Protein AF-0000000075297754 (afdb_homodimer)

Radius of gyration: 26.33 Å; Cα contacts (8 Å, |Δi|>4): 1713; chains: 2; bounding box: 58×78×56 Å

pLDDT: mean 94.67, std 8.54, range [34.81, 98.94]

InterPro domains:
  IPR001544 Aminotransferase class IV [PF01063] (59-297)
  IPR005786 Branched-chain amino acid aminotransferase II [PIRSF006468] (5-339)
  IPR005786 Branched-chain amino acid aminotransferase II [PTHR42825] (2-339)
  IPR005786 Branched-chain amino acid aminotransferase II [TIGR01123] (35-339)
  IPR018300 Aminotransferase, class IV, conserved site [PS00770] (223-252)
  IPR033939 Branched-chain aminotransferase [cd01557] (46-327)
  IPR036038 Aminotransferase-like, PLP-dependent enzymes [SSF56752] (3-336)
  IPR043131 Branched-chain-amino-acid aminotransferase-like, N-terminal [G3DSA:3.30.470.10] (1-169)
  IPR043132 Branched-chain-amino-acid aminotransferase-like, C-terminal [G3DSA:3.20.10.10] (170-340)

Nearest PDB structures (foldseek):
  7nwa-assembly1_B  TM=9.269E-01  e=1.707E-35  Homo sapiens
  2cog-assembly1_B  TM=9.250E-01  e=2.032E-34  Homo sapiens
  7nwc-assembly2_C  TM=9.251E-01  e=2.919E-34  Homo sapiens
  7nwb-assembly2_C  TM=9.325E-01  e=4.733E-34  Homo sapiens
  2abj-assembly2_J  TM=9.264E-01  e=1.683E-33  Homo sapiens

Foldseek 3Di:
DPDQADPDPLQPFAPDDDAFQKKWKWKDALVLDIDLIDIDGDDDDDFDCQFCCNPPNFKFKDKWWWAQAPVRFIKTFQLLVRQVLVCVLQVVSVHRGDHSVSSVVNVLVQCVSRVNQAHDPPSFTKMKMWMKGRRAGDPDPDGHSMIMIMMHTHTGHANADDVHDAFEEEEDQPDAQFAPPGQLAGRGPVSQPSCVVVQVVCVVVPGPWYWYAYPVPSWFTAATRAWFKWFAAPLEIEGEARDRNHYPAPLVVLLCVVSVVVPGHYYHHTHTPVCVQRGQWMWIDHNRNHTGTHQWYDDPNDIHGHDDDCPDPSNVSSVVVVCCSRVVDDDPPPRMDTSD/DPDQADPDPLQPFAPDDDAFQKKWKWKDALVLDIDLIDIDGDDDDDFDCQFCCNPPNFKFKDKWWWAQAPVRFIKTFQLLVRQVLVCVLQVVSVHRGDHSVSSVVNVLVQCVSRSNQAHDPPSFTKMKMWMKGRRAGDPDPDGHSMIMIMMHTHTGHANADVVGDAFEEEEDQPDAQFAVVGQLAGRGPVSQPVCVVVQVVCVVVPGPWYWYAYPVPSWFTAATRAWFKWFAAPLEIEGEARDRNHYPAPLVVLLCVVSVVVPGHYYHHTHTPVCVQRGQWMWIDHNRNHTGTHQWYADPNDIHGHDDDCPDPSNVSSVVVVCCSRVVDDDPPPRMDTSD

Solvent-accessible surface area (backbone atoms only — not comparable to full-atom values): 34492 Å² total; per-residue (Å²): 130,87,59,76,55,54,100,60,66,54,91,73,48,46,62,48,75,40,86,43,61,32,22,23,42,26,43,28,42,78,80,63,46,64,51,94,50,48,78,40,68,51,61,62,41,78,38,46,75,40,6,22,32,72,60,26,22,32,32,35,48,49,68,44,48,34,22,26,19,90,86,63,40,30,22,32,55,44,58,66,59,55,30,50,49,45,39,55,35,22,53,58,50,52,44,76,55,67,51,54,66,56,41,48,50,42,49,49,51,30,47,63,67,30,46,32,47,38,27,57,60,90,41,38,23,21,35,33,42,41,36,40,34,20,48,18,66,46,76,57,98,59,67,46,57,21,36,37,40,36,29,38,43,20,47,22,24,54,55,63,47,89,92,53,74,49,38,32,32,32,56,39,85,63,48,40,69,34,36,73,61,45,57,24,39,35,58,38,13,40,58,44,27,72,42,41,44,62,39,50,56,36,42,76,72,70,29,71,39,39,33,23,28,35,57,88,75,61,48,30,43,48,35,35,86,81,29,42,46,38,32,31,48,86,64,33,36,39,30,46,47,67,78,38,46,30,59,76,46,66,49,45,53,49,50,52,52,52,40,46,74,73,67,38,45,76,46,69,35,91,36,50,54,74,52,62,77,66,30,49,29,34,33,33,26,18,71,68,52,40,60,35,52,26,32,31,41,33,48,94,90,40,76,46,73,32,59,74,59,79,91,33,70,59,41,53,54,32,50,53,52,50,24,36,50,33,59,79,32,85,64,88,78,71,45,59,44,80,75,86,130,87,59,75,55,54,100,63,68,55,89,72,48,46,62,49,77,38,86,44,62,32,23,23,43,28,43,31,42,80,81,62,45,64,52,93,51,48,80,42,68,52,60,64,42,76,37,45,76,41,7,22,31,69,60,26,22,32,32,35,50,50,68,44,48,33,23,27,20,89,87,63,40,30,23,34,54,43,59,66,59,54,28,49,50,46,38,54,35,22,53,58,50,54,43,76,56,67,51,55,66,56,43,47,49,42,50,48,52,30,48,63,67,30,46,33,46,38,28,57,59,89,42,36,23,20,36,33,41,43,35,39,33,20,48,19,67,45,76,57,99,59,68,46,56,21,36,37,40,35,29,39,42,21,46,22,25,53,57,62,48,90,91,51,75,48,36,33,32,33,56,41,84,67,45,43,73,33,38,73,59,44,57,25,40,35,58,39,13,41,63,45,27,68,45,41,45,62,40,50,56,34,43,77,73,70,28,71,40,39,32,23,26,35,58,88,74,61,50,29,43,49,36,36,86,79,31,42,46,36,35,30,46,86,65,32,37,39,28,46,48,68,78,37,46,31,60,75,46,66,48,45,53,49,50,52,53,50,39,46,75,73,66,38,46,76,47,70,36,89,36,51,54,73,53,62,79,66,31,50,31,34,33,33,26,20,70,67,53,40,60,35,51,27,33,31,42,34,49,94,92,40,75,45,71,31,58,74,58,80,89,33,71,59,41,53,55,33,50,53,52,50,25,36,51,32,59,78,30,84,64,88,77,70,46,59,43,80,75,86

Secondary structure (DSSP, 8-state):
---SS-S--GGG--SS----SEEEEEEB-TTS-B---EEEES--EEE-TTBHHHHH--EEE--EEEEE-TTS-EEEE-HHHHHHHHHHHHHHTT-----HHHHHHHHHHHHHHTGGGSPPTTS-EEEEEEEEEE-SB-SSSS--S-EEEEEEEEEE--SS-TT---EEEEEESSS-S--TTSSTTTTBGGGTGGGHHHHHHHHHTT-SEEEEE-TTTS-EEEEETTBEEEEEETTEEEE---SSSS---HHHHHHHHHHHHTT-EEEES-EEGGGGGG-SEEEEEETTTEEEEEEEEEETTEEEE---STTSHHHHHHHHHHHHHHTSS--TT--EEE--/---SS-S--GGG--SS----SEEEEEEB-TTS-B---EEEES--EEE-TTBHHHHH--EEE--EEEEE-TTS-EEEE-HHHHHHHHHHHHHHTT-----HHHHHHHHHHHHHHTGGGSPPTTS-EEEEEEEEEE-SB-SSSS--S-EEEEEEEEEE--SS-TT---EEEEEESSS-S--TTSSTTTTBGGGTGGGHHHHHHHHHTT-SEEEEE-TTTS-EEEEETTBEEEEEETTEEEEE--SSSS---HHHHHHHHHHHHTT-EEEEE-EEGGGGGG-SEEEEEETTTEEEEEEEEEETTEEEE---STTSHHHHHHHHHHHHHHTSS--TT--EEE--

Sequence (680 aa):
EDEEYADVDWDNLGFSHVRSDYMFTAKSSSEANFEQGYLSRYGNIELNPAAVILNYGQGIIEGMKAYRGEDGRVLLFRPELNAMRMKIGAERMCMHSPSVQHFIEGVKQTVIANRRLVPPPGKGSLYLRPLLFGSGASLSVAPALEYTFLVFGSPVQNYFKEGTAALNLYVEEVVPRAYIGGTGGIKAITNYSPVLEAMRSAKSRGFSDVLYLDAETGKNIEEVSGSNIFLVKGNTIVTPATNGTILGGITRKSVIEIALDLGYKVEERSVAVEELKEAREVFCTGTATGVASVGSITFQNTRTEYKVGDASVTQELRSVLVGIQTGSIQDTKDWVLEIAEDEEYADVDWDNLGFSHVRSDYMFTAKSSSEANFEQGYLSRYGNIELNPAAVILNYGQGIIEGMKAYRGEDGRVLLFRPELNAMRMKIGAERMCMHSPSVQHFIEGVKQTVIANRRLVPPPGKGSLYLRPLLFGSGASLSVAPALEYTFLVFGSPVQNYFKEGTAALNLYVEEVVPRAYIGGTGGIKAITNYSPVLEAMRSAKSRGFSDVLYLDAETGKNIEEVSGSNIFLVKGNTIVTPATNGTILGGITRKSVIEIALDLGYKVEERSVAVEELKEAREVFCTGTATGVASVGSITFQNTRTEYKVGDASVTQELRSVLVGIQTGSIQDTKDWVLEIA

Organism: NCBI:txid81985

Structure (mmCIF, N/CA/C/O backbone):
data_AF-0000000075297754-model_v1
#
loop_
_entity.id
_entity.type
_entity.pdbx_description
1 polymer 'Branched-chain-amino-acid aminotransferase'
#
loop_
_atom_site.group_PDB
_atom_site.id
_atom_site.type_symbol
_atom_site.label_atom_id
_atom_site.label_alt_id
_atom_site.label_comp_id
_atom_site.label_asym_id
_atom_site.label_entity_id
_atom_site.label_seq_id
_atom_site.pdbx_PDB_ins_code
_atom_site.Cartn_x
_atom_site.Cartn_y
_atom_site.Cartn_z
_atom_site.occupancy
_atom_site.B_iso_or_equiv
_atom_site.auth_seq_id
_atom_site.auth_comp_id
_atom_site.auth_asym_id
_atom_site.auth_atom_id
_atom_site.pdbx_PDB_model_num
ATOM 1 N N . GLU A 1 1 ? -33.875 20.75 20.766 1 35.47 1 GLU A N 1
ATOM 2 C CA . GLU A 1 1 ? -33.031 21.922 20.906 1 35.47 1 GLU A CA 1
ATOM 3 C C . GLU A 1 1 ? -31.641 21.672 20.312 1 35.47 1 GLU A C 1
ATOM 5 O O . GLU A 1 1 ? -30.906 20.797 20.781 1 35.47 1 GLU A O 1
ATOM 10 N N . ASP A 1 2 ? -31.375 21.781 18.938 1 47.59 2 ASP A N 1
ATOM 11 C CA . ASP A 1 2 ? -30.234 21.391 18.109 1 47.59 2 ASP A CA 1
ATOM 12 C C . ASP A 1 2 ? -28.922 21.891 18.703 1 47.59 2 ASP A C 1
ATOM 14 O O . ASP A 1 2 ? -28.672 23.094 18.75 1 47.59 2 ASP A O 1
ATOM 18 N N . GLU A 1 3 ? -28.391 21.234 19.719 1 63.94 3 GLU A N 1
ATOM 19 C CA . GLU A 1 3 ? -27.219 21.641 20.484 1 63.94 3 GLU A CA 1
ATOM 20 C C . GLU A 1 3 ? -26.062 22.031 19.562 1 63.94 3 GLU A C 1
ATOM 22 O O . GLU A 1 3 ? -25.859 21.391 18.516 1 63.94 3 GLU A O 1
ATOM 27 N N . GLU A 1 4 ? -25.578 23.188 19.797 1 79 4 GLU A N 1
ATOM 28 C CA . GLU A 1 4 ? -24.484 23.766 19.031 1 79 4 GLU A CA 1
ATOM 29 C C . GLU A 1 4 ? -23.281 22.844 18.984 1 79 4 GLU A C 1
ATOM 31 O O . GLU A 1 4 ? -22.625 22.719 17.953 1 79 4 GLU A O 1
ATOM 36 N N . TYR A 1 5 ? -23.109 22.094 20.062 1 90.88 5 TYR A N 1
ATOM 37 C CA . TYR A 1 5 ? -21.984 21.188 20.141 1 90.88 5 TYR A CA 1
ATOM 38 C C . TYR A 1 5 ? -22.438 19.781 20.531 1 90.88 5 TYR A C 1
ATOM 40 O O . TYR A 1 5 ? -23.406 19.625 21.266 1 90.88 5 TYR A O 1
ATOM 48 N N . ALA A 1 6 ? -21.766 18.797 20 1 92.38 6 ALA A N 1
ATOM 49 C CA . ALA A 1 6 ? -21.953 17.422 20.438 1 92.38 6 ALA A CA 1
ATOM 50 C C . ALA A 1 6 ? -21.484 17.219 21.875 1 92.38 6 ALA A C 1
ATOM 52 O O . ALA A 1 6 ? -20.797 18.062 22.438 1 92.38 6 ALA A O 1
ATOM 53 N N . ASP A 1 7 ? -22 16.109 22.484 1 90.12 7 ASP A N 1
ATOM 54 C CA . ASP A 1 7 ? -21.594 15.758 23.844 1 90.12 7 ASP A CA 1
ATOM 55 C C . ASP A 1 7 ? -20.219 15.086 23.844 1 90.12 7 ASP A C 1
ATOM 57 O O . ASP A 1 7 ? -20.125 13.859 23.906 1 90.12 7 ASP A O 1
ATOM 61 N N . VAL A 1 8 ? -19.234 15.859 23.703 1 90.44 8 VAL A N 1
ATOM 62 C CA . VAL A 1 8 ? -17.844 15.43 23.656 1 90.44 8 VAL A CA 1
ATOM 63 C C . VAL A 1 8 ? -17.047 16.141 24.734 1 90.44 8 VAL A C 1
ATOM 65 O O . VAL A 1 8 ? -17.281 17.328 25.016 1 90.44 8 VAL A O 1
ATOM 68 N N . ASP A 1 9 ? -16.172 15.406 25.391 1 91.94 9 ASP A N 1
ATOM 69 C CA . ASP A 1 9 ? -15.234 16.047 26.328 1 91.94 9 ASP A CA 1
ATOM 70 C C . ASP A 1 9 ? -14.133 16.781 25.578 1 91.94 9 ASP A C 1
ATOM 72 O O . ASP A 1 9 ? -13.031 16.266 25.406 1 91.94 9 ASP A O 1
ATOM 76 N N . TRP A 1 10 ? -14.391 18 25.25 1 91.62 10 TRP A N 1
ATOM 77 C CA . TRP A 1 10 ? -13.547 18.797 24.375 1 91.62 10 TRP A CA 1
ATOM 78 C C . TRP A 1 10 ? -12.188 19.062 25.031 1 91.62 10 TRP A C 1
ATOM 80 O O . TRP A 1 10 ? -11.195 19.281 24.328 1 91.62 10 TRP A O 1
ATOM 90 N N . ASP A 1 11 ? -12.062 19.016 26.344 1 88.31 11 ASP A N 1
ATOM 91 C CA . ASP A 1 11 ? -10.836 19.359 27.062 1 88.31 11 ASP A CA 1
ATOM 92 C C . ASP A 1 11 ? -9.867 18.172 27.062 1 88.31 11 ASP A C 1
ATOM 94 O O . ASP A 1 11 ? -8.664 18.359 27.281 1 88.31 11 ASP A O 1
ATOM 98 N N . ASN A 1 12 ? -10.406 17.016 26.812 1 85.81 12 ASN A N 1
ATOM 99 C CA . ASN A 1 12 ? -9.555 15.828 26.875 1 85.81 12 ASN A CA 1
ATOM 100 C C . ASN A 1 12 ? -9.523 15.102 25.531 1 85.81 12 ASN A C 1
ATOM 102 O O . ASN A 1 12 ? -9.281 13.891 25.484 1 85.81 12 ASN A O 1
ATOM 106 N N . LEU A 1 13 ? -9.75 15.867 24.578 1 85.62 13 LEU A N 1
ATOM 107 C CA . LEU A 1 13 ? -9.68 15.289 23.234 1 85.62 13 LEU A CA 1
ATOM 108 C C . LEU A 1 13 ? -8.234 14.945 22.875 1 85.62 13 LEU A C 1
ATOM 110 O O . LEU A 1 13 ? -7.309 15.664 23.25 1 85.62 13 LEU A O 1
ATOM 114 N N . GLY A 1 14 ? -7.848 13.797 22.406 1 84.75 14 GLY A N 1
ATOM 115 C CA . GLY A 1 14 ? -6.578 13.445 21.781 1 84.75 14 GLY A CA 1
ATOM 116 C C . GLY A 1 14 ? -6.641 13.383 20.266 1 84.75 14 GLY A C 1
ATOM 117 O O . GLY A 1 14 ? -7.508 14.008 19.656 1 84.75 14 GLY A O 1
ATOM 118 N N . PHE A 1 15 ? -5.625 12.906 19.688 1 86.62 15 PHE A N 1
ATOM 119 C CA . PHE A 1 15 ? -5.648 12.625 18.266 1 86.62 15 PHE A CA 1
ATOM 120 C C . PHE A 1 15 ? -6.012 11.172 18 1 86.62 15 PHE A C 1
ATOM 122 O O . PHE A 1 15 ? -5.133 10.336 17.766 1 86.62 15 PHE A O 1
ATOM 129 N N . SER A 1 16 ? -7.203 10.867 18.188 1 84.31 16 SER A N 1
ATOM 130 C CA . SER A 1 16 ? -7.711 9.523 17.969 1 84.31 16 SER A CA 1
ATOM 131 C C . SER A 1 16 ? -9.016 9.539 17.188 1 84.31 16 SER A C 1
ATOM 133 O O . SER A 1 16 ? -9.656 10.586 17.062 1 84.31 16 SER A O 1
ATOM 135 N N . HIS A 1 17 ? -9.32 8.414 16.766 1 87.31 17 HIS A N 1
ATOM 136 C CA . HIS A 1 17 ? -10.547 8.289 15.992 1 87.31 17 HIS A CA 1
ATOM 137 C C . HIS A 1 17 ? -11.781 8.328 16.891 1 87.31 17 HIS A C 1
ATOM 139 O O . HIS A 1 17 ? -11.922 7.492 17.797 1 87.31 17 HIS A O 1
ATOM 145 N N . VAL A 1 18 ? -12.555 9.375 16.656 1 88.38 18 VAL A N 1
ATOM 146 C CA . VAL A 1 18 ? -13.883 9.508 17.25 1 88.38 18 VAL A CA 1
ATOM 147 C C . VAL A 1 18 ? -14.93 9.508 16.141 1 88.38 18 VAL A C 1
ATOM 149 O O . VAL A 1 18 ? -14.859 10.312 15.203 1 88.38 18 VAL A O 1
ATOM 152 N N . ARG A 1 19 ? -15.883 8.695 16.281 1 89.5 19 ARG A N 1
ATOM 153 C CA . ARG A 1 19 ? -16.891 8.539 15.234 1 89.5 19 ARG A CA 1
ATOM 154 C C . ARG A 1 19 ? -17.688 9.828 15.039 1 89.5 19 ARG A C 1
ATOM 156 O O . ARG A 1 19 ? -18.172 10.414 16.016 1 89.5 19 ARG A O 1
ATOM 163 N N . SER A 1 20 ? -17.719 10.188 13.797 1 94.38 20 SER A N 1
ATOM 164 C CA . SER A 1 20 ? -18.609 11.305 13.469 1 94.38 20 SER A CA 1
ATOM 165 C C . SER A 1 20 ? -20.031 10.836 13.25 1 94.38 20 SER A C 1
ATOM 167 O O . SER A 1 20 ? -20.328 9.641 13.352 1 94.38 20 SER A O 1
ATOM 169 N N . ASP A 1 21 ? -20.938 11.781 13 1 96.81 21 ASP A N 1
ATOM 170 C CA . ASP A 1 21 ? -22.344 11.445 12.797 1 96.81 21 ASP A CA 1
ATOM 171 C C . ASP A 1 21 ? -22.594 10.953 11.367 1 96.81 21 ASP A C 1
ATOM 173 O O . ASP A 1 21 ? -23.328 9.992 11.156 1 96.81 21 ASP A O 1
ATOM 177 N N . TYR A 1 22 ? -21.922 11.656 10.477 1 98.31 22 TYR A N 1
ATOM 178 C CA . TYR A 1 22 ? -22.188 11.367 9.07 1 98.31 22 TYR A CA 1
ATOM 179 C C . TYR A 1 22 ? -20.875 11.242 8.289 1 98.31 22 TYR A C 1
ATOM 181 O O . TYR A 1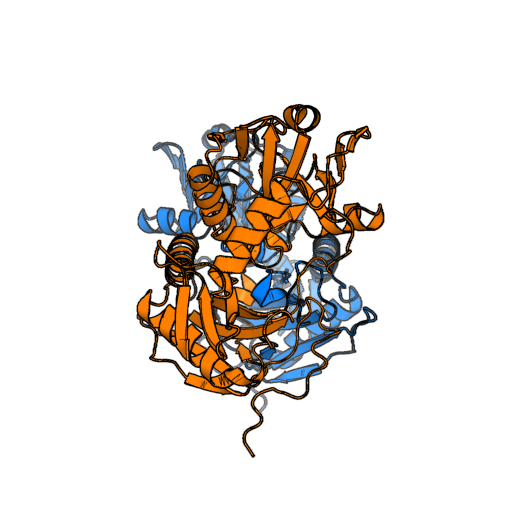 22 ? -19.844 11.742 8.727 1 98.31 22 TYR A O 1
ATOM 189 N N . MET A 1 23 ? -20.938 10.523 7.188 1 98.75 23 MET A N 1
ATOM 190 C CA . MET A 1 23 ? -19.875 10.453 6.195 1 98.75 23 MET A CA 1
ATOM 191 C C . MET A 1 23 ? -20.422 10.633 4.785 1 98.75 23 MET A C 1
ATOM 193 O O . MET A 1 23 ? -21.625 10.492 4.566 1 98.75 23 MET A O 1
ATOM 197 N N . PHE A 1 24 ? -19.609 11.078 3.893 1 98.81 24 PHE A N 1
ATOM 198 C CA . PHE A 1 24 ? -19.969 11.258 2.488 1 98.81 24 PHE A CA 1
ATOM 199 C C . PHE A 1 24 ? -19.391 10.133 1.639 1 98.81 24 PHE A C 1
ATOM 201 O O . PHE A 1 24 ? -18.25 9.695 1.863 1 98.81 24 PHE A O 1
ATOM 208 N N . THR A 1 25 ? -20.172 9.594 0.685 1 98.56 25 THR A N 1
ATOM 209 C CA . THR A 1 25 ? -19.688 8.555 -0.225 1 98.56 25 THR A CA 1
ATOM 210 C C . THR A 1 25 ? -20.125 8.852 -1.657 1 98.56 25 THR A C 1
ATOM 212 O O . THR A 1 25 ? -21.266 9.258 -1.894 1 98.56 25 THR A O 1
ATOM 215 N N . ALA A 1 26 ? -19.219 8.75 -2.568 1 97.88 26 ALA A N 1
ATOM 216 C CA . ALA A 1 26 ? -19.484 8.773 -4.004 1 97.88 26 ALA A CA 1
ATOM 217 C C . ALA A 1 26 ? -18.766 7.633 -4.719 1 97.88 26 ALA A C 1
ATOM 219 O O . ALA A 1 26 ? -17.625 7.312 -4.395 1 97.88 26 ALA A O 1
ATOM 220 N N . LYS A 1 27 ? -19.375 7.004 -5.676 1 96.19 27 LYS A N 1
ATOM 221 C CA . LYS A 1 27 ? -18.797 5.891 -6.426 1 96.19 27 LYS A CA 1
ATOM 222 C C . LYS A 1 27 ? -18.641 6.25 -7.898 1 96.19 27 LYS A C 1
ATOM 224 O O . LYS A 1 27 ? -19.375 7.094 -8.422 1 96.19 27 LYS A O 1
ATOM 229 N N . SER A 1 28 ? -17.641 5.699 -8.383 1 92.94 28 SER A N 1
ATOM 230 C CA . SER A 1 28 ? -17.453 5.836 -9.828 1 92.94 28 SER A CA 1
ATOM 231 C C . SER A 1 28 ? -17.828 4.551 -10.555 1 92.94 28 SER A C 1
ATOM 233 O O . SER A 1 28 ? -17.719 3.457 -9.992 1 92.94 28 SER A O 1
ATOM 235 N N . SER A 1 29 ? -18.406 4.75 -11.742 1 76.12 29 SER A N 1
ATOM 236 C CA . SER A 1 29 ? -18.703 3.598 -12.586 1 76.12 29 SER A CA 1
ATOM 237 C C . SER A 1 29 ? -17.531 3.27 -13.508 1 76.12 29 SER A C 1
ATOM 239 O O . SER A 1 29 ? -16.516 3.953 -13.492 1 76.12 29 SER A O 1
ATOM 241 N N . SER A 1 30 ? -17.766 2.289 -14.25 1 68.56 30 SER A N 1
ATOM 242 C CA . SER A 1 30 ? -16.75 1.812 -15.188 1 68.56 30 SER A CA 1
ATOM 243 C C . SER A 1 30 ? -16.438 2.861 -16.25 1 68.56 30 SER A C 1
ATOM 245 O O . SER A 1 30 ? -15.367 2.822 -16.875 1 68.56 30 SER A O 1
ATOM 247 N N . GLU A 1 31 ? -17.172 3.863 -16.266 1 70.44 31 GLU A N 1
ATOM 248 C CA . GLU A 1 31 ? -16.953 4.891 -17.266 1 70.44 31 GLU A CA 1
ATOM 249 C C . GLU A 1 31 ? -16.219 6.09 -16.688 1 70.44 31 GLU A C 1
ATOM 251 O O . GLU A 1 31 ? -16.109 7.141 -17.312 1 70.44 31 GLU A O 1
ATOM 256 N N . ALA A 1 32 ? -15.727 5.914 -15.562 1 69.88 32 ALA A N 1
ATOM 257 C CA . ALA A 1 32 ? -14.797 6.816 -14.891 1 69.88 32 ALA A CA 1
ATOM 258 C C . ALA A 1 32 ? -15.5 8.094 -14.445 1 69.88 32 ALA A C 1
ATOM 260 O O . ALA A 1 32 ? -14.859 9.141 -14.289 1 69.88 32 ALA A O 1
ATOM 261 N N . ASN A 1 33 ? -16.797 8.039 -14.398 1 85.12 33 ASN A N 1
ATOM 262 C CA . ASN A 1 33 ? -17.531 9.195 -13.883 1 85.12 33 ASN A CA 1
ATOM 263 C C . ASN A 1 33 ? -18.062 8.945 -12.477 1 85.12 33 ASN A C 1
ATOM 265 O O . ASN A 1 33 ? -18.625 7.879 -12.211 1 85.12 33 ASN A O 1
ATOM 269 N N . PHE A 1 34 ? -17.797 9.906 -11.586 1 93.38 34 PHE A N 1
ATOM 270 C CA . PHE A 1 34 ? -18.344 9.781 -10.234 1 93.38 34 PHE A CA 1
ATOM 271 C C . PHE A 1 34 ? -19.797 10.234 -10.188 1 93.38 34 PHE A C 1
ATOM 273 O O . PHE A 1 34 ? -20.156 11.234 -10.812 1 93.38 34 PHE A O 1
ATOM 280 N N . GLU A 1 35 ? -20.594 9.516 -9.469 1 92.5 35 GLU A N 1
ATOM 281 C CA . GLU A 1 35 ? -21.938 9.961 -9.133 1 92.5 35 GLU A CA 1
ATOM 282 C C . GLU A 1 35 ? -21.922 11.125 -8.148 1 92.5 35 GLU A C 1
ATOM 284 O O . GLU A 1 35 ? -20.859 11.469 -7.613 1 92.5 35 GLU A O 1
ATOM 289 N N . GLN A 1 36 ? -23.031 11.773 -7.988 1 92.31 36 GLN A N 1
ATOM 290 C CA . GLN A 1 36 ? -23.141 12.945 -7.129 1 92.31 36 GLN A CA 1
ATOM 291 C C . GLN A 1 36 ? -22.719 12.617 -5.699 1 92.31 36 GLN A C 1
ATOM 293 O O . GLN A 1 36 ? -22.109 13.453 -5.016 1 92.31 36 GLN A O 1
ATOM 298 N N . GLY A 1 37 ? -22.891 11.477 -5.223 1 95.81 37 GLY A N 1
ATOM 299 C CA . GLY A 1 37 ? -22.609 11.078 -3.854 1 95.81 37 GLY A CA 1
ATOM 300 C C . GLY A 1 37 ? -23.766 11.344 -2.904 1 95.81 37 GLY A C 1
ATOM 301 O O . GLY A 1 37 ? -24.812 11.852 -3.314 1 95.81 37 GLY A O 1
ATOM 302 N N . TYR A 1 38 ? -23.594 10.891 -1.657 1 97.81 38 TYR A N 1
ATOM 303 C CA . TYR A 1 38 ? -24.625 11.047 -0.65 1 97.81 38 TYR A CA 1
ATOM 304 C C . TYR A 1 38 ? -24.047 11.008 0.755 1 97.81 38 TYR A C 1
ATOM 306 O O . TYR A 1 38 ? -22.969 10.453 0.97 1 97.81 38 TYR A O 1
ATOM 314 N N . LEU A 1 39 ? -24.75 11.656 1.631 1 98.31 39 LEU A N 1
ATOM 315 C CA . LEU A 1 39 ? -24.453 11.547 3.053 1 98.31 39 LEU A CA 1
ATOM 316 C C . LEU A 1 39 ? -25.125 10.32 3.662 1 98.31 39 LEU A C 1
ATOM 318 O O . LEU A 1 39 ? -26.266 10 3.309 1 98.31 39 LEU A O 1
ATOM 322 N N . SER A 1 40 ? -24.438 9.664 4.48 1 98.38 40 SER A N 1
ATOM 323 C CA . SER A 1 40 ? -25 8.594 5.309 1 98.38 40 SER A CA 1
ATOM 324 C C . SER A 1 40 ? -24.484 8.688 6.738 1 98.38 40 SER A C 1
ATOM 326 O O . SER A 1 40 ? -23.484 9.359 7.004 1 98.38 40 SER A O 1
ATOM 328 N N . ARG A 1 41 ? -25.25 8.117 7.645 1 98.31 41 ARG A N 1
ATOM 329 C CA . ARG A 1 41 ? -24.688 7.996 8.984 1 98.31 41 ARG A CA 1
ATOM 330 C C . ARG A 1 41 ? -23.328 7.297 8.945 1 98.31 41 ARG A C 1
ATOM 332 O O . ARG A 1 41 ? -23.125 6.359 8.172 1 98.31 41 ARG A O 1
ATOM 339 N N . TYR A 1 42 ? -22.453 7.801 9.812 1 98.19 42 TYR A N 1
ATOM 340 C CA . TYR A 1 42 ? -21.172 7.113 9.898 1 98.19 42 TYR A CA 1
ATOM 341 C C . TYR A 1 42 ? -21.359 5.641 10.242 1 98.19 42 TYR A C 1
ATOM 343 O O . TYR A 1 42 ? -22.141 5.301 11.133 1 98.19 42 TYR A O 1
ATOM 351 N N . GLY A 1 43 ? -20.672 4.773 9.57 1 97.69 43 GLY 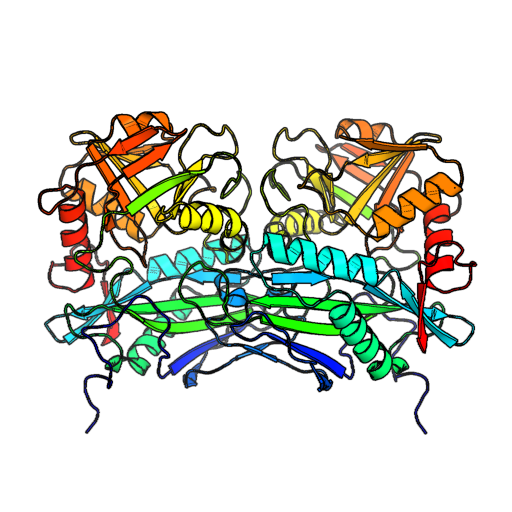A N 1
ATOM 352 C CA . GLY A 1 43 ? -20.719 3.34 9.805 1 97.69 43 GLY A CA 1
ATOM 353 C C . GLY A 1 43 ? -19.797 2.553 8.891 1 97.69 43 GLY A C 1
ATOM 354 O O . GLY A 1 43 ? -19.094 3.131 8.062 1 97.69 43 GLY A O 1
ATOM 355 N N . ASN A 1 44 ? -19.828 1.307 9.086 1 97.88 44 ASN A N 1
ATOM 356 C CA . ASN A 1 44 ? -19 0.438 8.258 1 97.88 44 ASN A CA 1
ATOM 357 C C . ASN A 1 44 ? -19.438 0.488 6.793 1 97.88 44 ASN A C 1
ATOM 359 O O . ASN A 1 44 ? -20.625 0.661 6.496 1 97.88 44 ASN A O 1
ATOM 363 N N . ILE A 1 45 ? -18.5 0.354 5.938 1 97.94 45 ILE A N 1
ATOM 364 C CA . ILE A 1 45 ? -18.797 0.309 4.512 1 97.94 45 ILE A CA 1
ATOM 365 C C . ILE A 1 45 ? -18.688 -1.126 4.004 1 97.94 45 ILE A C 1
ATOM 367 O O . ILE A 1 45 ? -18 -1.951 4.605 1 97.94 45 ILE A O 1
ATOM 371 N N . GLU A 1 46 ? -19.328 -1.387 2.891 1 97.25 46 GLU A N 1
ATOM 372 C CA . GLU A 1 46 ? -19.281 -2.697 2.25 1 97.25 46 GLU A CA 1
ATOM 373 C C . GLU A 1 46 ? -18.266 -2.727 1.118 1 97.25 46 GLU A C 1
ATOM 375 O O . GLU A 1 46 ? -18.25 -1.835 0.266 1 97.25 46 GLU A O 1
ATOM 380 N N . LEU A 1 47 ? -17.438 -3.738 1.087 1 97.69 47 LEU A N 1
ATOM 381 C CA . LEU A 1 47 ? -16.422 -3.91 0.043 1 97.69 47 LEU A CA 1
ATOM 382 C C . LEU A 1 47 ? -16.359 -5.363 -0.41 1 97.69 47 LEU A C 1
ATOM 384 O O . LEU A 1 47 ? -16.422 -6.281 0.414 1 97.69 47 LEU A O 1
ATOM 388 N N . ASN A 1 48 ? -16.297 -5.516 -1.707 1 97.88 48 ASN A N 1
ATOM 389 C CA . ASN A 1 48 ? -16 -6.855 -2.209 1 97.88 48 ASN A CA 1
ATOM 390 C C . ASN A 1 48 ? -14.672 -7.379 -1.684 1 97.88 48 ASN A C 1
ATOM 392 O O . ASN A 1 48 ? -13.68 -6.656 -1.671 1 97.88 48 ASN A O 1
ATOM 396 N N . PRO A 1 49 ? -14.625 -8.648 -1.221 1 98.06 49 PRO A N 1
ATOM 397 C CA . PRO A 1 49 ? -13.352 -9.203 -0.757 1 98.06 49 PRO A CA 1
ATOM 398 C C . PRO A 1 49 ? -12.25 -9.109 -1.813 1 98.06 49 PRO A C 1
ATOM 400 O O . PRO A 1 49 ? -11.07 -9.055 -1.474 1 98.06 49 PRO A O 1
ATOM 403 N N . ALA A 1 50 ? -12.609 -9.062 -3.08 1 98.25 50 ALA A N 1
ATOM 404 C CA . ALA A 1 50 ? -11.648 -9.023 -4.18 1 98.25 50 ALA A CA 1
ATOM 405 C C . ALA A 1 50 ? -11.367 -7.582 -4.613 1 98.25 50 ALA A C 1
ATOM 407 O O . ALA A 1 50 ? -10.758 -7.352 -5.66 1 98.25 50 ALA A O 1
ATOM 408 N N . ALA A 1 51 ? -11.844 -6.613 -3.828 1 98.19 51 ALA A N 1
ATOM 409 C CA . ALA A 1 51 ? -11.602 -5.215 -4.168 1 98.19 51 ALA A CA 1
ATOM 410 C C . ALA A 1 51 ? -10.109 -4.938 -4.309 1 98.19 51 ALA A C 1
ATOM 412 O O . ALA A 1 51 ? -9.297 -5.426 -3.514 1 98.19 51 ALA A O 1
ATOM 413 N N . VAL A 1 52 ? -9.727 -4.117 -5.25 1 98.25 52 VAL A N 1
ATOM 414 C CA . VAL A 1 52 ? -8.328 -3.873 -5.598 1 98.25 52 VAL A CA 1
ATOM 415 C C . VAL A 1 52 ? -7.613 -3.219 -4.418 1 98.25 52 VAL A C 1
ATOM 417 O O . VAL A 1 52 ? -6.434 -3.49 -4.176 1 98.25 52 VAL A O 1
ATOM 420 N N . ILE A 1 53 ? -8.297 -2.441 -3.621 1 98.75 53 ILE A N 1
ATOM 421 C CA . ILE A 1 53 ? -7.648 -1.822 -2.469 1 98.75 53 ILE A CA 1
ATOM 422 C C . ILE A 1 53 ? -7.234 -2.9 -1.469 1 98.75 53 ILE A C 1
ATOM 424 O O . ILE A 1 53 ? -6.18 -2.799 -0.84 1 98.75 53 ILE A O 1
ATOM 428 N N . LEU A 1 54 ? -8.039 -3.969 -1.316 1 98.81 54 LEU A N 1
ATOM 429 C CA . LEU A 1 54 ? -7.766 -5 -0.32 1 98.81 54 LEU A CA 1
ATOM 430 C C . LEU A 1 54 ? -6.691 -5.965 -0.814 1 98.81 54 LEU A C 1
ATOM 432 O O . LEU A 1 54 ? -6.027 -6.625 -0.012 1 98.81 54 LEU A O 1
ATOM 436 N N . ASN A 1 55 ? -6.578 -6.02 -2.107 1 98.69 55 ASN A N 1
ATOM 437 C CA . ASN A 1 55 ? -5.727 -7.051 -2.682 1 98.69 55 ASN A CA 1
ATOM 438 C C . ASN A 1 55 ? -4.43 -6.465 -3.236 1 98.69 55 ASN A C 1
ATOM 440 O O . ASN A 1 55 ? -3.396 -7.137 -3.248 1 98.69 55 ASN A O 1
ATOM 444 N N . TYR A 1 56 ? -4.477 -5.203 -3.627 1 98.56 56 TYR A N 1
ATOM 445 C CA . TYR A 1 56 ? -3.318 -4.664 -4.332 1 98.56 56 TYR A CA 1
ATOM 446 C C . TYR A 1 56 ? -3.023 -3.238 -3.881 1 98.56 56 TYR A C 1
ATOM 448 O O . TYR A 1 56 ? -2.217 -2.539 -4.5 1 98.56 56 TYR A O 1
ATOM 456 N N . GLY A 1 57 ? -3.697 -2.717 -2.881 1 98.69 57 GLY A N 1
ATOM 457 C CA . GLY A 1 57 ? -3.342 -1.492 -2.182 1 98.69 57 GLY A CA 1
ATOM 458 C C . GLY A 1 57 ? -3.602 -0.242 -3 1 98.69 57 GLY A C 1
ATOM 459 O O . GLY A 1 57 ? -2.947 0.783 -2.805 1 98.69 57 GLY A O 1
ATOM 460 N N . GLN A 1 58 ? -4.539 -0.283 -3.922 1 98.75 58 GLN A N 1
ATOM 461 C CA . GLN A 1 58 ? -4.816 0.897 -4.734 1 98.75 58 GLN A CA 1
ATOM 462 C C . GLN A 1 58 ? -5.68 1.899 -3.973 1 98.75 58 GLN A C 1
ATOM 464 O O . GLN A 1 58 ? -6.906 1.86 -4.062 1 98.75 58 GLN A O 1
ATOM 469 N N . GLY A 1 59 ? -5.016 2.812 -3.248 1 98.81 59 GLY A N 1
ATOM 470 C CA . GLY A 1 59 ? -5.715 3.803 -2.445 1 98.81 59 GLY A CA 1
ATOM 471 C C . GLY A 1 59 ? -4.871 5.023 -2.139 1 98.81 59 GLY A C 1
ATOM 472 O O . GLY A 1 59 ? -3.652 4.922 -1.977 1 98.81 59 GLY A O 1
ATOM 473 N N . ILE A 1 60 ? -5.508 6.16 -2.072 1 98.81 60 ILE A N 1
ATOM 474 C CA . ILE A 1 60 ? -4.887 7.414 -1.657 1 98.81 60 ILE A CA 1
ATOM 475 C C . ILE A 1 60 ? -5.789 8.133 -0.656 1 98.81 60 ILE A C 1
ATOM 477 O O . ILE A 1 60 ? -7 7.898 -0.625 1 98.81 60 ILE A O 1
ATOM 481 N N . ILE A 1 61 ? -5.18 8.984 0.157 1 98.81 61 ILE A N 1
ATOM 482 C CA . ILE A 1 61 ? -5.914 9.664 1.217 1 98.81 61 ILE A CA 1
ATOM 483 C C . ILE A 1 61 ? -5.547 11.148 1.229 1 98.81 61 ILE A C 1
ATOM 485 O O . ILE A 1 61 ? -4.57 11.562 0.595 1 98.81 61 ILE A O 1
ATOM 489 N N . GLU A 1 62 ? -6.32 11.883 1.845 1 98.75 62 GLU A N 1
ATOM 490 C CA . GLU A 1 62 ? -6.012 13.258 2.242 1 98.75 62 GLU A CA 1
ATOM 491 C C . GLU A 1 62 ? -6.277 13.477 3.729 1 98.75 62 GLU A C 1
ATOM 493 O O . GLU A 1 62 ? -6.93 12.648 4.375 1 98.75 62 GLU A O 1
ATOM 498 N N . GLY A 1 63 ? -5.703 14.422 4.277 1 97.94 63 GLY A N 1
ATOM 499 C CA . GLY A 1 63 ? -5.941 14.961 5.605 1 97.94 63 GLY A CA 1
ATOM 500 C C . GLY A 1 63 ? -6.121 16.469 5.613 1 97.94 63 GLY A C 1
ATOM 501 O O . GLY A 1 63 ? -5.293 17.203 5.062 1 97.94 63 GLY A O 1
ATOM 502 N N . MET A 1 64 ? -7.141 16.859 6.168 1 98.25 64 MET A N 1
ATOM 503 C CA . MET A 1 64 ? -7.41 18.297 6.277 1 98.25 64 MET A CA 1
ATOM 504 C C . MET A 1 64 ? -8.203 18.609 7.543 1 98.25 64 MET A C 1
ATOM 506 O O . MET A 1 64 ? -8.516 17.703 8.32 1 98.25 64 MET A O 1
ATOM 510 N N . LYS A 1 65 ? -8.414 19.844 7.82 1 97.62 65 LYS A N 1
ATOM 511 C CA . LYS A 1 65 ? -9.078 20.219 9.07 1 97.62 65 LYS A CA 1
ATOM 512 C C . LYS A 1 65 ? -10.117 21.312 8.836 1 97.62 65 LYS A C 1
ATOM 514 O O . LYS A 1 65 ? -9.93 22.172 7.977 1 97.62 65 LYS A O 1
ATOM 519 N N . ALA A 1 66 ? -11.18 21.219 9.555 1 97.94 66 ALA A N 1
ATOM 520 C CA . ALA A 1 66 ? -12.141 22.312 9.719 1 97.94 66 ALA A CA 1
ATOM 521 C C . ALA A 1 66 ? -12.031 22.922 11.117 1 97.94 66 ALA A C 1
ATOM 523 O O . ALA A 1 66 ? -11.906 22.203 12.109 1 97.94 66 ALA A O 1
ATOM 524 N N . TYR A 1 67 ? -12.094 24.219 11.141 1 97 67 TYR A N 1
ATOM 525 C CA . TYR A 1 67 ? -11.93 24.984 12.375 1 97 67 TYR A CA 1
ATOM 526 C C . TYR A 1 67 ? -13.164 25.828 12.656 1 97 67 TYR A C 1
ATOM 528 O O . TYR A 1 67 ? -13.812 26.312 11.734 1 97 67 TYR A O 1
ATOM 536 N N . ARG A 1 68 ? -13.406 25.938 13.898 1 95.94 68 ARG A N 1
ATOM 537 C CA . ARG A 1 68 ? -14.406 26.906 14.32 1 95.94 68 ARG A CA 1
ATOM 538 C C . ARG A 1 68 ? -13.742 28.172 14.844 1 95.94 68 ARG A C 1
ATOM 540 O O . ARG A 1 68 ? -12.945 28.125 15.781 1 95.94 68 ARG A O 1
ATOM 547 N N . GLY A 1 69 ? -14.062 29.297 14.203 1 93.94 69 GLY A N 1
ATOM 548 C CA . GLY A 1 69 ? -13.539 30.578 14.656 1 93.94 69 GLY A CA 1
ATOM 549 C C . GLY A 1 69 ? -14.266 31.125 15.867 1 93.94 69 GLY A C 1
ATOM 550 O O . GLY A 1 69 ? -15.328 30.625 16.234 1 93.94 69 GLY A O 1
ATOM 551 N N . GLU A 1 70 ? -13.703 32.156 16.438 1 93.06 70 GLU A N 1
ATOM 552 C CA . GLU A 1 70 ? -14.312 32.812 17.594 1 93.06 70 GLU A CA 1
ATOM 553 C C . GLU A 1 70 ? -15.68 33.375 17.234 1 93.06 70 GLU A C 1
ATOM 555 O O . GLU A 1 70 ? -16.547 33.5 18.094 1 93.06 70 GLU A O 1
ATOM 560 N N . ASP A 1 71 ? -15.852 33.688 16.047 1 92.12 71 ASP A N 1
ATOM 561 C CA . ASP A 1 71 ? -17.109 34.281 15.586 1 92.12 71 ASP A CA 1
ATOM 562 C C . ASP A 1 71 ? -18.109 33.219 15.188 1 92.12 71 ASP A C 1
ATOM 564 O O . ASP A 1 71 ? -19.188 33.531 14.664 1 92.12 71 ASP A O 1
ATOM 568 N N . GLY A 1 72 ? -17.719 31.938 15.281 1 91.38 72 GLY A N 1
ATOM 569 C CA . GLY A 1 72 ? -18.656 30.844 15.039 1 91.38 72 GLY A CA 1
ATOM 570 C C . GLY A 1 72 ? -18.562 30.281 13.625 1 91.38 72 GLY A C 1
ATOM 571 O O . GLY A 1 72 ? -19.125 29.234 13.328 1 91.38 72 GLY A O 1
ATOM 572 N N . ARG A 1 73 ? -17.828 31.016 12.789 1 94.56 73 ARG A N 1
ATOM 573 C CA . ARG A 1 73 ? -17.656 30.516 11.43 1 94.56 73 ARG A CA 1
ATOM 574 C C . ARG A 1 73 ? -16.906 29.188 11.414 1 94.56 73 ARG A C 1
ATOM 576 O O . ARG A 1 73 ? -16 28.969 12.227 1 94.56 73 ARG A O 1
ATOM 583 N N . VAL A 1 74 ? -17.297 28.312 10.57 1 97.38 74 VAL A N 1
ATOM 584 C CA . VAL A 1 74 ? -16.547 27.094 10.32 1 97.38 74 VAL A CA 1
ATOM 585 C C . VAL A 1 74 ? -15.695 27.25 9.062 1 97.38 74 VAL A C 1
ATOM 587 O O . VAL A 1 74 ? -16.203 27.625 8.008 1 97.38 74 VAL A O 1
ATOM 590 N N . LEU A 1 75 ? -14.422 27.016 9.195 1 97.88 75 LEU A N 1
ATOM 591 C CA . LEU A 1 75 ? -13.453 27.328 8.156 1 97.88 75 LEU A CA 1
ATOM 592 C C . LEU A 1 75 ? -12.695 26.078 7.711 1 97.88 75 LEU A C 1
ATOM 594 O O . LEU A 1 75 ? -12.258 25.297 8.539 1 97.88 75 LEU A O 1
ATOM 598 N N . LEU A 1 76 ? -12.664 25.906 6.395 1 98.31 76 LEU A N 1
ATOM 599 C CA . LEU A 1 76 ? -11.781 24.922 5.801 1 98.31 76 LEU A CA 1
ATOM 600 C C . LEU A 1 76 ? -10.469 25.562 5.352 1 98.31 76 LEU A C 1
ATOM 602 O O . LEU A 1 76 ? -10.469 26.688 4.836 1 98.31 76 LEU A O 1
ATOM 606 N N . PHE A 1 77 ? -9.422 24.859 5.555 1 98.06 77 PHE A N 1
ATOM 607 C CA . PHE A 1 77 ? -8.109 25.391 5.211 1 98.06 77 PHE A CA 1
ATOM 608 C C . PHE A 1 77 ? -7.621 24.812 3.887 1 98.06 77 PHE A C 1
ATOM 610 O O . PHE A 1 77 ? -7.3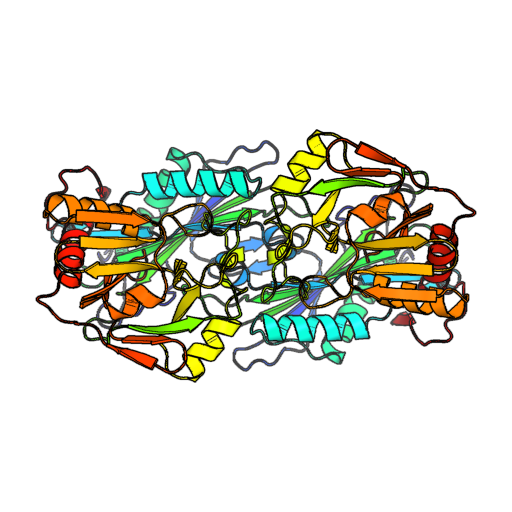44 23.625 3.789 1 98.06 77 PHE A O 1
ATOM 617 N N . ARG A 1 78 ? -7.543 25.594 2.818 1 98.38 78 ARG A N 1
ATOM 618 C CA . ARG A 1 78 ? -6.988 25.375 1.485 1 98.38 78 ARG A CA 1
ATOM 619 C C . ARG A 1 78 ? -7.477 24.062 0.895 1 98.38 78 ARG A C 1
ATOM 621 O O . ARG A 1 78 ? -6.672 23.25 0.416 1 98.38 78 ARG A O 1
ATOM 628 N N . PRO A 1 79 ? -8.836 23.859 0.846 1 98.56 79 PRO A N 1
ATOM 629 C CA . PRO A 1 79 ? -9.367 22.578 0.378 1 98.56 79 PRO A CA 1
ATOM 630 C C . PRO A 1 79 ? -9.039 22.297 -1.089 1 98.56 79 PRO A C 1
ATOM 632 O O . PRO A 1 79 ? -8.938 21.141 -1.496 1 98.56 79 PRO A O 1
ATOM 635 N N . GLU A 1 80 ? -8.812 23.328 -1.88 1 98.56 80 GLU A N 1
ATOM 636 C CA . GLU A 1 80 ? -8.5 23.141 -3.295 1 98.56 80 GLU A CA 1
ATOM 637 C C . GLU A 1 80 ? -7.164 22.438 -3.48 1 98.56 80 GLU A C 1
ATOM 639 O O . GLU A 1 80 ? -6.988 21.672 -4.43 1 98.56 80 GLU A O 1
ATOM 644 N N . LEU A 1 81 ? -6.207 22.719 -2.6 1 98.75 81 LEU A N 1
ATOM 645 C CA . LEU A 1 81 ? -4.898 22.094 -2.705 1 98.75 81 LEU A CA 1
ATOM 646 C C . LEU A 1 81 ? -4.992 20.594 -2.396 1 98.75 81 LEU A C 1
ATOM 648 O O . LEU A 1 81 ? -4.309 19.781 -3.023 1 98.75 81 LEU A O 1
ATOM 652 N N . ASN A 1 82 ? -5.844 20.266 -1.396 1 98.81 82 ASN A N 1
ATOM 653 C CA . ASN A 1 82 ? -6.07 18.844 -1.14 1 98.81 82 ASN A CA 1
ATOM 654 C C . ASN A 1 82 ? -6.723 18.156 -2.334 1 98.81 82 ASN A C 1
ATOM 656 O O . ASN A 1 82 ? -6.34 17.047 -2.703 1 98.81 82 ASN A O 1
ATOM 660 N N . ALA A 1 83 ? -7.688 18.828 -2.914 1 98.81 83 ALA A N 1
ATOM 661 C CA . ALA A 1 83 ? -8.383 18.266 -4.07 1 98.81 83 ALA A CA 1
ATOM 662 C C . ALA A 1 83 ? -7.418 18.031 -5.227 1 98.81 83 ALA A C 1
ATOM 664 O O . ALA A 1 83 ? -7.43 16.953 -5.844 1 98.81 83 ALA A O 1
ATOM 665 N N . MET A 1 84 ? -6.602 18.969 -5.473 1 98.75 84 MET A N 1
ATOM 666 C CA . MET A 1 84 ? -5.637 18.859 -6.562 1 98.75 84 MET A CA 1
ATOM 667 C C . MET A 1 84 ? -4.609 17.781 -6.273 1 98.75 84 MET A C 1
ATOM 669 O O . MET A 1 84 ? -4.219 17.031 -7.176 1 98.75 84 MET A O 1
ATOM 673 N N . ARG A 1 85 ? -4.176 17.75 -5.055 1 98.62 85 ARG A N 1
ATOM 674 C CA . ARG A 1 85 ? -3.203 16.719 -4.695 1 98.62 85 ARG A CA 1
ATOM 675 C C . ARG A 1 85 ? -3.801 15.328 -4.84 1 98.62 85 ARG A C 1
ATOM 677 O O . ARG A 1 85 ? -3.115 14.391 -5.254 1 98.62 85 ARG A O 1
ATOM 684 N N . MET A 1 86 ? -5.07 15.172 -4.488 1 98.69 86 MET A N 1
ATOM 685 C CA . MET A 1 86 ? -5.707 13.883 -4.707 1 98.69 86 MET A CA 1
ATOM 686 C C . MET A 1 86 ? -5.75 1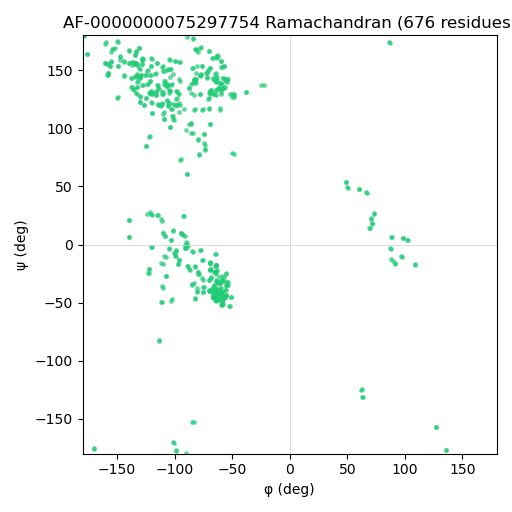3.539 -6.191 1 98.69 86 MET A C 1
ATOM 688 O O . MET A 1 86 ? -5.504 12.398 -6.578 1 98.69 86 MET A O 1
ATOM 692 N N . LYS A 1 87 ? -6.082 14.5 -6.984 1 98.31 87 LYS A N 1
ATOM 693 C CA . LYS A 1 87 ? -6.145 14.281 -8.422 1 98.31 87 LYS A CA 1
ATOM 694 C C . LYS A 1 87 ? -4.793 13.82 -8.969 1 98.31 87 LYS A C 1
ATOM 696 O O . LYS A 1 87 ? -4.73 12.875 -9.758 1 98.31 87 LYS A O 1
ATOM 701 N N . ILE A 1 88 ? -3.734 14.43 -8.555 1 98.12 88 ILE A N 1
ATOM 702 C CA . ILE A 1 88 ? -2.385 14.086 -8.984 1 98.12 88 ILE A CA 1
ATOM 703 C C . ILE A 1 88 ? -2.043 12.664 -8.523 1 98.12 88 ILE A C 1
ATOM 705 O O . ILE A 1 88 ? -1.508 11.867 -9.289 1 98.12 88 ILE A O 1
ATOM 709 N N . GLY A 1 89 ? -2.322 12.406 -7.238 1 98.38 89 GLY A N 1
ATOM 710 C CA . GLY A 1 89 ? -2.09 11.062 -6.719 1 98.38 89 GLY A CA 1
ATOM 711 C C . GLY A 1 89 ? -2.877 9.992 -7.449 1 98.38 89 GLY A C 1
ATOM 712 O O . GLY A 1 89 ? -2.363 8.906 -7.711 1 98.38 89 GLY A O 1
ATOM 713 N N . ALA A 1 90 ? -4.125 10.312 -7.75 1 98.12 90 ALA A N 1
ATOM 714 C CA . ALA A 1 90 ? -4.969 9.375 -8.484 1 98.12 90 ALA A CA 1
ATOM 715 C C . ALA A 1 90 ? -4.375 9.047 -9.852 1 98.12 90 ALA A C 1
ATOM 717 O O . ALA A 1 90 ? -4.344 7.887 -10.258 1 98.12 90 ALA A O 1
ATOM 718 N N . GLU A 1 91 ? -3.949 10.023 -10.516 1 97.5 91 GLU A N 1
ATOM 719 C CA . GLU A 1 91 ? -3.324 9.805 -11.812 1 97.5 91 GLU A CA 1
ATOM 720 C C . GLU A 1 91 ? -2.121 8.875 -11.703 1 97.5 91 GLU A C 1
ATOM 722 O O . 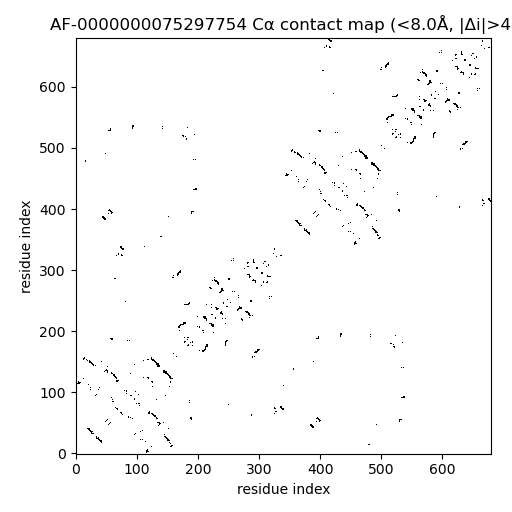GLU A 1 91 ? -1.981 7.93 -12.484 1 97.5 91 GLU A O 1
ATOM 727 N N . ARG A 1 92 ? -1.28 9.078 -10.758 1 97.5 92 ARG A N 1
ATOM 728 C CA . ARG A 1 92 ? -0.089 8.266 -10.539 1 97.5 92 ARG A CA 1
ATOM 729 C C . ARG A 1 92 ? -0.462 6.824 -10.211 1 97.5 92 ARG A C 1
ATOM 731 O O . ARG A 1 92 ? 0.244 5.891 -10.594 1 97.5 92 ARG A O 1
ATOM 738 N N . MET A 1 93 ? -1.575 6.637 -9.531 1 97.75 93 MET A N 1
ATOM 739 C CA . MET A 1 93 ? -2.012 5.312 -9.102 1 97.75 93 MET A CA 1
ATOM 740 C C . MET A 1 93 ? -2.965 4.695 -10.117 1 97.75 93 MET A C 1
ATOM 742 O O . MET A 1 93 ? -3.625 3.697 -9.836 1 97.75 93 MET A O 1
ATOM 746 N N . CYS A 1 94 ? -3.105 5.348 -11.297 1 96.94 94 CYS A N 1
ATOM 747 C CA . CYS A 1 94 ? -3.951 4.871 -12.383 1 96.94 94 CYS A CA 1
ATOM 748 C C . CYS A 1 94 ? -5.406 4.77 -11.945 1 96.94 94 CYS A C 1
ATOM 750 O O . CYS A 1 94 ? -6.066 3.762 -12.195 1 96.94 94 CYS A O 1
ATOM 752 N N . MET A 1 95 ? -5.902 5.805 -11.305 1 97 95 MET A N 1
ATOM 753 C CA . MET A 1 95 ? -7.285 5.867 -10.836 1 97 95 MET A CA 1
ATOM 754 C C . MET A 1 95 ? -8.016 7.055 -11.453 1 97 95 MET A C 1
ATOM 756 O O . MET A 1 95 ? -7.395 8.07 -11.766 1 97 95 MET A O 1
ATOM 760 N N . HIS A 1 96 ? -9.305 6.863 -11.531 1 95.44 96 HIS A N 1
ATOM 761 C CA . HIS A 1 96 ? -10.141 8.039 -11.727 1 95.44 96 HIS A CA 1
ATOM 762 C C . HIS A 1 96 ? -10.328 8.805 -10.422 1 95.44 96 HIS A C 1
ATOM 764 O O . HIS A 1 96 ? -10.406 8.203 -9.352 1 95.44 96 HIS A O 1
ATOM 770 N N . SER A 1 97 ? -10.383 10.078 -10.594 1 96.12 97 SER A N 1
ATOM 771 C CA . SER A 1 97 ? -10.562 10.914 -9.414 1 96.12 97 SER A CA 1
ATOM 772 C C . SER A 1 97 ? -11.805 11.797 -9.547 1 96.12 97 SER A C 1
ATOM 774 O O . SER A 1 97 ? -12.211 12.141 -10.656 1 96.12 97 SER A O 1
ATOM 776 N N . PRO A 1 98 ? -12.43 12.109 -8.391 1 96.94 98 PRO A N 1
ATOM 777 C CA . PRO A 1 98 ? -13.406 13.195 -8.484 1 96.94 98 PRO A CA 1
ATOM 778 C C . PRO A 1 98 ? -12.797 14.508 -8.969 1 96.94 98 PRO A C 1
ATOM 780 O O . PRO A 1 98 ? -11.586 14.711 -8.844 1 96.94 98 PRO A O 1
ATOM 783 N N . SER A 1 99 ? -13.68 15.344 -9.617 1 96.69 99 SER A N 1
ATOM 784 C CA . SER A 1 99 ? -13.211 16.688 -9.93 1 96.69 99 SER A CA 1
ATOM 785 C C . SER A 1 99 ? -12.898 17.469 -8.656 1 96.69 99 SER A C 1
ATOM 787 O O . SER A 1 99 ? -13.32 17.094 -7.566 1 96.69 99 SER A O 1
ATOM 789 N N . VAL A 1 100 ? -12.156 18.531 -8.828 1 98 100 VAL A N 1
ATOM 790 C CA . VAL A 1 100 ? -11.836 19.406 -7.703 1 98 100 VAL A CA 1
ATOM 791 C C . VAL A 1 100 ? -13.125 19.875 -7.031 1 98 100 VAL A C 1
ATOM 793 O O . VAL A 1 100 ? -13.242 19.828 -5.805 1 98 100 VAL A O 1
ATOM 796 N N . GLN A 1 101 ? -14.086 20.25 -7.805 1 97.56 101 GLN A N 1
ATOM 797 C CA . GLN A 1 101 ? -15.359 20.75 -7.285 1 97.56 101 GLN A CA 1
ATOM 798 C C . GLN A 1 101 ? -16.109 19.641 -6.527 1 97.56 101 GLN A C 1
ATOM 800 O O . GLN A 1 101 ? -16.656 19.891 -5.449 1 97.56 101 GLN A O 1
ATOM 805 N N . HIS A 1 102 ? -16.156 18.453 -7.133 1 97.75 102 HIS A N 1
ATOM 806 C CA . HIS A 1 102 ? -16.844 17.328 -6.504 1 97.75 102 HIS A CA 1
ATOM 807 C C . HIS A 1 102 ? -16.188 16.984 -5.168 1 97.75 102 HIS A C 1
ATOM 809 O O . HIS A 1 102 ? -16.891 16.688 -4.195 1 97.75 102 HIS A O 1
ATOM 815 N N . PHE A 1 103 ? -14.875 17.031 -5.121 1 98.62 103 PHE A N 1
ATOM 816 C CA . PHE A 1 103 ? -14.133 16.797 -3.889 1 98.62 103 PHE A CA 1
ATOM 817 C C . PHE A 1 103 ? -14.531 17.812 -2.82 1 98.62 103 PHE A C 1
ATOM 819 O O . PHE A 1 103 ? -14.891 17.422 -1.703 1 98.62 103 PHE A O 1
ATOM 826 N N . ILE A 1 104 ? -14.484 19.031 -3.154 1 98.44 104 ILE A N 1
ATOM 827 C CA . ILE A 1 104 ? -14.75 20.109 -2.201 1 98.44 104 ILE A CA 1
ATOM 828 C C . ILE A 1 104 ? -16.188 20.016 -1.719 1 98.44 104 ILE A C 1
ATOM 830 O O . ILE A 1 104 ? -16.469 20.203 -0.532 1 98.44 104 ILE A O 1
ATOM 834 N N . GLU A 1 105 ? -17.094 19.688 -2.598 1 98.06 105 GLU A N 1
ATOM 835 C CA . GLU A 1 105 ? -18.5 19.562 -2.219 1 98.06 105 GLU A CA 1
ATOM 836 C C . GLU A 1 105 ? -18.703 18.422 -1.224 1 98.06 105 GLU A C 1
ATOM 838 O O . GLU A 1 105 ? -19.453 18.547 -0.262 1 98.06 105 GLU A O 1
ATOM 843 N N . GLY A 1 106 ? -18.062 17.266 -1.496 1 98.56 106 GLY A N 1
ATOM 844 C CA . GLY A 1 106 ? -18.125 16.172 -0.549 1 98.56 106 GLY A CA 1
ATOM 845 C C . GLY A 1 106 ? -17.594 16.531 0.827 1 98.56 106 GLY A C 1
ATOM 846 O O . GLY A 1 106 ? -18.203 16.172 1.841 1 98.56 106 GLY A O 1
ATOM 847 N N . VAL A 1 107 ? -16.5 17.281 0.854 1 98.75 107 VAL A N 1
ATOM 848 C CA . VAL A 1 107 ? -15.898 17.719 2.109 1 98.75 107 VAL A CA 1
ATOM 849 C C . VAL A 1 107 ? -16.844 18.688 2.818 1 98.75 107 VAL A C 1
ATOM 851 O O . VAL A 1 107 ? -17.109 18.547 4.016 1 98.75 107 VAL A O 1
ATOM 854 N N . LYS A 1 108 ? -17.391 19.641 2.09 1 98.38 108 LYS A N 1
ATOM 855 C CA . LYS A 1 108 ? -18.297 20.625 2.65 1 98.38 108 LYS A CA 1
ATOM 856 C C . LYS A 1 108 ? -19.531 19.969 3.271 1 98.38 108 LYS A C 1
ATOM 858 O O . LYS A 1 108 ? -19.906 20.281 4.395 1 98.38 108 LYS A O 1
ATOM 863 N N . GLN A 1 109 ? -20.109 19.047 2.545 1 98.38 109 GLN A N 1
ATOM 864 C CA . GLN A 1 109 ? -21.281 18.344 3.043 1 98.38 109 GLN A CA 1
ATOM 865 C C . GLN A 1 109 ? -20.969 17.578 4.324 1 98.38 109 GLN A C 1
ATOM 867 O O . GLN A 1 109 ? -21.766 17.562 5.254 1 98.38 109 GLN A O 1
ATOM 872 N N . THR A 1 110 ? -19.828 17 4.348 1 98.62 110 THR A N 1
ATOM 873 C CA . THR A 1 110 ? -19.406 16.234 5.523 1 98.62 110 THR A CA 1
ATOM 874 C C . THR A 1 110 ? -19.266 17.156 6.734 1 98.62 110 THR A C 1
ATOM 876 O O . THR A 1 110 ? -19.734 16.828 7.828 1 98.62 110 THR A O 1
ATOM 879 N N . VAL A 1 111 ? -18.625 18.297 6.535 1 98.38 111 VAL A N 1
ATOM 880 C CA . VAL A 1 111 ? -18.406 19.25 7.625 1 98.38 111 VAL A CA 1
ATOM 881 C C . VAL A 1 111 ? -19.734 19.781 8.125 1 98.38 111 VAL A C 1
ATOM 883 O O . VAL A 1 111 ? -19.984 19.828 9.328 1 98.38 111 VAL A O 1
ATOM 886 N N . ILE A 1 112 ? -20.609 20.156 7.199 1 97.69 112 ILE A N 1
ATOM 887 C CA . ILE A 1 112 ? -21.906 20.719 7.555 1 97.69 112 ILE A CA 1
ATOM 888 C C . ILE A 1 112 ? -22.719 19.703 8.344 1 97.69 112 ILE A C 1
ATOM 890 O O . ILE A 1 112 ? -23.312 20.016 9.383 1 97.69 112 ILE A O 1
ATOM 894 N N . ALA A 1 113 ? -22.703 18.469 7.895 1 97.88 113 ALA A N 1
ATOM 895 C CA . ALA A 1 113 ? -23.484 17.406 8.531 1 97.88 113 ALA A CA 1
ATOM 896 C C . ALA A 1 113 ? -22.922 17.062 9.906 1 97.88 113 ALA A C 1
ATOM 898 O O . ALA A 1 113 ? -23.625 16.484 10.734 1 97.88 113 ALA A O 1
ATOM 899 N N . ASN A 1 114 ? -21.688 17.406 10.117 1 97.69 114 ASN A N 1
ATOM 900 C CA . ASN A 1 114 ? -21.031 17.125 11.391 1 97.69 114 ASN A CA 1
ATOM 901 C C . ASN A 1 114 ? -20.672 18.406 12.133 1 97.69 114 ASN A C 1
ATOM 903 O O . ASN A 1 114 ? -19.672 18.438 12.867 1 97.69 114 ASN A O 1
ATOM 907 N N . ARG A 1 115 ? -21.344 19.438 11.883 1 96.62 115 ARG A N 1
ATOM 908 C CA . ARG A 1 115 ? -21 20.75 12.398 1 96.62 115 ARG A CA 1
ATOM 909 C C . ARG A 1 115 ? -20.891 20.734 13.922 1 96.62 115 ARG A C 1
ATOM 911 O O . ARG A 1 115 ? -20.047 21.422 14.492 1 96.62 115 ARG A O 1
ATOM 918 N N . ARG A 1 116 ? -21.672 19.984 14.602 1 96.12 116 ARG A N 1
ATOM 919 C CA . ARG A 1 116 ? -21.688 19.922 16.062 1 96.12 116 ARG A CA 1
ATOM 920 C C . ARG A 1 116 ? -20.422 19.281 16.594 1 96.12 116 ARG A C 1
ATOM 922 O O . ARG A 1 116 ? -20.125 19.359 17.797 1 96.12 116 ARG A O 1
ATOM 929 N N . LEU A 1 117 ? -19.703 18.609 15.711 1 96.88 117 LEU A N 1
ATOM 930 C CA . LEU A 1 117 ? -18.484 17.922 16.125 1 96.88 117 LEU A CA 1
ATOM 931 C C . LEU A 1 117 ? -17.25 18.75 15.812 1 96.88 117 LEU A C 1
ATOM 933 O O . LEU A 1 117 ? -16.125 18.344 16.094 1 96.88 117 LEU A O 1
ATOM 937 N N . VAL A 1 118 ? -17.453 19.891 15.141 1 96.88 118 VAL A N 1
ATOM 938 C CA . VAL A 1 118 ? -16.344 20.828 15.039 1 96.88 118 VAL A CA 1
ATOM 939 C C . VAL A 1 118 ? -16.062 21.453 16.406 1 96.88 118 VAL A C 1
ATOM 941 O O . VAL A 1 118 ? -16.922 22.141 16.969 1 96.88 118 VAL A O 1
ATOM 944 N N . PRO A 1 119 ? -14.945 21.234 16.938 1 95.88 119 PRO A N 1
ATOM 945 C CA . PRO A 1 119 ? -14.664 21.688 18.312 1 95.88 119 PRO A CA 1
ATOM 946 C C . PRO A 1 119 ? -14.844 23.188 18.484 1 95.88 119 PRO A C 1
ATOM 948 O O . PRO A 1 119 ? -14.695 23.953 17.531 1 95.88 119 PRO A O 1
ATOM 951 N N . PRO A 1 120 ? -15.148 23.578 19.75 1 94.75 120 PRO A N 1
ATOM 952 C CA . PRO A 1 120 ? -15.125 25.016 20.047 1 94.75 120 PRO A CA 1
ATOM 953 C C . PRO A 1 120 ? -13.766 25.656 19.797 1 94.75 120 PRO A C 1
ATOM 955 O O . PRO A 1 120 ? -12.75 24.953 19.766 1 94.75 120 PRO A O 1
ATOM 958 N N . PRO A 1 121 ? -13.805 27 19.594 1 93.31 121 PRO A N 1
ATOM 959 C CA . PRO A 1 121 ? -12.523 27.688 19.375 1 93.31 121 PRO A CA 1
ATOM 960 C C . PRO A 1 121 ? -11.492 27.344 20.438 1 93.31 121 PRO A C 1
ATOM 962 O O . PRO A 1 121 ? -11.789 27.406 21.641 1 93.31 121 PRO A O 1
ATOM 965 N N . GLY A 1 122 ? -10.367 26.984 19.969 1 89.94 122 GLY A N 1
ATOM 966 C CA . GLY A 1 122 ? -9.258 26.719 20.875 1 89.94 122 GLY A CA 1
ATOM 967 C C . GLY A 1 122 ? -9.234 25.297 21.391 1 89.94 122 GLY A C 1
ATOM 968 O O . GLY A 1 122 ? -8.289 24.891 22.078 1 89.94 122 GLY A O 1
ATOM 969 N N . LYS A 1 123 ? -10.18 24.453 21.078 1 92.25 123 LYS A N 1
ATOM 970 C CA . LYS A 1 123 ? -10.273 23.125 21.641 1 92.25 123 LYS A CA 1
ATOM 971 C C . LYS A 1 123 ? -9.969 22.047 20.609 1 92.25 123 LYS A C 1
ATOM 973 O O . LYS A 1 123 ? -10.203 20.859 20.828 1 92.25 123 LYS A O 1
ATOM 978 N N . GLY A 1 124 ? -9.484 22.5 19.484 1 93.5 124 GLY A N 1
ATOM 979 C CA . GLY A 1 124 ? -9.133 21.531 18.453 1 93.5 124 GLY A CA 1
ATOM 980 C C . GLY A 1 124 ? -9.773 21.828 17.109 1 93.5 124 GLY A C 1
ATOM 981 O O . GLY A 1 124 ? -10 22.984 16.766 1 93.5 124 GLY A O 1
ATOM 982 N N . SER A 1 125 ? -9.922 20.844 16.266 1 96.19 125 SER A N 1
ATOM 983 C CA . SER A 1 125 ? -10.492 20.922 14.922 1 96.19 125 SER A CA 1
ATOM 984 C C . SER A 1 125 ? -11.219 19.641 14.555 1 96.19 125 SER A C 1
ATOM 986 O O . SER A 1 125 ? -11.117 18.625 15.258 1 96.19 125 SER A O 1
ATOM 988 N N . LEU A 1 126 ? -12.023 19.703 13.617 1 97.12 126 LEU A N 1
ATOM 989 C CA . LEU A 1 126 ? -12.531 18.484 12.977 1 97.12 126 LEU A CA 1
ATOM 990 C C . LEU A 1 126 ? -11.578 18.016 11.883 1 97.12 126 LEU A C 1
ATOM 992 O O . LEU A 1 126 ? -11.477 18.641 10.828 1 97.12 126 LEU A O 1
ATOM 996 N N . TYR A 1 127 ? -10.852 16.969 12.227 1 97.44 127 TYR A N 1
ATOM 997 C CA . TYR A 1 127 ? -9.984 16.344 11.242 1 97.44 127 TYR A CA 1
ATOM 998 C C . TYR A 1 127 ? -10.805 15.609 10.188 1 97.44 127 TYR A C 1
ATOM 1000 O O . TYR A 1 127 ? -11.695 14.82 10.516 1 97.44 127 TYR A O 1
ATOM 1008 N N . LEU A 1 128 ? -10.586 15.93 8.93 1 98.31 128 LEU A N 1
ATOM 1009 C CA . LEU A 1 128 ? -11.289 15.32 7.809 1 98.31 128 LEU A CA 1
ATOM 1010 C C . LEU A 1 128 ? -10.375 14.367 7.047 1 98.31 128 LEU A C 1
ATOM 1012 O O . LEU A 1 128 ? -9.203 14.68 6.812 1 98.31 128 LEU A O 1
ATOM 1016 N N . ARG A 1 129 ? -10.906 13.234 6.691 1 98.56 129 ARG A N 1
ATOM 1017 C CA . ARG A 1 129 ? -10.164 12.188 5.996 1 98.56 129 ARG A CA 1
ATOM 1018 C C . ARG A 1 129 ? -10.859 11.805 4.691 1 98.56 129 ARG A C 1
ATOM 1020 O O . ARG A 1 129 ? -11.656 10.867 4.66 1 98.56 129 ARG A O 1
ATOM 1027 N N . PRO A 1 130 ? -10.594 12.555 3.578 1 98.88 130 PRO A N 1
ATOM 1028 C CA . PRO A 1 130 ? -11 12.047 2.268 1 98.88 130 PRO A CA 1
ATOM 1029 C C . PRO A 1 130 ? -10.195 10.82 1.837 1 98.88 130 PRO A C 1
ATOM 1031 O O . PRO A 1 130 ? -8.969 10.812 1.949 1 98.88 130 PRO A O 1
ATOM 1034 N N . LEU A 1 131 ? -10.875 9.812 1.369 1 98.75 131 LEU A N 1
ATOM 1035 C CA . LEU A 1 131 ? -10.289 8.602 0.818 1 98.75 131 LEU A CA 1
ATOM 1036 C C . LEU A 1 131 ? -10.734 8.383 -0.625 1 98.75 131 LEU A C 1
ATOM 1038 O O . LEU A 1 131 ? -11.883 8.656 -0.97 1 98.75 131 LEU A O 1
ATOM 1042 N N . LEU A 1 132 ? -9.867 7.938 -1.455 1 98.81 132 LEU A N 1
ATOM 1043 C CA . LEU A 1 132 ? -10.164 7.418 -2.785 1 98.81 132 LEU A CA 1
ATOM 1044 C C . LEU A 1 132 ? -9.492 6.062 -2.996 1 98.81 132 LEU A C 1
ATOM 1046 O O . LEU A 1 132 ? -8.273 5.941 -2.879 1 98.81 132 LEU A O 1
ATOM 1050 N N . PHE A 1 133 ? -10.305 5.031 -3.316 1 98.56 133 PHE A N 1
ATOM 1051 C CA . PHE A 1 133 ? -9.672 3.717 -3.412 1 98.56 133 PHE A CA 1
ATOM 1052 C C . PHE A 1 133 ? -10.391 2.85 -4.441 1 98.56 133 PHE A C 1
ATOM 1054 O O . PHE A 1 133 ? -11.555 3.096 -4.77 1 98.56 133 PHE A O 1
ATOM 1061 N N . GLY A 1 134 ? -9.625 1.868 -5.027 1 97.75 134 GLY A N 1
ATOM 1062 C CA . GLY A 1 134 ? -10.195 0.897 -5.949 1 97.75 134 GLY A CA 1
ATOM 1063 C C . GLY A 1 134 ? -11.125 -0.091 -5.273 1 97.75 134 GLY A C 1
ATOM 1064 O O . GLY A 1 134 ? -10.672 -1.056 -4.652 1 97.75 134 GLY A O 1
ATOM 1065 N N . SER A 1 135 ? -12.438 0.103 -5.453 1 97.31 135 SER A N 1
ATOM 1066 C CA . SER A 1 135 ? -13.438 -0.727 -4.793 1 97.31 135 SER A CA 1
ATOM 1067 C C . SER A 1 135 ? -13.906 -1.859 -5.699 1 97.31 135 SER A C 1
ATOM 1069 O O . SER A 1 135 ? -14.547 -2.807 -5.238 1 97.31 135 SER A O 1
ATOM 1071 N N . GLY A 1 136 ? -13.562 -1.757 -6.984 1 95.56 136 GLY A N 1
ATOM 1072 C CA . GLY A 1 136 ? -13.914 -2.83 -7.902 1 95.56 136 GLY A CA 1
ATOM 1073 C C . GLY A 1 136 ? -13.133 -4.105 -7.66 1 95.56 136 GLY A C 1
ATOM 1074 O O . GLY A 1 136 ? -11.961 -4.055 -7.27 1 95.56 136 GLY A O 1
ATOM 1075 N N . ALA A 1 137 ? -13.719 -5.215 -7.992 1 95.56 137 ALA A N 1
ATOM 1076 C CA . ALA A 1 137 ? -13.109 -6.523 -7.781 1 95.56 137 ALA A CA 1
ATOM 1077 C C . ALA A 1 137 ? -12.133 -6.859 -8.906 1 95.56 137 ALA A C 1
ATOM 1079 O O . ALA A 1 137 ? -12.375 -6.531 -10.07 1 95.56 137 ALA A O 1
ATOM 1080 N N . SER A 1 138 ? -11.062 -7.488 -8.516 1 93.75 138 SER A N 1
ATOM 1081 C CA . SER A 1 138 ? -10.094 -8 -9.469 1 93.75 138 SER A CA 1
ATOM 1082 C C . SER A 1 138 ? -9.25 -9.117 -8.859 1 93.75 138 SER A C 1
ATOM 1084 O O . SER A 1 138 ? -8.984 -9.117 -7.66 1 93.75 138 SER A O 1
ATOM 1086 N N . LEU A 1 139 ? -8.828 -10.094 -9.695 1 93.12 139 LEU A N 1
ATOM 1087 C CA . LEU A 1 139 ? -7.867 -11.109 -9.273 1 93.12 139 LEU A CA 1
ATOM 1088 C C . LEU A 1 139 ? -6.492 -10.836 -9.875 1 93.12 139 LEU A C 1
ATOM 1090 O O . LEU A 1 139 ? -5.523 -11.531 -9.562 1 93.12 139 LEU A O 1
ATOM 1094 N N . SER A 1 140 ? -6.426 -9.812 -10.68 1 90.81 140 SER A N 1
ATOM 1095 C CA . SER A 1 140 ? -5.184 -9.484 -11.375 1 90.81 140 SER A CA 1
ATOM 1096 C C . SER A 1 140 ? -4.637 -8.133 -10.922 1 90.81 140 SER A C 1
ATOM 1098 O O . SER A 1 140 ? -5.395 -7.273 -10.469 1 90.81 140 SER A O 1
ATOM 1100 N N . VAL A 1 141 ? -3.354 -8.031 -11.117 1 92.94 141 VAL A N 1
ATOM 1101 C CA . VAL A 1 141 ? -2.717 -6.746 -10.844 1 92.94 141 VAL A CA 1
ATOM 1102 C C . VAL A 1 141 ? -3.051 -5.754 -11.953 1 92.94 141 VAL A C 1
ATOM 1104 O O . VAL A 1 141 ? -2.355 -5.691 -12.969 1 92.94 141 VAL A O 1
ATOM 1107 N N . ALA A 1 142 ? -4.027 -4.992 -11.75 1 94 142 ALA A N 1
ATOM 1108 C CA . ALA A 1 142 ? -4.527 -3.99 -12.688 1 94 142 ALA A CA 1
ATOM 1109 C C . ALA A 1 142 ? -5.375 -2.941 -11.969 1 94 142 ALA A C 1
ATOM 1111 O O . ALA A 1 142 ? -5.875 -3.186 -10.867 1 94 142 ALA A O 1
ATOM 1112 N N . PRO A 1 143 ? -5.457 -1.77 -12.586 1 95.31 143 PRO A N 1
ATOM 1113 C CA . PRO A 1 143 ? -6.348 -0.777 -11.984 1 95.31 143 PRO A CA 1
ATOM 1114 C C . PRO A 1 143 ? -7.785 -1.275 -11.852 1 95.31 143 PRO A C 1
ATOM 1116 O O . PRO A 1 143 ? -8.266 -2.01 -12.711 1 95.31 143 PRO A O 1
ATOM 1119 N N . ALA A 1 144 ? -8.398 -0.874 -10.781 1 95.62 144 ALA A N 1
ATOM 1120 C CA . ALA A 1 144 ? -9.797 -1.224 -10.578 1 95.62 144 ALA A CA 1
ATOM 1121 C C . ALA A 1 144 ? -10.68 -0.598 -11.656 1 95.62 144 ALA A C 1
ATOM 1123 O O . ALA A 1 144 ? -10.289 0.377 -12.297 1 95.62 144 ALA A O 1
ATOM 1124 N N . LEU A 1 145 ? -11.867 -1.168 -11.781 1 92.81 145 LEU A N 1
ATOM 1125 C CA . LEU A 1 145 ? -12.828 -0.607 -12.719 1 92.81 145 LEU A CA 1
ATOM 1126 C C . LEU A 1 145 ? -13.82 0.308 -12.008 1 92.81 145 LEU A C 1
ATOM 1128 O O . LEU A 1 145 ? -14.531 1.082 -12.648 1 92.81 145 LEU A O 1
ATOM 1132 N N . GLU A 1 146 ? -13.859 0.152 -10.703 1 95.5 146 GLU A N 1
ATOM 1133 C CA . GLU A 1 146 ? -14.734 0.975 -9.867 1 95.5 146 GLU A CA 1
ATOM 1134 C C . GLU A 1 146 ? -13.961 1.58 -8.695 1 95.5 146 GLU A C 1
ATOM 1136 O O . GLU A 1 146 ? -13.102 0.921 -8.102 1 95.5 146 GLU A O 1
ATOM 1141 N N . TYR A 1 147 ? -14.398 2.828 -8.391 1 97.38 147 TYR A N 1
ATOM 1142 C CA . TYR A 1 147 ? -13.727 3.543 -7.309 1 97.38 147 TYR A CA 1
ATOM 1143 C C . TYR A 1 147 ? -14.742 4.117 -6.324 1 97.38 147 TYR A C 1
ATOM 1145 O O . TYR A 1 147 ? -15.891 4.367 -6.688 1 97.38 147 TYR A O 1
ATOM 1153 N N . THR A 1 148 ? -14.328 4.25 -5.105 1 98.25 148 THR A N 1
ATOM 1154 C CA . THR A 1 148 ? -15.117 4.898 -4.055 1 98.25 148 THR A CA 1
ATOM 1155 C C . THR A 1 148 ? -14.367 6.105 -3.494 1 98.25 148 THR A C 1
ATOM 1157 O O . THR A 1 148 ? -13.188 6.012 -3.152 1 98.25 148 THR A O 1
ATOM 1160 N N . PHE A 1 149 ? -15.031 7.25 -3.576 1 98.69 149 PHE A N 1
ATOM 1161 C CA . PHE A 1 149 ? -14.617 8.461 -2.875 1 98.69 149 PHE A CA 1
ATOM 1162 C C . PHE A 1 149 ? -15.414 8.641 -1.586 1 98.69 149 PHE A C 1
ATOM 1164 O O . PHE A 1 149 ? -16.641 8.672 -1.607 1 98.69 149 PHE A O 1
ATOM 1171 N N . LEU A 1 150 ? -14.68 8.664 -0.419 1 98.81 150 LEU A N 1
ATOM 1172 C CA . LEU A 1 150 ? -15.312 8.688 0.896 1 98.81 150 LEU A CA 1
ATOM 1173 C C . LEU A 1 150 ? -14.68 9.758 1.782 1 98.81 150 LEU A C 1
ATOM 1175 O O . LEU A 1 150 ? -13.461 9.922 1.791 1 98.81 150 LEU A O 1
ATOM 1179 N N . VAL A 1 151 ? -15.508 10.523 2.48 1 98.88 151 VAL A N 1
ATOM 1180 C CA . VAL A 1 151 ? -15.008 11.516 3.43 1 98.88 151 VAL A CA 1
ATOM 1181 C C . VAL A 1 151 ? -15.625 11.273 4.805 1 98.88 151 VAL A C 1
ATOM 1183 O O . VAL A 1 151 ? -16.844 11.18 4.934 1 98.88 151 VAL A O 1
ATOM 1186 N N . PHE A 1 152 ? -14.812 11.133 5.816 1 98.69 152 PHE A N 1
ATOM 1187 C CA . PHE A 1 152 ? -15.273 11.125 7.199 1 98.69 152 PHE A CA 1
ATOM 1188 C C . PHE A 1 152 ? -14.445 12.062 8.062 1 98.69 152 PHE A C 1
ATOM 1190 O O . PHE A 1 152 ? -13.477 12.656 7.582 1 98.69 152 PHE A O 1
ATOM 1197 N N . GLY A 1 153 ? -14.891 12.305 9.258 1 97.5 153 GLY A N 1
ATOM 1198 C CA . GLY A 1 153 ? -14.148 13.188 10.148 1 97.5 153 GLY A CA 1
ATOM 1199 C C . GLY A 1 153 ? -14.109 12.703 11.578 1 97.5 153 GLY A C 1
ATOM 1200 O O . GLY A 1 153 ? -14.805 11.75 11.938 1 97.5 153 GLY A O 1
ATOM 1201 N N . SER A 1 154 ? -13.25 13.312 12.297 1 97.19 154 SER A N 1
ATOM 1202 C CA . SER A 1 154 ? -13.086 13.086 13.727 1 97.19 154 SER A CA 1
ATOM 1203 C C . SER A 1 154 ? -12.609 14.344 14.445 1 97.19 154 SER A C 1
ATOM 1205 O O . SER A 1 154 ? -11.633 14.969 14.023 1 97.19 154 SER A O 1
ATOM 1207 N N . PRO A 1 155 ? -13.367 14.742 15.516 1 96.62 155 PRO A N 1
ATOM 1208 C CA . PRO A 1 155 ? -12.781 15.828 16.312 1 96.62 155 PRO A CA 1
ATOM 1209 C C . PRO A 1 155 ? -11.477 15.43 16.984 1 96.62 155 PRO A C 1
ATOM 1211 O O . PRO A 1 155 ? -11.367 14.336 17.547 1 96.62 155 PRO A O 1
ATOM 1214 N N . VAL A 1 156 ? -10.531 16.312 16.828 1 94.38 156 VAL A N 1
ATOM 1215 C CA . VAL A 1 156 ? -9.227 15.992 17.391 1 94.38 156 VAL A CA 1
ATOM 1216 C C . VAL A 1 156 ? -8.617 17.234 18.031 1 94.38 156 VAL A C 1
ATOM 1218 O O . VAL A 1 156 ? -9.008 18.359 17.719 1 94.38 156 VAL A O 1
ATOM 1221 N N . GLN A 1 157 ? -7.773 16.969 18.906 1 87.88 157 GLN A N 1
ATOM 1222 C CA . GLN A 1 157 ? -6.793 17.969 19.328 1 87.88 157 GLN A CA 1
ATOM 1223 C C . GLN A 1 157 ? -5.453 17.75 18.641 1 87.88 157 GLN A C 1
ATOM 1225 O O . GLN A 1 157 ? -5.348 16.922 17.734 1 87.88 157 GLN A O 1
ATOM 1230 N N . ASN A 1 158 ? -4.566 18.656 19.109 1 73.62 158 ASN A N 1
ATOM 1231 C CA . ASN A 1 158 ? -3.277 18.562 18.438 1 73.62 158 ASN A CA 1
ATOM 1232 C C . ASN A 1 158 ? -2.637 17.188 18.625 1 73.62 158 ASN A C 1
ATOM 1234 O O . ASN A 1 158 ? -2.805 16.562 19.656 1 73.62 158 ASN A O 1
ATOM 1238 N N . TYR A 1 159 ? -2.113 16.781 17.578 1 63.72 159 TYR A N 1
ATOM 1239 C CA . TYR A 1 159 ? -1.439 15.484 17.562 1 63.72 159 TYR A CA 1
ATOM 1240 C C . TYR A 1 159 ? -0.431 15.375 18.703 1 63.72 159 TYR A C 1
ATOM 1242 O O . TYR A 1 159 ? -0.381 14.359 19.391 1 63.72 159 TYR A O 1
ATOM 1250 N N . PHE A 1 160 ? 0.281 16.484 18.766 1 60.41 160 PHE A N 1
ATOM 1251 C CA . PHE A 1 160 ? 1.194 16.531 19.906 1 60.41 160 PHE A CA 1
ATOM 1252 C C . PHE A 1 160 ? 0.659 17.453 20.984 1 60.41 160 PHE A C 1
ATOM 1254 O O . PHE A 1 160 ? 0.231 18.578 20.703 1 60.41 160 PHE A O 1
ATOM 1261 N N . LYS A 1 161 ? 0.03 17.078 22.109 1 53.56 161 LYS A N 1
ATOM 1262 C CA . LYS A 1 161 ? -0.585 17.797 23.219 1 53.56 161 LYS A CA 1
ATOM 1263 C C . LYS A 1 161 ? 0.217 19.047 23.578 1 53.56 161 LYS A C 1
ATOM 1265 O O . LYS A 1 161 ? 1.445 19.047 23.484 1 53.56 161 LYS A O 1
ATOM 1270 N N . GLU A 1 162 ? -0.515 20.156 23.703 1 44.94 162 GLU A N 1
ATOM 1271 C CA . GLU A 1 162 ? 0.064 21.375 24.266 1 44.94 162 GLU A CA 1
ATOM 1272 C C . GLU A 1 162 ? 0.803 21.109 25.562 1 44.94 162 GLU A C 1
ATOM 1274 O O . GLU A 1 162 ? 0.32 20.344 26.406 1 44.94 162 GLU A O 1
ATOM 1279 N N . GLY A 1 163 ? 1.959 21.531 25.688 1 45.41 163 GLY A N 1
ATOM 1280 C CA . GLY A 1 163 ? 2.801 21.203 26.828 1 45.41 163 GLY A CA 1
ATOM 1281 C C . GLY A 1 163 ? 3.65 19.969 26.609 1 45.41 163 GLY A C 1
ATOM 1282 O O . GLY A 1 163 ? 4.438 19.594 27.484 1 45.41 163 GLY A O 1
ATOM 1283 N N . THR A 1 164 ? 3.133 19.25 25.531 1 53.88 164 THR A N 1
ATOM 1284 C CA . THR A 1 164 ? 3.848 18.016 25.219 1 53.88 164 THR A CA 1
ATOM 1285 C C . THR A 1 164 ? 5.199 18.328 24.578 1 53.88 164 THR A C 1
ATOM 1287 O O . THR A 1 164 ? 5.355 19.344 23.906 1 53.88 164 THR A O 1
ATOM 1290 N N . ALA A 1 165 ? 6.078 17.453 24.891 1 69.19 165 ALA A N 1
ATOM 1291 C CA . ALA A 1 165 ? 7.523 17.344 24.703 1 69.19 165 ALA A CA 1
ATOM 1292 C C . ALA A 1 165 ? 7.883 17.344 23.219 1 69.19 165 ALA A C 1
ATOM 1294 O O . ALA A 1 165 ? 7.16 16.781 22.391 1 69.19 165 ALA A O 1
ATOM 1295 N N . ALA A 1 166 ? 8.562 18.297 22.797 1 90.12 166 ALA A N 1
ATOM 1296 C CA . ALA A 1 166 ? 9.297 18.312 21.531 1 90.12 166 ALA A CA 1
ATOM 1297 C C . ALA A 1 166 ? 9.594 16.906 21.047 1 90.12 166 ALA A C 1
ATOM 1299 O O . ALA A 1 166 ? 9.742 15.977 21.859 1 90.12 166 ALA A O 1
ATOM 1300 N N . LEU A 1 167 ? 9.406 16.734 19.797 1 95.06 167 LEU A N 1
ATOM 1301 C CA . LEU A 1 167 ? 9.656 15.414 19.219 1 95.06 167 LEU A CA 1
ATOM 1302 C C . LEU A 1 167 ? 11.109 15 19.422 1 95.06 167 LEU A C 1
ATOM 1304 O O . LEU A 1 167 ? 12.016 15.828 19.344 1 95.06 167 LEU A O 1
ATOM 1308 N N . ASN A 1 168 ? 11.258 13.836 19.75 1 96.69 168 ASN A N 1
ATOM 1309 C CA . ASN A 1 168 ? 12.555 13.164 19.75 1 96.69 168 ASN A CA 1
ATOM 1310 C C . ASN A 1 168 ? 12.648 12.133 18.625 1 96.69 168 ASN A C 1
ATOM 1312 O O . ASN A 1 168 ? 12 11.086 18.688 1 96.69 168 ASN A O 1
ATOM 1316 N N . LEU A 1 169 ? 13.547 12.398 17.641 1 98.25 169 LEU A N 1
ATOM 1317 C CA . LEU A 1 169 ? 13.531 11.602 16.406 1 98.25 169 LEU A CA 1
ATOM 1318 C C . LEU A 1 169 ? 14.758 10.703 16.328 1 98.25 169 LEU A C 1
ATOM 1320 O O . LEU A 1 169 ? 15.82 11.039 16.875 1 98.25 169 LEU A O 1
ATOM 1324 N N . TYR A 1 170 ? 14.578 9.594 15.703 1 98.56 170 TYR A N 1
ATOM 1325 C CA . TYR A 1 170 ? 15.664 8.688 15.344 1 98.56 170 TYR A CA 1
ATOM 1326 C C . TYR A 1 170 ? 15.891 8.664 13.844 1 98.56 170 TYR A C 1
ATOM 1328 O O . TYR A 1 170 ? 14.945 8.531 13.062 1 98.56 170 TYR A O 1
ATOM 1336 N N . VAL A 1 171 ? 17.125 8.805 13.406 1 98.69 171 VAL A N 1
ATOM 1337 C CA . VAL A 1 171 ? 17.438 8.719 11.984 1 98.69 171 VAL A CA 1
ATOM 1338 C C . VAL A 1 171 ? 17.578 7.254 11.578 1 98.69 171 VAL A C 1
ATOM 1340 O O . VAL A 1 171 ? 18.422 6.531 12.094 1 98.69 171 VAL A O 1
ATOM 1343 N N . GLU A 1 172 ? 16.703 6.812 10.703 1 97 172 GLU A N 1
ATOM 1344 C CA . GLU A 1 172 ? 16.719 5.449 10.18 1 97 172 GLU A CA 1
ATOM 1345 C C . GLU A 1 172 ? 17.656 5.316 8.992 1 97 172 GLU A C 1
ATOM 1347 O O . GLU A 1 172 ? 17.562 6.09 8.031 1 97 172 GLU A O 1
ATOM 1352 N N . GLU A 1 173 ? 18.547 4.316 8.992 1 92.94 173 GLU A N 1
ATOM 1353 C CA . GLU A 1 173 ? 19.578 4.199 7.965 1 92.94 173 GLU A CA 1
ATOM 1354 C C . GLU A 1 173 ? 19.328 2.986 7.07 1 92.94 173 GLU A C 1
ATOM 1356 O O . GLU A 1 173 ? 19.922 2.871 5.996 1 92.94 173 GLU A O 1
ATOM 1361 N N . VAL A 1 174 ? 18.5 2.105 7.504 1 91.06 174 VAL A N 1
ATOM 1362 C CA . VAL A 1 174 ? 18.375 0.825 6.816 1 91.06 174 VAL A CA 1
ATOM 1363 C C . VAL A 1 174 ? 17.109 0.813 5.977 1 91.06 174 VAL A C 1
ATOM 1365 O O . VAL A 1 174 ? 17.141 0.495 4.785 1 91.06 174 VAL A O 1
ATOM 1368 N N . VAL A 1 175 ? 16 1.196 6.543 1 93.44 175 VAL A N 1
ATOM 1369 C CA . VAL A 1 175 ? 14.703 1.162 5.883 1 93.44 175 VAL A CA 1
ATOM 1370 C C . VAL A 1 175 ? 14.43 2.504 5.203 1 93.44 175 VAL A C 1
ATOM 1372 O O . VAL A 1 175 ? 14.32 3.533 5.871 1 93.44 175 VAL A O 1
ATOM 1375 N N . PRO A 1 176 ? 14.328 2.451 3.949 1 92.25 176 PRO A N 1
ATOM 1376 C CA . PRO A 1 176 ? 13.93 3.699 3.291 1 92.25 176 PRO A CA 1
ATOM 1377 C C . PRO A 1 176 ? 12.422 3.934 3.326 1 92.25 176 PRO A C 1
ATOM 1379 O O . PRO A 1 176 ? 11.641 2.979 3.256 1 92.25 176 PRO A O 1
ATOM 1382 N N . ARG A 1 177 ? 12.062 5.168 3.389 1 94.88 177 ARG A N 1
ATOM 1383 C CA . ARG A 1 177 ? 10.641 5.504 3.334 1 94.88 177 ARG A CA 1
ATOM 1384 C C . ARG A 1 177 ? 10.133 5.496 1.897 1 94.88 177 ARG A C 1
ATOM 1386 O O . ARG A 1 177 ? 8.977 5.145 1.644 1 94.88 177 ARG A O 1
ATOM 1393 N N . ALA A 1 178 ? 10.938 5.949 0.983 1 94.38 178 ALA A N 1
ATOM 1394 C CA . ALA A 1 178 ? 10.586 6.141 -0.42 1 94.38 178 ALA A CA 1
ATOM 1395 C C . ALA A 1 178 ? 11.805 6.008 -1.32 1 94.38 178 ALA A C 1
ATOM 1397 O O . ALA A 1 178 ? 12.938 5.977 -0.835 1 94.38 178 ALA A O 1
ATOM 1398 N N . TYR A 1 179 ? 11.539 5.949 -2.586 1 91.69 179 TYR A N 1
ATOM 1399 C CA . TYR A 1 179 ? 12.602 5.852 -3.576 1 91.69 179 TYR A CA 1
ATOM 1400 C C . TYR A 1 179 ? 12.219 6.562 -4.867 1 91.69 179 TYR A C 1
ATOM 1402 O O . TYR A 1 179 ? 11.031 6.746 -5.152 1 91.69 179 TYR A O 1
ATOM 1410 N N . ILE A 1 180 ? 13.273 6.871 -5.586 1 92.31 180 ILE A N 1
ATOM 1411 C CA . ILE A 1 180 ? 13.047 7.559 -6.855 1 92.31 180 ILE A CA 1
ATOM 1412 C C . ILE A 1 180 ? 12.227 6.664 -7.785 1 92.31 180 ILE A C 1
ATOM 1414 O O . ILE A 1 180 ? 12.531 5.477 -7.938 1 92.31 180 ILE A O 1
ATOM 1418 N N . GLY A 1 181 ? 11.234 7.262 -8.406 1 92 181 GLY A N 1
ATOM 1419 C CA . GLY A 1 181 ? 10.359 6.504 -9.281 1 92 181 GLY A CA 1
ATOM 1420 C C . GLY A 1 181 ? 9.188 5.879 -8.547 1 92 181 GLY A C 1
ATOM 1421 O O . GLY A 1 181 ? 8.234 5.414 -9.18 1 92 181 GLY A O 1
ATOM 1422 N N . GLY A 1 182 ? 9.219 5.855 -7.207 1 93.94 182 GLY A N 1
ATOM 1423 C CA . GLY A 1 182 ? 8.141 5.289 -6.406 1 93.94 182 GLY A CA 1
ATOM 1424 C C . GLY A 1 182 ? 7.016 6.266 -6.145 1 93.94 182 GLY A C 1
ATOM 1425 O O . GLY A 1 182 ? 6.746 7.148 -6.961 1 93.94 182 GLY A O 1
ATOM 1426 N N . THR A 1 183 ? 6.355 6.023 -5.012 1 96.44 183 THR A N 1
ATOM 1427 C CA . THR A 1 183 ? 5.152 6.805 -4.75 1 96.44 183 THR A CA 1
ATOM 1428 C C . THR A 1 183 ? 5.371 7.754 -3.576 1 96.44 183 THR A C 1
ATOM 1430 O O . THR A 1 183 ? 4.41 8.219 -2.961 1 96.44 183 THR A O 1
ATOM 1433 N N . GLY A 1 184 ? 6.539 8.07 -3.268 1 96.56 184 GLY A N 1
ATOM 1434 C CA . GLY A 1 184 ? 6.84 8.93 -2.133 1 96.56 184 GLY A CA 1
ATOM 1435 C C . GLY A 1 184 ? 6.293 10.336 -2.283 1 96.56 184 GLY A C 1
ATOM 1436 O O . GLY A 1 184 ? 6.051 11.023 -1.288 1 96.56 184 GLY A O 1
ATOM 1437 N N . GLY A 1 185 ? 6.055 10.75 -3.49 1 97.44 185 GLY A N 1
ATOM 1438 C CA . GLY A 1 185 ? 5.605 12.109 -3.754 1 97.44 185 GLY A CA 1
ATOM 1439 C C . GLY A 1 185 ? 4.098 12.242 -3.764 1 97.44 185 GLY A C 1
ATOM 1440 O O . GLY A 1 185 ? 3.568 13.336 -3.965 1 97.44 185 GLY A O 1
ATOM 1441 N N . ILE A 1 186 ? 3.414 11.156 -3.607 1 97.56 186 ILE A N 1
ATOM 1442 C CA . ILE A 1 186 ? 1.96 11.219 -3.51 1 97.56 186 ILE A CA 1
ATOM 1443 C C . ILE A 1 186 ? 1.509 10.641 -2.17 1 97.56 186 ILE A C 1
ATOM 1445 O O . ILE A 1 186 ? 2.258 9.914 -1.517 1 97.56 186 ILE A O 1
ATOM 1449 N N . LYS A 1 187 ? 0.3 10.984 -1.752 1 98.44 187 LYS A N 1
ATOM 1450 C CA . LYS A 1 187 ? -0.191 10.539 -0.451 1 98.44 187 LYS A CA 1
ATOM 1451 C C . LYS A 1 187 ? -0.897 9.188 -0.563 1 98.44 187 LYS A C 1
ATOM 1453 O O . LYS A 1 187 ? -2.064 9.062 -0.189 1 98.44 187 LYS A O 1
ATOM 1458 N N . ALA A 1 188 ? -0.167 8.203 -0.997 1 98.62 188 ALA A N 1
ATOM 1459 C CA . ALA A 1 188 ? -0.652 6.836 -1.203 1 98.62 188 ALA A CA 1
ATOM 1460 C C . ALA A 1 188 ? -0.63 6.043 0.1 1 98.62 188 ALA A C 1
ATOM 1462 O O . ALA A 1 188 ? 0.314 6.156 0.885 1 98.62 188 ALA A O 1
ATOM 1463 N N . ILE A 1 189 ? -1.687 5.188 0.292 1 98.62 189 ILE A N 1
ATOM 1464 C CA . ILE A 1 189 ? -1.766 4.402 1.519 1 98.62 189 ILE A CA 1
ATOM 1465 C C . ILE A 1 189 ? -0.595 3.424 1.581 1 98.62 189 ILE A C 1
ATOM 1467 O O . ILE A 1 189 ? -0.208 2.979 2.662 1 98.62 189 ILE A O 1
ATOM 1471 N N . THR A 1 190 ? 0.021 3.174 0.463 1 98.06 190 THR A N 1
ATOM 1472 C CA . THR A 1 190 ? 1.069 2.164 0.347 1 98.06 190 THR A CA 1
ATOM 1473 C C . THR A 1 190 ? 2.385 2.684 0.922 1 98.06 190 THR A C 1
ATOM 1475 O O . THR A 1 190 ? 3.354 1.932 1.044 1 98.06 190 THR A O 1
ATOM 1478 N N . ASN A 1 191 ? 2.479 3.926 1.341 1 97.88 191 ASN A N 1
ATOM 1479 C CA . ASN A 1 191 ? 3.717 4.508 1.853 1 97.88 191 ASN A CA 1
ATOM 1480 C C . ASN A 1 191 ? 3.838 4.324 3.363 1 97.88 191 ASN A C 1
ATOM 1482 O O . ASN A 1 191 ? 4.871 4.652 3.951 1 97.88 191 ASN A O 1
ATOM 1486 N N . TYR A 1 192 ? 2.867 3.752 4.043 1 98.12 192 TYR A N 1
ATOM 1487 C CA . TYR A 1 192 ? 2.818 3.912 5.492 1 98.12 192 TYR A CA 1
ATOM 1488 C C . TYR A 1 192 ? 3.109 2.59 6.195 1 98.12 192 TYR A C 1
ATOM 1490 O O . TYR A 1 192 ? 4.027 2.506 7.016 1 98.12 192 TYR A O 1
ATOM 1498 N N . SER A 1 193 ? 2.428 1.56 5.777 1 97.88 193 SER A N 1
ATOM 1499 C CA . SER A 1 193 ? 2.6 0.301 6.496 1 97.88 193 SER A CA 1
ATOM 1500 C C . SER A 1 193 ? 3.998 -0.271 6.281 1 97.88 193 SER A C 1
ATOM 1502 O O . SER A 1 193 ? 4.547 -0.932 7.164 1 97.88 193 SER A O 1
ATOM 1504 N N . PRO A 1 194 ? 4.684 -0.019 5.156 1 97.31 194 PRO A N 1
ATOM 1505 C CA . PRO A 1 194 ? 6.023 -0.579 4.957 1 97.31 194 PRO A CA 1
ATOM 1506 C C . PRO A 1 194 ? 7.035 -0.059 5.973 1 97.31 194 PRO A C 1
ATOM 1508 O O . PRO A 1 194 ? 8.094 -0.663 6.156 1 97.31 194 PRO A O 1
ATOM 1511 N N . VAL A 1 195 ? 6.754 1.036 6.652 1 97.56 195 VAL A N 1
ATOM 1512 C CA . VAL A 1 195 ? 7.758 1.584 7.562 1 97.56 195 VAL A CA 1
ATOM 1513 C C . VAL A 1 195 ? 7.324 1.354 9.008 1 97.56 195 VAL A C 1
ATOM 1515 O O . VAL A 1 195 ? 7.969 1.837 9.945 1 97.56 195 VAL A O 1
ATOM 1518 N N . LEU A 1 196 ? 6.266 0.603 9.227 1 97.88 196 LEU A N 1
ATOM 1519 C CA . LEU A 1 196 ? 5.754 0.374 10.57 1 97.88 196 LEU A CA 1
ATOM 1520 C C . LEU A 1 196 ? 6.809 -0.295 11.445 1 97.88 196 LEU A C 1
ATOM 1522 O O . LEU A 1 196 ? 6.906 -0.005 12.641 1 97.88 196 LEU A O 1
ATOM 1526 N N . GLU A 1 197 ? 7.562 -1.192 10.867 1 96.94 197 GLU A N 1
ATOM 1527 C CA . GLU A 1 197 ? 8.586 -1.877 11.648 1 96.94 197 GLU A CA 1
ATOM 1528 C C . GLU A 1 197 ? 9.641 -0.897 12.156 1 96.94 197 GLU A C 1
ATOM 1530 O O . GLU A 1 197 ? 10.078 -0.983 13.305 1 96.94 197 GLU A O 1
ATOM 1535 N N . ALA A 1 198 ? 10.102 -0.004 11.281 1 97.5 198 ALA A N 1
ATOM 1536 C CA . ALA A 1 198 ? 11.062 1.023 11.688 1 97.5 198 ALA A CA 1
ATOM 1537 C C . ALA A 1 198 ? 10.484 1.908 12.789 1 97.5 198 ALA A C 1
ATOM 1539 O O . ALA A 1 198 ? 11.18 2.234 13.758 1 97.5 198 ALA A O 1
ATOM 1540 N N . MET A 1 199 ? 9.273 2.258 12.648 1 97.56 199 MET A N 1
ATOM 1541 C CA . MET A 1 199 ? 8.602 3.092 13.648 1 97.56 199 MET A CA 1
ATOM 1542 C C . MET A 1 199 ? 8.492 2.365 14.984 1 97.56 199 MET A C 1
ATOM 1544 O O . MET A 1 199 ? 8.766 2.945 16.031 1 97.56 199 MET A O 1
ATOM 1548 N N . ARG A 1 200 ? 8.039 1.134 14.875 1 96.44 200 ARG A N 1
ATOM 1549 C CA . ARG A 1 200 ? 7.902 0.332 16.078 1 96.44 200 ARG A CA 1
ATOM 1550 C C . ARG A 1 200 ? 9.234 0.204 16.812 1 96.44 200 ARG A C 1
ATOM 1552 O O . ARG A 1 200 ? 9.297 0.332 18.031 1 96.44 200 ARG A O 1
ATOM 1559 N N . SER A 1 201 ? 10.32 -0.076 16.078 1 96.75 201 SER A N 1
ATOM 1560 C CA . SER A 1 201 ? 11.656 -0.19 16.656 1 96.75 201 SER A CA 1
ATOM 1561 C C . SER A 1 201 ? 12.078 1.104 17.344 1 96.75 201 SER A C 1
ATOM 1563 O O . SER A 1 201 ? 12.586 1.077 18.453 1 96.75 201 SER A O 1
ATOM 1565 N N . ALA A 1 202 ? 11.852 2.24 16.719 1 97.19 202 ALA A N 1
ATOM 1566 C CA . ALA A 1 202 ? 12.188 3.539 17.297 1 97.19 202 ALA A CA 1
ATOM 1567 C C . ALA A 1 202 ? 11.375 3.814 18.547 1 97.19 202 ALA A C 1
ATOM 1569 O O . ALA A 1 202 ? 11.914 4.246 19.578 1 97.19 202 ALA A O 1
ATOM 1570 N N . LYS A 1 203 ? 10.109 3.553 18.453 1 96.44 203 LYS A N 1
ATOM 1571 C CA . LYS A 1 203 ? 9.227 3.779 19.594 1 96.44 203 LYS A CA 1
ATOM 1572 C C . LYS A 1 203 ? 9.648 2.939 20.797 1 96.44 203 LYS A C 1
ATOM 1574 O O . LYS A 1 203 ? 9.609 3.412 21.938 1 96.44 203 LYS A O 1
ATOM 1579 N N . SER A 1 204 ? 10.023 1.701 20.547 1 96.75 204 SER A N 1
ATOM 1580 C CA . SER A 1 204 ? 10.438 0.804 21.625 1 96.75 204 SER A CA 1
ATOM 1581 C C . SER A 1 204 ? 11.695 1.312 22.312 1 96.75 204 SER A C 1
ATOM 1583 O O . SER A 1 204 ? 12.008 0.902 23.438 1 96.75 204 SER A O 1
ATOM 1585 N N . ARG A 1 205 ? 12.43 2.209 21.688 1 96.56 205 ARG A N 1
ATOM 1586 C CA . ARG A 1 205 ? 13.656 2.781 22.25 1 96.56 205 ARG A CA 1
ATOM 1587 C C . ARG A 1 205 ? 13.406 4.188 22.781 1 96.56 205 ARG A C 1
ATOM 1589 O O . ARG A 1 205 ? 14.344 4.898 23.141 1 96.56 205 ARG A O 1
ATOM 1596 N N . GLY A 1 206 ? 12.117 4.633 22.734 1 95.94 206 GLY A N 1
ATOM 1597 C CA . GLY A 1 206 ? 11.734 5.875 23.391 1 95.94 206 GLY A CA 1
ATOM 1598 C C . GLY A 1 206 ? 11.68 7.055 22.438 1 95.94 206 GLY A C 1
ATOM 1599 O O . GLY A 1 206 ? 11.477 8.195 22.859 1 95.94 206 GLY A O 1
ATOM 1600 N N . PHE A 1 207 ? 11.852 6.832 21.203 1 97 207 PHE A N 1
ATOM 1601 C CA . PHE A 1 207 ? 11.789 7.918 20.234 1 97 207 PHE A CA 1
ATOM 1602 C C . PHE A 1 207 ? 10.352 8.195 19.828 1 97 207 PHE A C 1
ATOM 1604 O O . PHE A 1 207 ? 9.5 7.301 19.859 1 97 207 PHE A O 1
ATOM 1611 N N . SER A 1 208 ? 10.086 9.461 19.438 1 95.25 208 SER A N 1
ATOM 1612 C CA . SER A 1 208 ? 8.758 9.875 19.016 1 95.25 208 SER A CA 1
ATOM 1613 C C . SER A 1 208 ? 8.438 9.359 17.609 1 95.25 208 SER A C 1
ATOM 1615 O O . SER A 1 208 ? 7.285 9.062 17.297 1 95.25 208 SER A O 1
ATOM 1617 N N . ASP A 1 209 ? 9.391 9.328 16.781 1 96.69 209 ASP A N 1
ATOM 1618 C CA . ASP A 1 209 ? 9.203 8.984 15.375 1 96.69 209 ASP A CA 1
ATOM 1619 C C . ASP A 1 209 ? 10.547 8.781 14.68 1 96.69 209 ASP A C 1
ATOM 1621 O O . ASP A 1 209 ? 11.594 8.758 15.328 1 96.69 209 ASP A O 1
ATOM 1625 N N . VAL A 1 210 ? 10.469 8.578 13.398 1 98.31 210 VAL A N 1
ATOM 1626 C CA . VAL A 1 210 ? 11.648 8.219 12.617 1 98.31 210 VAL A CA 1
ATOM 1627 C C . VAL A 1 210 ? 11.883 9.266 11.531 1 98.31 210 VAL A C 1
ATOM 1629 O O . VAL A 1 210 ? 10.945 9.703 10.867 1 98.31 210 VAL A O 1
ATOM 1632 N N . LEU A 1 211 ? 13.109 9.75 11.414 1 98.75 211 LEU A N 1
ATOM 1633 C CA . LEU A 1 211 ? 13.57 10.547 10.281 1 98.75 211 LEU A CA 1
ATOM 1634 C C . LEU A 1 211 ? 14.297 9.672 9.266 1 98.75 211 LEU A C 1
ATOM 1636 O O . LEU A 1 211 ? 15.258 8.969 9.609 1 98.75 211 LEU A O 1
ATOM 1640 N N . TYR A 1 212 ? 13.93 9.773 8.008 1 98.44 212 TYR A N 1
ATOM 1641 C CA . TYR A 1 212 ? 14.445 8.852 7 1 98.44 212 TYR A CA 1
ATOM 1642 C C . TYR A 1 212 ? 15.469 9.547 6.105 1 98.44 212 TYR A C 1
ATOM 1644 O O . TYR A 1 212 ? 15.352 10.75 5.836 1 98.44 212 TYR A O 1
ATOM 1652 N N . LEU A 1 213 ? 16.391 8.758 5.629 1 97.81 213 LEU A N 1
ATOM 1653 C CA . LEU A 1 213 ? 17.375 9.203 4.648 1 97.81 213 LEU A CA 1
ATOM 1654 C C . LEU A 1 213 ? 16.969 8.773 3.24 1 97.81 213 LEU A C 1
ATOM 1656 O O . LEU A 1 213 ? 16.156 7.867 3.074 1 97.81 213 LEU A O 1
ATOM 1660 N N . ASP A 1 214 ? 17.5 9.477 2.26 1 95.44 214 ASP A N 1
ATOM 1661 C CA . ASP A 1 214 ? 17.219 9.094 0.877 1 95.44 214 ASP A CA 1
ATOM 1662 C C . ASP A 1 214 ? 17.797 7.707 0.569 1 95.44 214 ASP A C 1
ATOM 1664 O O . ASP A 1 214 ? 18.906 7.383 0.982 1 95.44 214 ASP A O 1
ATOM 1668 N N . ALA A 1 215 ? 17.062 6.949 -0.155 1 92.44 215 ALA A N 1
ATOM 1669 C CA . ALA A 1 215 ? 17.453 5.582 -0.478 1 92.44 215 ALA A CA 1
ATOM 1670 C C . ALA A 1 215 ? 18.641 5.57 -1.445 1 92.44 215 ALA A C 1
ATOM 1672 O O . ALA A 1 215 ? 19.438 4.633 -1.444 1 92.44 215 ALA A O 1
ATOM 1673 N N . GLU A 1 216 ? 18.703 6.523 -2.221 1 89.31 216 GLU A N 1
ATOM 1674 C CA . GLU A 1 216 ? 19.688 6.582 -3.299 1 89.31 216 GLU A CA 1
ATOM 1675 C C . GLU A 1 216 ? 21.109 6.629 -2.746 1 89.31 216 GLU A C 1
ATOM 1677 O O . GLU A 1 216 ? 21.984 5.922 -3.234 1 89.31 216 GLU A O 1
ATOM 1682 N N . THR A 1 217 ? 21.344 7.492 -1.725 1 92.69 217 THR A N 1
ATOM 1683 C CA . THR A 1 217 ? 22.703 7.703 -1.249 1 92.69 217 THR A CA 1
ATOM 1684 C C . THR A 1 217 ? 22.812 7.367 0.235 1 92.69 217 THR A C 1
ATOM 1686 O O . THR A 1 217 ? 23.906 7.129 0.741 1 92.69 217 THR A O 1
ATOM 1689 N N . GLY A 1 218 ? 21.703 7.441 0.948 1 94.75 218 GLY A N 1
ATOM 1690 C CA . GLY A 1 218 ? 21.734 7.273 2.393 1 94.75 218 GLY A CA 1
ATOM 1691 C C . GLY A 1 218 ? 22.391 8.43 3.119 1 94.75 218 GLY A C 1
ATOM 1692 O O . GLY A 1 218 ? 22.828 8.281 4.258 1 94.75 218 GLY A O 1
ATOM 1693 N N . LYS A 1 219 ? 22.422 9.609 2.467 1 97.06 219 LYS A N 1
ATOM 1694 C CA . LYS A 1 219 ? 23.219 10.688 3.049 1 97.06 219 LYS A CA 1
ATOM 1695 C C . LYS A 1 219 ? 22.344 11.922 3.312 1 97.06 219 LYS A C 1
ATOM 1697 O O . LYS A 1 219 ? 22.734 12.805 4.078 1 97.06 219 LYS A O 1
ATOM 1702 N N . ASN A 1 220 ? 21.25 12.023 2.648 1 97.88 220 ASN A N 1
ATOM 1703 C CA . ASN A 1 220 ? 20.391 13.195 2.764 1 97.88 220 ASN A CA 1
ATOM 1704 C C . ASN A 1 220 ? 19.094 12.875 3.51 1 97.88 220 ASN A C 1
ATOM 1706 O O . ASN A 1 220 ? 18.5 11.812 3.301 1 97.88 220 ASN A O 1
ATOM 1710 N N . ILE A 1 221 ? 18.688 13.844 4.355 1 98.44 221 ILE A N 1
ATOM 1711 C CA . ILE A 1 221 ? 17.422 13.625 5.055 1 98.44 221 ILE A CA 1
ATOM 1712 C C . ILE A 1 221 ? 16.266 13.883 4.102 1 98.44 221 ILE A C 1
ATOM 1714 O O . ILE A 1 221 ? 16.359 14.719 3.203 1 98.44 221 ILE A O 1
ATOM 1718 N N . GLU A 1 222 ? 15.203 13.18 4.234 1 97.81 222 GLU A N 1
ATOM 1719 C CA . GLU A 1 222 ? 14 13.383 3.439 1 97.81 222 GLU A CA 1
ATOM 1720 C C . GLU A 1 222 ? 12.844 13.867 4.309 1 97.81 222 GLU A C 1
ATOM 1722 O O . GLU A 1 222 ? 12.602 15.07 4.426 1 97.81 222 GLU A O 1
ATOM 1727 N N . GLU A 1 223 ? 12.133 12.992 4.973 1 97.88 223 GLU A N 1
ATOM 1728 C CA . GLU A 1 223 ? 11.039 13.414 5.836 1 97.88 223 GLU A CA 1
ATOM 1729 C C . GLU A 1 223 ? 10.789 12.406 6.953 1 97.88 223 GLU A C 1
ATOM 1731 O O . GLU A 1 223 ? 11.461 11.367 7.02 1 97.88 223 GLU A O 1
ATOM 1736 N N . VAL A 1 224 ? 9.984 12.797 7.918 1 97.5 224 VAL A N 1
ATOM 1737 C CA . VAL A 1 224 ? 9.547 11.953 9.023 1 97.5 224 VAL A CA 1
ATOM 1738 C C . VAL A 1 224 ? 8.391 11.062 8.578 1 97.5 224 VAL A C 1
ATOM 1740 O O . VAL A 1 224 ? 7.883 11.211 7.461 1 97.5 224 VAL A O 1
ATOM 1743 N N . SER A 1 225 ? 7.984 10.055 9.336 1 96 225 SER A N 1
ATOM 1744 C CA . SER A 1 225 ? 7.047 9.023 8.906 1 96 225 SER A CA 1
ATOM 1745 C C . SER A 1 225 ? 5.758 9.633 8.367 1 96 225 SER A C 1
ATOM 1747 O O . SER A 1 225 ? 5.145 9.102 7.441 1 96 225 SER A O 1
ATOM 1749 N N . GLY A 1 226 ? 5.32 10.719 8.914 1 94.12 226 GLY A N 1
ATOM 1750 C CA . GLY A 1 226 ? 4.066 11.32 8.484 1 94.12 226 GLY A CA 1
ATOM 1751 C C . GLY A 1 226 ? 4.125 12.836 8.406 1 94.12 226 GLY A C 1
ATOM 1752 O O . GLY A 1 226 ? 3.092 13.508 8.484 1 94.12 226 GLY A O 1
ATOM 1753 N N . SER A 1 227 ? 5.391 13.445 8.289 1 96.62 227 SER A N 1
ATOM 1754 C CA . SER A 1 227 ? 5.504 14.898 8.281 1 96.62 227 SER A CA 1
ATOM 1755 C C . SER A 1 227 ? 6.777 15.352 7.574 1 96.62 227 SER A C 1
ATOM 1757 O O . SER A 1 227 ? 7.723 14.57 7.43 1 96.62 227 SER A O 1
ATOM 1759 N N . ASN A 1 228 ? 6.781 16.547 7.098 1 98.56 228 ASN A N 1
ATOM 1760 C CA . ASN A 1 228 ? 7.973 17.188 6.547 1 98.56 228 ASN A CA 1
ATOM 1761 C C . ASN A 1 228 ? 8.883 17.734 7.645 1 98.56 228 ASN A C 1
ATOM 1763 O O . ASN A 1 228 ? 8.469 17.828 8.805 1 98.56 228 ASN A O 1
ATOM 1767 N N . ILE A 1 229 ? 10.117 18.078 7.285 1 98.81 229 ILE A N 1
ATOM 1768 C CA . ILE A 1 229 ? 11.062 18.531 8.289 1 98.81 229 ILE A CA 1
ATOM 1769 C C . ILE A 1 229 ? 11.75 19.812 7.812 1 98.81 229 ILE A C 1
ATOM 1771 O O . ILE A 1 229 ? 11.992 19.984 6.617 1 98.81 229 ILE A O 1
ATOM 1775 N N . PHE A 1 230 ? 12.062 20.703 8.742 1 98.88 230 PHE A N 1
ATOM 1776 C CA . PHE A 1 230 ? 12.719 21.969 8.492 1 98.88 230 PHE A CA 1
ATOM 1777 C C . PHE A 1 230 ? 13.852 22.203 9.484 1 98.88 230 PHE A C 1
ATOM 1779 O O . PHE A 1 230 ? 13.734 21.828 10.656 1 98.88 230 PHE A O 1
ATOM 1786 N N . LEU A 1 231 ? 14.898 22.812 9.031 1 98.88 231 LEU A N 1
ATOM 1787 C CA . LEU A 1 231 ? 16.016 23.281 9.859 1 98.88 231 LEU A CA 1
ATOM 1788 C C . LEU A 1 231 ? 16.094 24.797 9.867 1 98.88 231 LEU A C 1
ATOM 1790 O O . LEU A 1 231 ? 15.977 25.438 8.812 1 98.88 231 LEU A O 1
ATOM 1794 N N . VAL A 1 232 ? 16.266 25.359 11.008 1 98.81 232 VAL A N 1
ATOM 1795 C CA . VAL A 1 232 ? 16.484 26.797 11.133 1 98.81 232 VAL A CA 1
ATOM 1796 C C . VAL A 1 232 ? 17.969 27.078 11.367 1 98.81 232 VAL A C 1
ATOM 1798 O O . VAL A 1 232 ? 18.531 26.641 12.367 1 98.81 232 VAL A O 1
ATOM 1801 N N . LYS A 1 233 ? 18.562 27.75 10.453 1 97.81 233 LYS A N 1
ATOM 1802 C CA . LYS A 1 233 ? 19.969 28.172 10.5 1 97.81 233 LYS A CA 1
ATOM 1803 C C . LYS A 1 233 ? 20.078 29.688 10.383 1 97.81 233 LYS A C 1
ATOM 1805 O O . LYS A 1 233 ? 20.266 30.219 9.281 1 97.81 233 LYS A O 1
ATOM 1810 N N . GLY A 1 234 ? 20.109 30.359 11.531 1 95.62 234 GLY A N 1
ATOM 1811 C CA . GLY A 1 234 ? 20.047 31.812 11.492 1 95.62 234 GLY A CA 1
ATOM 1812 C C . GLY A 1 234 ? 18.75 32.344 10.898 1 95.62 234 GLY A C 1
ATOM 1813 O O . GLY A 1 234 ? 17.672 31.984 11.359 1 95.62 234 GLY A O 1
ATOM 1814 N N . ASN A 1 235 ? 18.938 33.125 9.914 1 97.75 235 ASN A N 1
ATOM 1815 C CA . ASN A 1 235 ? 17.75 33.688 9.258 1 97.75 235 ASN A CA 1
ATOM 1816 C C . ASN A 1 235 ? 17.312 32.844 8.086 1 97.75 235 ASN A C 1
ATOM 1818 O O . ASN A 1 235 ? 16.391 33.188 7.348 1 97.75 235 ASN A O 1
ATOM 1822 N N . THR A 1 236 ? 17.938 31.688 7.965 1 98.69 236 THR A N 1
ATOM 1823 C CA . THR A 1 236 ? 17.625 30.797 6.859 1 98.69 236 THR A CA 1
ATOM 1824 C C . THR A 1 236 ? 16.906 29.547 7.359 1 98.69 236 THR A C 1
ATOM 1826 O O . THR A 1 236 ? 17.344 28.922 8.336 1 98.69 236 THR A O 1
ATOM 1829 N N . ILE A 1 237 ? 15.812 29.266 6.715 1 98.88 237 ILE A N 1
ATOM 1830 C CA . ILE A 1 237 ? 15.078 28.031 6.957 1 98.88 237 ILE A CA 1
ATOM 1831 C C . ILE A 1 237 ? 15.281 27.078 5.785 1 98.88 237 ILE A C 1
ATOM 1833 O O . ILE A 1 237 ? 15.016 27.438 4.633 1 98.88 237 ILE A O 1
ATOM 1837 N N . VAL A 1 238 ? 15.781 25.844 6.098 1 98.88 238 VAL A N 1
ATOM 1838 C CA . VAL A 1 238 ? 16.125 24.875 5.062 1 98.88 238 VAL A CA 1
ATOM 1839 C C . VAL A 1 238 ? 15.203 23.672 5.16 1 98.88 238 VAL A C 1
ATOM 1841 O O . VAL A 1 238 ? 14.898 23.203 6.262 1 98.88 238 VAL A O 1
ATOM 1844 N N . THR A 1 239 ? 14.719 23.172 4.035 1 98.94 239 THR A N 1
ATOM 1845 C CA . THR A 1 239 ? 13.906 21.969 3.986 1 98.94 239 THR A CA 1
ATOM 1846 C C . THR A 1 239 ? 14.219 21.156 2.73 1 98.94 239 THR A C 1
ATOM 1848 O O . THR A 1 239 ? 14.57 21.719 1.692 1 98.94 239 THR A O 1
ATOM 1851 N N . PRO A 1 240 ? 14.172 19.828 2.832 1 98.75 240 PRO A N 1
ATOM 1852 C CA . PRO A 1 240 ? 14.398 19.016 1.629 1 98.75 240 PRO A CA 1
ATOM 1853 C C . PRO A 1 240 ? 13.461 19.391 0.484 1 98.75 240 PRO A C 1
ATOM 1855 O O . PRO A 1 240 ? 12.273 19.641 0.71 1 98.75 240 PRO A O 1
ATOM 1858 N N . ALA A 1 241 ? 13.992 19.406 -0.744 1 98.19 241 ALA A N 1
ATOM 1859 C CA . ALA A 1 241 ? 13.172 19.656 -1.924 1 98.19 241 ALA A CA 1
ATOM 1860 C C . ALA A 1 241 ? 12.25 18.484 -2.215 1 98.19 241 ALA A C 1
ATOM 1862 O O . ALA A 1 241 ? 12.594 17.328 -1.922 1 98.19 241 ALA A O 1
ATOM 1863 N N . THR A 1 242 ? 11.07 18.75 -2.814 1 96.69 242 THR A N 1
ATOM 1864 C CA . THR A 1 242 ? 10.133 17.703 -3.191 1 96.69 242 THR A CA 1
ATOM 1865 C C . THR A 1 242 ? 10.406 17.203 -4.609 1 96.69 242 THR A C 1
ATOM 1867 O O . THR A 1 242 ? 10.031 17.859 -5.582 1 96.69 242 THR A O 1
ATOM 1870 N N . ASN A 1 243 ? 11.086 16.109 -4.773 1 92.31 243 ASN A N 1
ATOM 1871 C CA . ASN A 1 243 ? 11.492 15.602 -6.078 1 92.31 243 ASN A CA 1
ATOM 1872 C C . ASN A 1 243 ? 10.945 14.203 -6.328 1 92.31 243 ASN A C 1
ATOM 1874 O O . ASN A 1 243 ? 11.625 13.359 -6.926 1 92.31 243 ASN A O 1
ATOM 1878 N N . GLY A 1 244 ? 9.828 13.953 -5.691 1 94.31 244 GLY A N 1
ATOM 1879 C CA . GLY A 1 244 ? 9.188 12.68 -5.98 1 94.31 244 GLY A CA 1
ATOM 1880 C C . GLY A 1 244 ? 9.273 11.695 -4.832 1 94.31 244 GLY A C 1
ATOM 1881 O O . GLY A 1 244 ? 8.531 10.719 -4.789 1 94.31 244 GLY A O 1
ATOM 1882 N N . THR A 1 245 ? 10.188 11.914 -3.834 1 96.06 245 THR A N 1
ATOM 1883 C CA . THR A 1 245 ? 10.352 11 -2.711 1 96.06 245 THR A CA 1
ATOM 1884 C C . THR A 1 245 ? 9.82 11.617 -1.424 1 96.06 245 THR A C 1
ATOM 1886 O O . THR A 1 245 ? 9.719 10.945 -0.397 1 96.06 245 THR A O 1
ATOM 1889 N N . ILE A 1 246 ? 9.508 12.867 -1.477 1 97.81 246 ILE A N 1
ATOM 1890 C CA . ILE A 1 246 ? 9 13.625 -0.343 1 97.81 246 ILE A CA 1
ATOM 1891 C C . ILE A 1 246 ? 7.629 14.203 -0.688 1 97.81 246 ILE A C 1
ATOM 1893 O O . ILE A 1 246 ? 7.43 14.734 -1.786 1 97.81 246 ILE A O 1
ATOM 1897 N N . LEU A 1 247 ? 6.707 13.992 0.214 1 98.31 247 LEU A N 1
ATOM 1898 C CA . LEU A 1 247 ? 5.367 14.523 -0.033 1 98.31 247 LEU A CA 1
ATOM 1899 C C . LEU A 1 247 ? 5.371 16.047 -0.016 1 98.31 247 LEU A C 1
ATOM 1901 O O . LEU A 1 247 ? 5.941 16.656 0.889 1 98.31 247 LEU A O 1
ATOM 1905 N N . GLY A 1 248 ? 4.797 16.641 -1.037 1 98.06 248 GLY A N 1
ATOM 1906 C CA . GLY A 1 248 ? 4.582 18.078 -1.017 1 98.06 248 GLY A CA 1
ATOM 1907 C C . GLY A 1 248 ? 3.465 18.5 -0.079 1 98.06 248 GLY A C 1
ATOM 1908 O O . GLY A 1 248 ? 2.355 18.812 -0.523 1 98.06 248 GLY A O 1
ATOM 1909 N N . GLY A 1 249 ? 3.742 18.609 1.157 1 98.31 249 GLY A N 1
ATOM 1910 C CA . GLY A 1 249 ? 2.734 18.922 2.154 1 98.31 249 GLY A CA 1
ATOM 1911 C C . GLY A 1 249 ? 2.119 20.297 1.96 1 98.31 249 GLY A C 1
ATOM 1912 O O . GLY A 1 249 ? 2.811 21.25 1.587 1 98.31 249 GLY A O 1
ATOM 1913 N N . ILE A 1 250 ? 0.873 20.359 2.252 1 98.69 250 ILE A N 1
ATOM 1914 C CA . ILE A 1 250 ? 0.169 21.641 2.145 1 98.69 250 ILE A CA 1
ATOM 1915 C C . ILE A 1 250 ? 0.548 22.531 3.318 1 98.69 250 ILE A C 1
ATOM 1917 O O . ILE A 1 250 ? 0.735 23.734 3.148 1 98.69 250 ILE A O 1
ATOM 1921 N N . THR A 1 251 ? 0.647 21.938 4.527 1 98.31 251 THR A N 1
ATOM 1922 C CA . THR A 1 251 ? 1.168 22.688 5.664 1 98.31 251 THR A CA 1
ATOM 1923 C C . THR A 1 251 ? 2.586 23.172 5.383 1 98.31 251 THR A C 1
ATOM 1925 O O . THR A 1 251 ? 2.924 24.312 5.688 1 98.31 251 THR A O 1
ATOM 1928 N N . ARG A 1 252 ? 3.42 22.312 4.836 1 98.69 252 ARG A N 1
ATOM 1929 C CA . ARG A 1 252 ? 4.77 22.688 4.426 1 98.69 252 ARG A CA 1
ATOM 1930 C C . ARG A 1 252 ? 4.75 23.906 3.514 1 98.69 252 ARG A C 1
ATOM 1932 O O . ARG A 1 252 ? 5.469 24.875 3.752 1 98.69 252 ARG A O 1
ATOM 1939 N N . LYS A 1 253 ? 3.941 23.797 2.447 1 98.69 253 LYS A N 1
ATOM 1940 C CA . LYS A 1 253 ? 3.816 24.891 1.489 1 98.69 253 LYS A CA 1
ATOM 1941 C C . LYS A 1 253 ? 3.396 26.188 2.182 1 98.69 253 LYS A C 1
ATOM 1943 O O . LYS A 1 253 ? 3.939 27.266 1.893 1 98.69 253 LYS A O 1
ATOM 1948 N N . SER A 1 254 ? 2.463 26.125 3.037 1 98.81 254 SER A N 1
ATOM 1949 C CA . SER A 1 254 ? 1.936 27.281 3.75 1 98.81 254 SER A CA 1
ATOM 1950 C C . SER A 1 254 ? 2.992 27.891 4.664 1 98.81 254 SER A C 1
ATOM 1952 O O . SER A 1 254 ? 3.15 29.125 4.703 1 98.81 254 SER A O 1
ATOM 1954 N N . VAL A 1 255 ? 3.701 27.078 5.348 1 98.62 255 VAL A N 1
ATOM 1955 C CA . VAL A 1 255 ? 4.73 27.531 6.281 1 98.62 255 VAL A CA 1
ATOM 1956 C C . VAL A 1 255 ? 5.852 28.219 5.512 1 98.62 255 VAL A C 1
ATOM 1958 O O . VAL A 1 255 ? 6.41 29.219 5.98 1 98.62 255 VAL A O 1
ATOM 1961 N N . ILE A 1 256 ? 6.227 27.703 4.367 1 98.88 256 ILE A N 1
ATOM 1962 C CA . ILE A 1 256 ? 7.242 28.328 3.531 1 98.88 256 ILE A CA 1
ATOM 1963 C C . ILE A 1 256 ? 6.789 29.734 3.152 1 98.88 256 ILE A C 1
ATOM 1965 O O . ILE A 1 256 ? 7.555 30.703 3.281 1 98.88 256 ILE A O 1
ATOM 1969 N N . GLU A 1 257 ? 5.535 29.891 2.729 1 98.69 257 GLU A N 1
ATOM 1970 C CA . GLU A 1 257 ? 5.012 31.188 2.338 1 98.69 257 GLU A CA 1
ATOM 1971 C C . GLU A 1 257 ? 4.977 32.156 3.523 1 98.69 257 GLU A C 1
ATOM 1973 O O . GLU A 1 257 ? 5.34 33.312 3.393 1 98.69 257 GLU A O 1
ATOM 1978 N N . ILE A 1 258 ? 4.531 31.672 4.652 1 98.62 258 ILE A N 1
ATOM 1979 C CA . ILE A 1 258 ? 4.488 32.469 5.863 1 98.62 258 ILE A CA 1
ATOM 1980 C C . ILE A 1 258 ? 5.898 32.938 6.23 1 98.62 258 ILE A C 1
ATOM 1982 O O . ILE A 1 258 ? 6.109 34.094 6.578 1 98.62 258 ILE A O 1
ATOM 1986 N N . ALA A 1 259 ? 6.855 32 6.184 1 98.81 259 ALA A N 1
ATOM 1987 C CA . ALA A 1 259 ? 8.242 32.344 6.516 1 98.81 259 ALA A CA 1
ATOM 1988 C C . ALA A 1 259 ? 8.773 33.438 5.613 1 98.81 259 ALA A C 1
ATOM 1990 O O . ALA A 1 259 ? 9.422 34.375 6.09 1 98.81 259 ALA A O 1
ATOM 1991 N N . LEU A 1 260 ? 8.531 33.312 4.324 1 98.69 260 LEU A N 1
ATOM 1992 C CA . LEU A 1 260 ? 8.961 34.344 3.375 1 98.69 260 LEU A CA 1
ATOM 1993 C C . LEU A 1 260 ? 8.32 35.688 3.707 1 98.69 260 LEU A C 1
ATOM 1995 O O . LEU A 1 260 ? 9 36.719 3.686 1 98.69 260 LEU A O 1
ATOM 1999 N N . ASP A 1 261 ? 7.059 35.688 4.035 1 98.12 261 ASP A N 1
ATOM 2000 C CA . ASP A 1 261 ? 6.348 36.906 4.395 1 98.12 261 ASP A CA 1
ATOM 2001 C C . ASP A 1 261 ? 6.957 37.562 5.641 1 98.12 261 ASP A C 1
ATOM 2003 O O . ASP A 1 261 ? 6.938 38.781 5.785 1 98.12 261 ASP A O 1
ATOM 2007 N N . LEU A 1 262 ? 7.473 36.781 6.52 1 97.81 262 LEU A N 1
ATOM 2008 C CA . LEU A 1 262 ? 8.031 37.25 7.777 1 97.81 262 LEU A CA 1
ATOM 2009 C C . LEU A 1 262 ? 9.484 37.688 7.594 1 97.81 262 LEU A C 1
ATOM 2011 O O . LEU A 1 262 ? 10.117 38.156 8.539 1 97.81 262 LEU A O 1
ATOM 2015 N N . GLY A 1 263 ? 10.031 37.469 6.398 1 98.31 263 GLY A N 1
ATOM 2016 C CA . GLY A 1 263 ? 11.352 38 6.086 1 98.31 263 GLY A CA 1
ATOM 2017 C C . GLY A 1 263 ? 12.445 36.938 6.152 1 98.31 263 GLY A C 1
ATOM 2018 O O . GLY A 1 263 ? 13.625 37.281 5.965 1 98.31 263 GLY A O 1
ATOM 2019 N N . TYR A 1 264 ? 12.102 35.719 6.383 1 98.75 264 TYR A N 1
ATOM 2020 C CA . TYR A 1 264 ? 13.109 34.656 6.371 1 98.75 264 TYR A CA 1
ATOM 2021 C C . TYR A 1 264 ? 13.5 34.312 4.941 1 98.75 264 TYR A C 1
ATOM 2023 O O . TYR A 1 264 ? 12.711 34.5 4.012 1 98.75 264 TYR A O 1
ATOM 2031 N N . LYS A 1 265 ? 14.711 33.812 4.848 1 98.75 265 LYS A N 1
ATOM 2032 C CA . LYS A 1 265 ? 15.094 33.094 3.627 1 98.75 265 LYS A CA 1
ATOM 2033 C C . LYS A 1 265 ? 14.734 31.625 3.711 1 98.75 265 LYS A C 1
ATOM 2035 O O . LYS A 1 265 ? 14.945 30.984 4.746 1 98.75 265 LYS A O 1
ATOM 2040 N N . VAL A 1 266 ? 14.156 31.141 2.652 1 98.88 266 VAL A N 1
ATOM 2041 C CA . VAL A 1 266 ? 13.805 29.719 2.654 1 98.88 266 VAL A CA 1
ATOM 2042 C C . VAL A 1 266 ? 14.531 29.016 1.515 1 98.88 266 VAL A C 1
ATOM 2044 O O . VAL A 1 266 ? 14.516 29.469 0.373 1 98.88 266 VAL A O 1
ATOM 2047 N N . GLU A 1 267 ? 15.227 27.875 1.803 1 98.88 267 GLU A N 1
ATOM 2048 C CA . GLU A 1 267 ? 15.906 27.031 0.814 1 98.88 267 GLU A CA 1
ATOM 2049 C C . GLU A 1 267 ? 15.258 25.656 0.716 1 98.88 267 GLU A C 1
ATOM 2051 O O . GLU A 1 267 ? 15.164 24.938 1.712 1 98.88 267 GLU A O 1
ATOM 2056 N N . GLU A 1 268 ? 14.797 25.344 -0.449 1 98.75 268 GLU A N 1
ATOM 2057 C CA . GLU A 1 268 ? 14.391 23.969 -0.772 1 98.75 268 GLU A CA 1
ATOM 2058 C C . GLU A 1 268 ? 15.461 23.25 -1.578 1 98.75 268 GLU A C 1
ATOM 2060 O O . GLU A 1 268 ? 15.641 23.531 -2.766 1 98.75 268 GLU A O 1
ATOM 2065 N N . ARG A 1 269 ? 16.125 22.344 -0.958 1 98.44 269 ARG A N 1
ATOM 2066 C CA . ARG A 1 269 ? 17.25 21.656 -1.573 1 98.44 269 ARG A CA 1
ATOM 2067 C C . ARG A 1 269 ? 17.547 20.328 -0.864 1 98.44 269 ARG A C 1
ATOM 2069 O O . ARG A 1 269 ? 16.922 20.016 0.148 1 98.44 269 ARG A O 1
ATOM 2076 N N . SER A 1 270 ? 18.484 19.578 -1.452 1 98.19 270 SER A N 1
ATOM 2077 C CA . SER A 1 270 ? 18.984 18.438 -0.715 1 98.19 270 SER A CA 1
ATOM 2078 C C . SER A 1 270 ? 19.656 18.859 0.587 1 98.19 270 SER A C 1
ATOM 2080 O O . SER A 1 270 ? 20.391 19.844 0.619 1 98.19 270 SER A O 1
ATOM 2082 N N . VAL A 1 271 ? 19.344 18.172 1.667 1 98.69 271 VAL A N 1
ATOM 2083 C CA . VAL A 1 271 ? 19.891 18.484 2.984 1 98.69 271 VAL A CA 1
ATOM 2084 C C . VAL A 1 271 ? 20.672 17.297 3.525 1 98.69 271 VAL A C 1
ATOM 2086 O O . VAL A 1 271 ? 20.078 16.266 3.879 1 98.69 271 VAL A O 1
ATOM 2089 N N . ALA A 1 272 ? 21.969 17.469 3.643 1 98.62 272 ALA A N 1
ATOM 2090 C CA . ALA A 1 272 ? 22.797 16.391 4.184 1 98.62 272 ALA A CA 1
ATOM 2091 C C . ALA A 1 272 ? 22.484 16.141 5.656 1 98.62 272 ALA A C 1
ATOM 2093 O O . ALA A 1 272 ? 22.234 17.078 6.414 1 98.62 272 ALA A O 1
ATOM 2094 N N . VAL A 1 273 ? 22.516 14.836 6.031 1 98.56 273 VAL A N 1
ATOM 2095 C CA . VAL A 1 273 ? 22.203 14.461 7.406 1 98.56 273 VAL A CA 1
ATOM 2096 C C . VAL A 1 273 ? 23.125 15.188 8.375 1 98.56 273 VAL A C 1
ATOM 2098 O O . VAL A 1 273 ? 22.719 15.547 9.477 1 98.56 273 VAL A O 1
ATOM 2101 N N . GLU A 1 274 ? 24.281 15.539 7.98 1 98 274 GLU A N 1
ATOM 2102 C CA . GLU A 1 274 ? 25.266 16.219 8.82 1 98 274 GLU A CA 1
ATOM 2103 C C . GLU A 1 274 ? 24.828 17.641 9.141 1 98 274 GLU A C 1
ATOM 2105 O O . GLU A 1 274 ? 25.25 18.219 10.148 1 98 274 GLU A O 1
ATOM 2110 N N . GLU A 1 275 ? 23.969 18.203 8.352 1 98.44 275 GLU A N 1
ATOM 2111 C CA . GLU A 1 275 ? 23.5 19.578 8.57 1 98.44 275 GLU A CA 1
ATOM 2112 C C . GLU A 1 275 ? 22.625 19.656 9.812 1 98.44 275 GLU A C 1
ATOM 2114 O O . GLU A 1 275 ? 22.375 20.75 10.328 1 98.44 275 GLU A O 1
ATOM 2119 N N . LEU A 1 276 ? 22.156 18.547 10.289 1 98.44 276 LEU A N 1
ATOM 2120 C CA . LEU A 1 276 ? 21.344 18.516 11.5 1 98.44 276 LEU A CA 1
ATOM 2121 C C . LEU A 1 276 ? 22.109 19.109 12.688 1 98.44 276 LEU A C 1
ATOM 2123 O O . LEU A 1 276 ? 21.516 19.75 13.555 1 98.44 276 LEU A O 1
ATOM 2127 N N . LYS A 1 277 ? 23.406 18.953 12.656 1 97.62 277 LYS A N 1
ATOM 2128 C CA . LYS A 1 277 ? 24.234 19.406 13.766 1 97.62 277 LYS A CA 1
ATOM 2129 C C . LYS A 1 277 ? 24.391 20.922 13.734 1 97.62 277 LYS A C 1
ATOM 2131 O O . LYS A 1 277 ? 24.812 21.531 14.727 1 97.62 277 LYS A O 1
ATOM 2136 N N . GLU A 1 278 ? 24.031 21.5 12.641 1 97.44 278 GLU A N 1
ATOM 2137 C CA . GLU A 1 278 ? 24.266 22.922 12.445 1 97.44 278 GLU A CA 1
ATOM 2138 C C . GLU A 1 278 ? 23 23.734 12.719 1 97.44 278 GLU A C 1
ATOM 2140 O O . GLU A 1 278 ? 23.031 24.953 12.797 1 97.44 278 GLU A O 1
ATOM 2145 N N . ALA A 1 279 ? 21.891 23.125 12.875 1 98.38 279 ALA A N 1
ATOM 2146 C CA . ALA A 1 279 ? 20.609 23.812 13.016 1 98.38 279 ALA A CA 1
ATOM 2147 C C . ALA A 1 279 ? 20.391 24.281 14.445 1 98.38 279 ALA A C 1
ATOM 2149 O O . ALA A 1 279 ? 20.734 23.578 15.398 1 98.38 279 ALA A O 1
ATOM 2150 N N . ARG A 1 280 ? 19.828 25.422 14.594 1 97.94 280 ARG A N 1
ATOM 2151 C CA . ARG A 1 280 ? 19.438 25.938 15.906 1 97.94 280 ARG A CA 1
ATOM 2152 C C . ARG A 1 280 ? 18.094 25.359 16.344 1 97.94 280 ARG A C 1
ATOM 2154 O O . ARG A 1 280 ? 17.906 25.047 17.516 1 97.94 280 ARG A O 1
ATOM 2161 N N . GLU A 1 281 ? 17.203 25.375 15.453 1 98.25 281 GLU A N 1
ATOM 2162 C CA . GLU A 1 281 ? 15.883 24.781 15.617 1 98.25 281 GLU A CA 1
ATOM 2163 C C . GLU A 1 281 ? 15.57 23.797 14.508 1 98.25 281 GLU A C 1
ATOM 2165 O O . GLU A 1 281 ? 16.094 23.906 13.398 1 98.25 281 GLU A O 1
ATOM 2170 N N . VAL A 1 282 ? 14.852 22.766 14.859 1 98.62 282 VAL A N 1
ATOM 2171 C CA . VAL A 1 282 ? 14.258 21.844 13.898 1 98.62 282 VAL A CA 1
ATOM 2172 C C . VAL A 1 282 ? 12.766 21.703 14.18 1 98.62 282 VAL A C 1
ATOM 2174 O O . VAL A 1 282 ? 12.336 21.688 15.336 1 98.62 282 VAL A O 1
ATOM 2177 N N . PHE A 1 283 ? 11.977 21.703 13.133 1 98.06 283 PHE A N 1
ATOM 2178 C CA . PHE A 1 283 ? 10.555 21.469 13.328 1 98.06 283 PHE A CA 1
ATOM 2179 C C . PHE A 1 283 ? 9.969 20.656 12.18 1 98.06 283 PHE A C 1
ATOM 2181 O O . PHE A 1 283 ? 10.586 20.547 11.117 1 98.06 283 PHE A O 1
ATOM 2188 N N . CYS A 1 284 ? 8.859 20.016 12.43 1 97.62 284 CYS A N 1
ATOM 2189 C CA . CYS A 1 284 ? 8.125 19.234 11.445 1 97.62 284 CYS A CA 1
ATOM 2190 C C . CYS A 1 284 ? 6.801 19.891 11.094 1 97.62 284 CYS A C 1
ATOM 2192 O O . CYS A 1 284 ? 6.27 20.688 11.883 1 97.62 284 CYS A O 1
ATOM 2194 N N . THR A 1 285 ? 6.332 19.625 9.898 1 97.69 285 THR A N 1
ATOM 2195 C CA . THR A 1 285 ? 5.027 20.125 9.492 1 97.69 285 THR A CA 1
ATOM 2196 C C . THR A 1 285 ? 4.176 19.016 8.906 1 97.69 285 THR A C 1
ATOM 2198 O O . THR A 1 285 ? 4.691 18.125 8.219 1 97.69 285 THR A O 1
ATOM 2201 N N . GLY A 1 286 ? 2.93 19.016 9.133 1 96.56 286 GLY A N 1
ATOM 2202 C CA . GLY A 1 286 ? 1.893 18.141 8.609 1 96.56 286 GLY A CA 1
ATOM 2203 C C . GLY A 1 286 ? 0.499 18.531 9.062 1 96.56 286 GLY A C 1
ATOM 2204 O O . GLY A 1 286 ? 0.341 19.266 10.039 1 96.56 286 GLY A O 1
ATOM 2205 N N . THR A 1 287 ? -0.464 18.016 8.398 1 96.12 287 THR A N 1
ATOM 2206 C CA . THR A 1 287 ? -1.833 18.359 8.758 1 96.12 287 THR A CA 1
ATOM 2207 C C . THR A 1 287 ? -2.15 17.938 10.188 1 96.12 287 THR A C 1
ATOM 2209 O O . THR A 1 287 ? -2.662 18.734 10.977 1 96.12 287 THR A O 1
ATOM 2212 N N . ALA A 1 288 ? -1.818 16.734 10.555 1 92.25 288 ALA A N 1
ATOM 2213 C CA . ALA A 1 288 ? -2.08 16.234 11.906 1 92.25 288 ALA A CA 1
ATOM 2214 C C . ALA A 1 288 ? -1.2 16.938 12.93 1 92.25 288 ALA A C 1
ATOM 2216 O O . ALA A 1 288 ? -1.692 17.422 13.953 1 92.25 288 ALA A O 1
ATOM 2217 N N . THR A 1 289 ? 0.029 17.172 12.586 1 90.62 289 THR A N 1
ATOM 2218 C CA . THR A 1 289 ? 1.017 17.656 13.547 1 90.62 28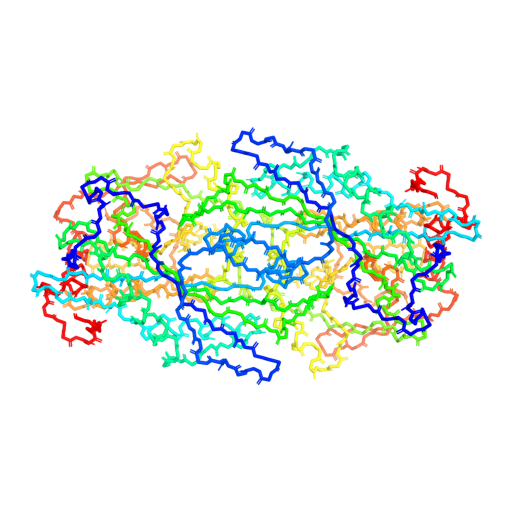9 THR A CA 1
ATOM 2219 C C . THR A 1 289 ? 1.021 19.172 13.602 1 90.62 289 THR A C 1
ATOM 2221 O O . THR A 1 289 ? 1.493 19.766 14.578 1 90.62 289 THR A O 1
ATOM 2224 N N . GLY A 1 290 ? 0.483 19.828 12.594 1 93.94 290 GLY A N 1
ATOM 2225 C CA . GLY A 1 290 ? 0.715 21.266 12.5 1 93.94 290 GLY A CA 1
ATOM 2226 C C . GLY A 1 290 ? 2.176 21.609 12.305 1 93.94 290 GLY A C 1
ATOM 2227 O O . GLY A 1 290 ? 2.828 21.109 11.391 1 93.94 290 GLY A O 1
ATOM 2228 N N . VAL A 1 291 ? 2.637 22.547 13.117 1 96.12 291 VAL A N 1
ATOM 2229 C CA . VAL A 1 291 ? 4.055 22.875 13.234 1 96.12 291 VAL A CA 1
ATOM 2230 C C . VAL A 1 291 ? 4.582 22.406 14.586 1 96.12 291 VAL A C 1
ATOM 2232 O O . VAL A 1 291 ? 4.246 23 15.625 1 96.12 291 VAL A O 1
ATOM 2235 N N . ALA A 1 292 ? 5.387 21.359 14.539 1 95.12 292 ALA A N 1
ATOM 2236 C CA . ALA A 1 292 ? 5.805 20.734 15.789 1 95.12 292 ALA A CA 1
ATOM 2237 C C . ALA A 1 292 ? 7.312 20.859 15.992 1 95.12 292 ALA A C 1
ATOM 2239 O O . ALA A 1 292 ? 8.094 20.531 15.102 1 95.12 292 ALA A O 1
ATOM 2240 N N . SER A 1 293 ? 7.707 21.281 17.172 1 96.38 293 SER A N 1
ATOM 2241 C CA . SER A 1 293 ? 9.125 21.422 17.484 1 96.38 293 SER A CA 1
ATOM 2242 C C . SER A 1 293 ? 9.789 20.062 17.641 1 96.38 293 SER A C 1
ATOM 2244 O O . SER A 1 293 ? 9.18 19.109 18.141 1 96.38 293 SER A O 1
ATOM 2246 N N . VAL A 1 294 ? 11 20.016 17.203 1 97.5 294 VAL A N 1
ATOM 2247 C CA . VAL A 1 294 ? 11.852 18.859 17.453 1 97.5 294 VAL A CA 1
ATOM 2248 C C . VAL A 1 294 ? 12.875 19.203 18.531 1 97.5 294 VAL A C 1
ATOM 2250 O O . VAL A 1 294 ? 13.648 20.156 18.375 1 97.5 294 VAL A O 1
ATOM 2253 N N . GLY A 1 295 ? 12.828 18.422 19.562 1 97.19 295 GLY A N 1
ATOM 2254 C CA . GLY A 1 295 ? 13.75 18.672 20.672 1 97.19 295 GLY A CA 1
ATOM 2255 C C . GLY A 1 295 ? 15.102 18.031 20.469 1 97.19 295 GLY A C 1
ATOM 2256 O O . GLY A 1 295 ? 16.125 18.547 20.938 1 97.19 295 GLY A O 1
ATOM 2257 N N . SER A 1 296 ? 15.055 16.875 19.844 1 98.06 296 SER A N 1
ATOM 2258 C CA . SER A 1 296 ? 16.328 16.203 19.609 1 98.06 296 SER A CA 1
ATOM 2259 C C . SER A 1 296 ? 16.219 15.203 18.453 1 98.06 296 SER A C 1
ATOM 2261 O O . SER A 1 296 ? 15.133 14.734 18.141 1 98.06 296 SER A O 1
ATOM 2263 N N . ILE A 1 297 ? 17.375 14.945 17.859 1 98.75 297 ILE A N 1
ATOM 2264 C CA . ILE A 1 297 ? 17.516 13.906 16.844 1 98.75 297 ILE A CA 1
ATOM 2265 C C . ILE A 1 297 ? 18.766 13.07 17.141 1 98.75 297 ILE A C 1
ATOM 2267 O O . ILE A 1 297 ? 19.828 13.609 17.422 1 98.75 297 ILE A O 1
ATOM 2271 N N . THR A 1 298 ? 18.578 11.773 17.141 1 98.69 298 THR A N 1
ATOM 2272 C CA . THR A 1 298 ? 19.688 10.852 17.359 1 98.69 298 THR A CA 1
ATOM 2273 C C . THR A 1 298 ? 20.094 10.18 16.047 1 98.69 298 THR A C 1
ATOM 2275 O O . THR A 1 298 ? 19.281 9.547 15.383 1 98.69 298 THR A O 1
ATOM 2278 N N . PHE A 1 299 ? 21.328 10.398 15.68 1 98.25 299 PHE A N 1
ATOM 2279 C CA . PHE A 1 299 ? 21.953 9.812 14.492 1 98.25 299 PHE A CA 1
ATOM 2280 C C . PHE A 1 299 ? 23.25 9.102 14.852 1 98.25 299 PHE A C 1
ATOM 2282 O O . PHE A 1 299 ? 24.172 9.711 15.398 1 98.25 299 PHE A O 1
ATOM 2289 N N . GLN A 1 300 ? 23.312 7.797 14.57 1 96.19 300 GLN A N 1
ATOM 2290 C CA . GLN A 1 300 ? 24.484 6.988 14.844 1 96.19 300 GLN A CA 1
ATOM 2291 C C . GLN A 1 300 ? 24.969 7.188 16.281 1 96.19 300 GLN A C 1
ATOM 2293 O O . GLN A 1 300 ? 26.141 7.488 16.516 1 96.19 300 GLN A O 1
ATOM 2298 N N . ASN A 1 301 ? 24.109 7.098 17.172 1 93.69 301 ASN A N 1
ATOM 2299 C CA . ASN A 1 301 ? 24.344 7.133 18.609 1 93.69 301 ASN A CA 1
ATOM 2300 C C . ASN A 1 301 ? 24.766 8.523 19.078 1 93.69 301 ASN A C 1
ATOM 2302 O O . ASN A 1 301 ? 25.281 8.68 20.188 1 93.69 301 ASN A O 1
ATOM 2306 N N . THR A 1 302 ? 24.609 9.492 18.312 1 97.5 302 THR A N 1
ATOM 2307 C CA . THR A 1 302 ? 24.844 10.875 18.703 1 97.5 302 THR A CA 1
ATOM 2308 C C . THR A 1 302 ? 23.531 11.648 18.766 1 97.5 302 THR A C 1
ATOM 2310 O O . THR A 1 302 ? 22.844 11.789 17.75 1 97.5 302 THR A O 1
ATOM 2313 N N . ARG A 1 303 ? 23.281 12.141 19.906 1 98.12 303 ARG A N 1
ATOM 2314 C CA . ARG A 1 303 ? 22.062 12.914 20.125 1 98.12 303 ARG A CA 1
ATOM 2315 C C . ARG A 1 303 ? 22.328 14.406 19.984 1 98.12 303 ARG A C 1
ATOM 2317 O O . ARG A 1 303 ? 23.203 14.953 20.656 1 98.12 303 ARG A O 1
ATOM 2324 N N . THR A 1 304 ? 21.656 15.062 19.094 1 98.56 304 THR A N 1
ATOM 2325 C CA . THR A 1 304 ? 21.719 16.516 18.938 1 98.56 304 THR A CA 1
ATOM 2326 C C . THR A 1 304 ? 20.469 17.172 19.484 1 98.56 304 THR A C 1
ATOM 2328 O O . THR A 1 304 ? 19.344 16.75 19.172 1 98.56 304 THR A O 1
ATOM 2331 N N . GLU A 1 305 ? 20.625 18.219 20.281 1 98.19 305 GLU A N 1
ATOM 2332 C CA . GLU A 1 305 ? 19.5 18.922 20.875 1 98.19 305 GLU A CA 1
ATOM 2333 C C . GLU A 1 305 ? 19.234 20.234 20.141 1 98.19 305 GLU A C 1
ATOM 2335 O O . GLU A 1 305 ? 20.156 20.875 19.625 1 98.19 305 GLU A O 1
ATOM 2340 N N . TYR A 1 306 ? 18 20.672 20.141 1 98 306 TYR A N 1
ATOM 2341 C CA . TYR A 1 306 ? 17.594 21.891 19.453 1 98 306 TYR A CA 1
ATOM 2342 C C . TYR A 1 306 ? 16.812 22.812 20.391 1 98 306 TYR A C 1
ATOM 2344 O O . TYR A 1 306 ? 16.266 22.359 21.406 1 98 306 TYR A O 1
ATOM 2352 N N . LYS A 1 307 ? 16.875 24.031 20.031 1 95.94 307 LYS A N 1
ATOM 2353 C CA . LYS A 1 307 ? 16.125 25.016 20.828 1 95.94 307 LYS A CA 1
ATOM 2354 C C . LYS A 1 307 ? 14.617 24.828 20.625 1 95.94 307 LYS A C 1
ATOM 2356 O O . LYS A 1 307 ? 14.141 24.656 19.5 1 95.94 307 LYS A O 1
ATOM 2361 N N . VAL A 1 308 ? 13.961 24.812 21.766 1 94.12 308 VAL A N 1
ATOM 2362 C CA . VAL A 1 308 ? 12.5 24.766 21.797 1 94.12 308 VAL A CA 1
ATOM 2363 C C . VAL A 1 308 ? 11.969 25.891 22.688 1 94.12 308 VAL A C 1
ATOM 2365 O O . VAL A 1 308 ? 12.703 26.438 23.5 1 94.12 308 VAL A O 1
ATOM 2368 N N . GLY A 1 309 ? 10.688 26.25 22.5 1 89.12 309 GLY A N 1
ATOM 2369 C CA . GLY A 1 309 ? 10.109 27.234 23.406 1 89.12 309 GLY A CA 1
ATOM 2370 C C . GLY A 1 309 ? 9.297 28.297 22.688 1 89.12 309 GLY A C 1
ATOM 2371 O O . GLY A 1 309 ? 9.242 28.312 21.453 1 89.12 309 GLY A O 1
ATOM 2372 N N . ASP A 1 310 ? 8.828 29.203 23.375 1 87.44 310 ASP A N 1
ATOM 2373 C CA . ASP A 1 310 ? 7.848 30.188 22.906 1 87.44 310 ASP A CA 1
ATOM 2374 C C . ASP A 1 310 ? 8.508 31.234 22.016 1 87.44 310 ASP A C 1
ATOM 2376 O O . ASP A 1 310 ? 7.871 31.797 21.125 1 87.44 310 ASP A O 1
ATOM 2380 N N . ALA A 1 311 ? 9.727 31.516 22.25 1 90.31 311 ALA A N 1
ATOM 2381 C CA . ALA A 1 311 ? 10.422 32.562 21.484 1 90.31 311 ALA A CA 1
ATOM 2382 C C . ALA A 1 311 ? 11.125 31.969 20.266 1 90.31 311 ALA A C 1
ATOM 2384 O O . ALA A 1 311 ? 11.992 32.625 19.672 1 90.31 311 ALA A O 1
ATOM 2385 N N . SER A 1 312 ? 10.672 30.891 19.812 1 94.12 312 SER A N 1
ATOM 2386 C CA . SER A 1 312 ? 11.328 30.219 18.703 1 94.12 312 SER A CA 1
ATOM 2387 C C . SER A 1 312 ? 10.672 30.562 17.375 1 94.12 312 SER A C 1
ATOM 2389 O O . SER A 1 312 ? 9.523 31.031 17.344 1 94.12 312 SER A O 1
ATOM 2391 N N . VAL A 1 313 ? 11.453 30.406 16.297 1 97.06 313 VAL A N 1
ATOM 2392 C CA . VAL A 1 313 ? 10.938 30.531 14.938 1 97.06 313 VAL A CA 1
ATOM 2393 C C . VAL A 1 313 ? 9.773 29.578 14.727 1 97.06 313 VAL A C 1
ATOM 2395 O O . VAL A 1 313 ? 8.758 29.938 14.117 1 97.06 313 VAL A O 1
ATOM 2398 N N . THR A 1 314 ? 9.883 28.375 15.281 1 96.19 314 THR A N 1
ATOM 2399 C CA . THR A 1 314 ? 8.852 27.344 15.18 1 96.19 314 THR A CA 1
ATOM 2400 C C . THR A 1 314 ? 7.52 27.859 15.719 1 96.19 314 THR A C 1
ATOM 2402 O O . THR A 1 314 ? 6.484 27.719 15.07 1 96.19 314 THR A O 1
ATOM 2405 N N . GLN A 1 315 ? 7.566 28.469 16.828 1 95.19 315 GLN A N 1
ATOM 2406 C CA . GLN A 1 315 ? 6.352 28.969 17.469 1 95.19 315 GLN A CA 1
ATOM 2407 C C . GLN A 1 315 ? 5.77 30.141 16.688 1 95.19 315 GLN A C 1
ATOM 2409 O O . GLN A 1 315 ? 4.551 30.297 16.609 1 95.19 315 GLN A O 1
ATOM 2414 N N . GLU A 1 316 ? 6.621 30.984 16.219 1 96.75 316 GLU A N 1
ATOM 2415 C CA . GLU A 1 316 ? 6.156 32.094 15.414 1 96.75 316 GLU A CA 1
ATOM 2416 C C . GLU A 1 316 ? 5.395 31.625 14.18 1 96.75 316 GLU A C 1
ATOM 2418 O O . GLU A 1 316 ? 4.293 32.125 13.898 1 96.75 316 GLU A O 1
ATOM 2423 N N . LEU A 1 317 ? 5.984 30.688 13.469 1 97.75 317 LEU A N 1
ATOM 2424 C CA . LEU A 1 317 ? 5.355 30.141 12.273 1 97.75 317 LEU A CA 1
ATOM 2425 C C . LEU A 1 317 ? 4.047 29.438 12.625 1 97.75 317 LEU A C 1
ATOM 2427 O O . LEU A 1 317 ? 3.047 29.594 11.922 1 97.75 317 LEU A O 1
ATOM 2431 N N . ARG A 1 318 ? 4.062 28.688 13.695 1 96.12 318 ARG A N 1
ATOM 2432 C CA . ARG A 1 318 ? 2.869 28 14.164 1 96.12 318 ARG A CA 1
ATOM 2433 C C . ARG A 1 318 ? 1.742 28.984 14.461 1 96.12 318 ARG A C 1
ATOM 2435 O O . ARG A 1 318 ? 0.599 28.766 14.062 1 96.12 318 ARG A O 1
ATOM 2442 N N . SER A 1 319 ? 2.053 30 15.164 1 95.69 319 SER A N 1
ATOM 2443 C CA . SER A 1 319 ? 1.057 30.984 15.594 1 95.69 319 SER A CA 1
ATOM 2444 C C . SER A 1 319 ? 0.388 31.656 14.398 1 95.69 319 SER A C 1
ATOM 2446 O O . SER A 1 319 ? -0.832 31.828 14.383 1 95.69 319 SER A O 1
ATOM 2448 N N . VAL A 1 320 ? 1.184 32 13.43 1 97.44 320 VAL A N 1
ATOM 2449 C CA . VAL A 1 320 ? 0.632 32.625 12.242 1 97.44 320 VAL A CA 1
ATOM 2450 C C . VAL A 1 320 ? -0.251 31.656 11.484 1 97.44 320 VAL A C 1
ATOM 2452 O O . VAL A 1 320 ? -1.366 31.984 11.078 1 97.44 320 VAL A O 1
ATOM 2455 N N . LEU A 1 321 ? 0.2 30.453 11.305 1 97.31 321 LEU A N 1
ATOM 2456 C CA . LEU A 1 321 ? -0.563 29.438 10.586 1 97.31 321 LEU A CA 1
ATOM 2457 C C . LEU A 1 321 ? -1.908 29.188 11.258 1 97.31 321 LEU A C 1
ATOM 2459 O O . LEU A 1 321 ? -2.953 29.25 10.609 1 97.31 321 LEU A O 1
ATOM 2463 N N . VAL A 1 322 ? -1.868 28.938 12.547 1 95.62 322 VAL A N 1
ATOM 2464 C CA . VAL A 1 322 ? -3.076 28.641 13.305 1 95.62 322 VAL A CA 1
ATOM 2465 C C . VAL A 1 322 ? -4.012 29.844 13.297 1 95.62 322 VAL A C 1
ATOM 2467 O O . VAL A 1 322 ? -5.23 29.688 13.203 1 95.62 322 VAL A O 1
ATOM 2470 N N . GLY A 1 323 ? -3.441 31.016 13.461 1 96.75 323 GLY A N 1
ATOM 2471 C CA . GLY A 1 323 ? -4.25 32.219 13.406 1 96.75 323 GLY A CA 1
ATOM 2472 C C . GLY A 1 323 ? -5.039 32.344 12.117 1 96.75 323 GLY A C 1
ATOM 2473 O O . GLY A 1 323 ? -6.215 32.75 12.133 1 96.75 323 GLY A O 1
ATOM 2474 N N . ILE A 1 324 ? -4.379 32.062 11 1 97.62 324 ILE A N 1
ATOM 2475 C CA . ILE A 1 324 ? -5.055 32.125 9.703 1 97.62 324 ILE A CA 1
ATOM 2476 C C . ILE A 1 324 ? -6.117 31.031 9.625 1 97.62 324 ILE A C 1
ATOM 2478 O O . ILE A 1 324 ? -7.258 31.281 9.234 1 97.62 324 ILE A O 1
ATOM 2482 N N . GLN A 1 325 ? -5.793 29.812 10.047 1 97 325 GLN A N 1
ATOM 2483 C CA . GLN A 1 325 ? -6.68 28.656 9.984 1 97 325 GLN A CA 1
ATOM 2484 C C . GLN A 1 325 ? -7.949 28.891 10.797 1 97 325 GLN A C 1
ATOM 2486 O O . GLN A 1 325 ? -9.031 28.453 10.414 1 97 325 GLN A O 1
ATOM 2491 N N . THR A 1 326 ? -7.836 29.625 11.914 1 96.06 326 THR A N 1
ATOM 2492 C CA . THR A 1 326 ? -8.953 29.797 12.836 1 96.06 326 THR A CA 1
ATOM 2493 C C . THR A 1 326 ? -9.641 31.141 12.617 1 96.06 326 THR A C 1
ATOM 2495 O O . THR A 1 326 ? -10.648 31.453 13.266 1 96.06 326 THR A O 1
ATOM 2498 N N . GLY A 1 327 ? -9.086 31.969 11.805 1 95.69 327 GLY A N 1
ATOM 2499 C CA . GLY A 1 327 ? -9.688 33.25 11.461 1 95.69 327 GLY A CA 1
ATOM 2500 C C . GLY A 1 327 ? -9.305 34.375 12.406 1 95.69 327 GLY A C 1
ATOM 2501 O O . GLY A 1 327 ? -9.836 35.469 12.312 1 95.69 327 GLY A O 1
ATOM 2502 N N . SER A 1 328 ? -8.414 34.125 13.305 1 96.12 328 SER A N 1
ATOM 2503 C CA . SER A 1 328 ? -7.984 35.188 14.227 1 96.12 328 SER A CA 1
ATOM 2504 C C . SER A 1 328 ? -6.992 36.125 13.562 1 96.12 328 SER A C 1
ATOM 2506 O O . SER A 1 328 ? -6.789 37.25 14.031 1 96.12 328 SER A O 1
ATOM 2508 N N . ILE A 1 329 ? -6.297 35.656 12.586 1 95.88 329 ILE A N 1
ATOM 2509 C CA . ILE A 1 329 ? -5.469 36.5 11.711 1 95.88 329 ILE A CA 1
ATOM 2510 C C . ILE A 1 329 ? -6.133 36.625 10.344 1 95.88 329 ILE A C 1
ATOM 2512 O O . ILE A 1 329 ? -6.684 35.656 9.812 1 95.88 329 ILE A O 1
ATOM 2516 N N . GLN A 1 330 ? -6.105 37.844 9.828 1 94.62 330 GLN A N 1
ATOM 2517 C CA . GLN A 1 330 ? -6.73 38.094 8.531 1 94.62 330 GLN A CA 1
ATOM 2518 C C . GLN A 1 330 ? -6.082 37.219 7.445 1 94.62 330 GLN A C 1
ATOM 2520 O O . GLN A 1 330 ? -4.855 37.156 7.344 1 94.62 330 GLN A O 1
ATOM 2525 N N . ASP A 1 331 ? -6.914 36.562 6.719 1 96.06 331 ASP A N 1
ATOM 2526 C CA . ASP A 1 331 ? -6.457 35.75 5.586 1 96.06 331 ASP A CA 1
ATOM 2527 C C . ASP A 1 331 ? -6.285 36.625 4.336 1 96.06 331 ASP A C 1
ATOM 2529 O O . ASP A 1 331 ? -7.227 36.781 3.559 1 96.06 331 ASP A O 1
ATOM 2533 N N . THR A 1 332 ? -5.145 37.062 4.086 1 96.12 332 THR A N 1
ATOM 2534 C CA . THR A 1 332 ? -4.895 37.938 2.955 1 96.12 332 THR A CA 1
ATOM 2535 C C . THR A 1 332 ? -4.559 37.125 1.704 1 96.12 332 THR A C 1
ATOM 2537 O O . THR A 1 332 ? -4.355 37.688 0.629 1 96.12 332 THR A O 1
ATOM 2540 N N . LYS A 1 333 ? -4.566 35.844 1.771 1 96.62 333 LYS A N 1
ATOM 2541 C CA . LYS A 1 333 ? -4.105 35.031 0.662 1 96.62 333 LYS A CA 1
ATOM 2542 C C . LYS A 1 333 ? -5.223 34.125 0.158 1 96.62 333 LYS A C 1
ATOM 2544 O O . LYS A 1 333 ? -5.016 33.312 -0.766 1 96.62 333 LYS A O 1
ATOM 2549 N N . ASP A 1 334 ? -6.348 34.188 0.788 1 96.88 334 ASP A N 1
ATOM 2550 C CA . ASP A 1 334 ? -7.512 33.375 0.413 1 96.88 334 ASP A CA 1
ATOM 2551 C C . ASP A 1 334 ? -7.254 31.891 0.648 1 96.88 334 ASP A C 1
ATOM 2553 O O . ASP A 1 334 ? -7.484 31.062 -0.242 1 96.88 334 ASP A O 1
ATOM 2557 N N . TRP A 1 335 ? -6.676 31.641 1.839 1 98.19 335 TRP A N 1
ATOM 2558 C CA . TRP A 1 335 ? -6.344 30.266 2.193 1 98.19 335 TRP A CA 1
ATOM 2559 C C . TRP A 1 335 ? -7.531 29.562 2.857 1 98.19 335 TRP A C 1
ATOM 2561 O O . TRP A 1 335 ? -7.59 28.344 2.912 1 98.19 335 TRP A O 1
ATOM 2571 N N . VAL A 1 336 ? -8.445 30.312 3.391 1 97.5 336 VAL A N 1
ATOM 2572 C CA . VAL A 1 336 ? -9.523 29.719 4.176 1 97.5 336 VAL A CA 1
ATOM 2573 C C . VAL A 1 336 ? -10.836 29.828 3.41 1 97.5 336 VAL A C 1
ATOM 2575 O O . VAL A 1 336 ? -11.102 30.844 2.758 1 97.5 336 VAL A O 1
ATOM 2578 N N . LEU A 1 337 ? -11.602 28.766 3.457 1 97.44 337 LEU A N 1
ATOM 2579 C CA . LEU A 1 337 ? -12.938 28.703 2.875 1 97.44 337 LEU A CA 1
ATOM 2580 C C . LEU A 1 337 ? -14 28.594 3.963 1 97.44 337 LEU A C 1
ATOM 2582 O O . LEU A 1 337 ? -14.016 27.625 4.73 1 97.44 337 LEU A O 1
ATOM 2586 N N . GLU A 1 338 ? -14.867 29.562 4 1 96.5 338 GLU A N 1
ATOM 2587 C CA . GLU A 1 338 ? -15.961 29.531 4.961 1 96.5 338 GLU A CA 1
ATOM 2588 C C . GLU A 1 338 ? -17.062 28.578 4.508 1 96.5 338 GLU A C 1
ATOM 2590 O O . GLU A 1 338 ? -17.516 28.625 3.361 1 96.5 338 GLU A O 1
ATOM 2595 N N . ILE A 1 339 ? -17.547 27.641 5.352 1 92.62 339 ILE A N 1
ATOM 2596 C CA . ILE A 1 339 ? -18.562 26.656 5.008 1 92.62 339 ILE A CA 1
ATOM 2597 C C . ILE A 1 339 ? -19.859 26.953 5.754 1 92.62 339 ILE A C 1
ATOM 2599 O O . ILE A 1 339 ? -20.938 26.531 5.34 1 92.62 339 ILE A O 1
ATOM 2603 N N . ALA A 1 340 ? -19.922 27.375 6.844 1 75.62 340 ALA A N 1
ATOM 2604 C CA . ALA A 1 340 ? -21.109 27.703 7.625 1 75.62 340 ALA A CA 1
ATOM 2605 C C . ALA A 1 340 ? -20.812 28.781 8.664 1 75.62 340 ALA A C 1
ATOM 2607 O O . ALA A 1 340 ? -19.656 28.969 9.047 1 75.62 340 ALA A O 1
ATOM 2608 N N . GLU B 1 1 ? -30.438 -32.969 -6.027 1 34.81 1 GLU B N 1
ATOM 2609 C CA . GLU B 1 1 ? -29.375 -33.812 -6.586 1 34.81 1 GLU B CA 1
ATOM 2610 C C . GLU B 1 1 ? -28.031 -33.062 -6.594 1 34.81 1 GLU B C 1
ATOM 2612 O O . GLU B 1 1 ? -27.906 -32 -7.238 1 34.81 1 GLU B O 1
ATOM 2617 N N . ASP B 1 2 ? -27.203 -32.969 -5.469 1 47.31 2 ASP B N 1
ATOM 2618 C CA . ASP B 1 2 ? -26.016 -32.156 -5.148 1 47.31 2 ASP B CA 1
ATOM 2619 C C . ASP B 1 2 ? -25 -32.219 -6.285 1 47.31 2 ASP B C 1
ATOM 2621 O O . ASP B 1 2 ? -24.406 -33.281 -6.535 1 47.31 2 ASP B O 1
ATOM 2625 N N . GLU B 1 3 ? -25.203 -31.5 -7.348 1 62.59 3 GLU B N 1
ATOM 2626 C CA . GLU B 1 3 ? -24.406 -31.547 -8.57 1 62.59 3 GLU B CA 1
ATOM 2627 C C . GLU B 1 3 ? -22.906 -31.438 -8.258 1 62.59 3 GLU B C 1
ATOM 2629 O O . GLU B 1 3 ? -22.516 -30.688 -7.355 1 62.59 3 GLU B O 1
ATOM 2634 N N . GLU B 1 4 ? -22.203 -32.375 -8.773 1 78.94 4 GLU B N 1
ATOM 2635 C CA . GLU B 1 4 ? -20.766 -32.5 -8.594 1 78.94 4 GLU B CA 1
ATOM 2636 C C . GLU B 1 4 ? -20.047 -31.234 -8.992 1 78.94 4 GLU B C 1
ATOM 2638 O O . GLU B 1 4 ? -19.094 -30.812 -8.336 1 78.94 4 GLU B O 1
ATOM 2643 N N . TYR B 1 5 ? -20.609 -30.562 -9.969 1 90.94 5 TYR B N 1
ATOM 2644 C CA . TYR B 1 5 ? -20 -29.344 -10.461 1 90.94 5 TYR B CA 1
ATOM 2645 C C . TYR B 1 5 ? -21.016 -28.203 -10.5 1 90.94 5 TYR B C 1
ATOM 2647 O O . TYR B 1 5 ? -22.203 -28.438 -10.75 1 90.94 5 TYR B O 1
ATOM 2655 N N . ALA B 1 6 ? -20.562 -27.016 -10.242 1 92.38 6 ALA B N 1
ATOM 2656 C CA . ALA B 1 6 ? -21.375 -25.812 -10.43 1 92.38 6 ALA B CA 1
ATOM 2657 C C . ALA B 1 6 ? -21.656 -25.578 -11.914 1 92.38 6 ALA B C 1
ATOM 2659 O O . ALA B 1 6 ? -21.016 -26.188 -12.781 1 92.38 6 ALA B O 1
ATOM 2660 N N . ASP B 1 7 ? -22.719 -24.75 -12.164 1 90.12 7 ASP B N 1
ATOM 2661 C CA . ASP B 1 7 ? -23.062 -24.391 -13.531 1 90.12 7 ASP B CA 1
ATOM 2662 C C . ASP B 1 7 ? -22.141 -23.297 -14.07 1 90.12 7 ASP B C 1
ATOM 2664 O O . ASP B 1 7 ? -22.484 -22.125 -14.07 1 90.12 7 ASP B O 1
ATOM 2668 N N . VAL B 1 8 ? -21 -23.703 -14.43 1 90.5 8 VAL B N 1
ATOM 2669 C CA . VAL B 1 8 ? -19.953 -22.828 -14.953 1 90.5 8 VAL B CA 1
ATOM 2670 C C . VAL B 1 8 ? -19.5 -23.328 -16.328 1 90.5 8 VAL B C 1
ATOM 2672 O O . VAL B 1 8 ? -19.438 -24.531 -16.562 1 90.5 8 VAL B O 1
ATOM 2675 N N . ASP B 1 9 ? -19.297 -22.391 -17.234 1 91.88 9 ASP B N 1
ATOM 2676 C CA . ASP B 1 9 ? -18.688 -22.734 -18.516 1 91.88 9 ASP B CA 1
ATOM 2677 C C . ASP B 1 9 ? -17.203 -23.016 -18.375 1 91.88 9 ASP B C 1
ATOM 2679 O O . ASP B 1 9 ? -16.375 -22.156 -18.656 1 91.88 9 ASP B O 1
ATOM 2683 N N . TRP B 1 10 ? -16.875 -24.234 -18.047 1 91.69 10 TRP B N 1
ATOM 2684 C CA . TRP B 1 10 ? -15.523 -24.641 -17.688 1 91.69 10 TRP B CA 1
ATOM 2685 C C . TRP B 1 10 ? -14.57 -24.5 -18.875 1 91.69 10 TRP B C 1
ATOM 2687 O O . TRP B 1 10 ? -13.359 -24.312 -18.688 1 91.69 10 TRP B O 1
ATOM 2697 N N . ASP B 1 11 ? -15.039 -24.516 -20.109 1 88.31 11 ASP B N 1
ATOM 2698 C CA . ASP B 1 11 ? -14.195 -24.484 -21.297 1 88.31 11 ASP B CA 1
ATOM 2699 C C . ASP B 1 11 ? -13.766 -23.062 -21.641 1 88.31 11 ASP B C 1
ATOM 2701 O O . ASP B 1 11 ? -12.781 -22.844 -22.344 1 88.31 11 ASP B O 1
ATOM 2705 N N . ASN B 1 12 ? -14.5 -22.125 -21.094 1 85.88 12 ASN B N 1
ATOM 2706 C CA . ASN B 1 12 ? -14.195 -20.734 -21.422 1 85.88 12 ASN B CA 1
ATOM 2707 C C . ASN B 1 12 ? -13.828 -19.938 -20.172 1 85.88 12 ASN B C 1
ATOM 2709 O O . ASN B 1 12 ? -13.984 -18.703 -20.156 1 85.88 12 ASN B O 1
ATOM 2713 N N . LEU B 1 13 ? -13.367 -20.656 -19.266 1 85.75 13 LEU B N 1
ATOM 2714 C CA . LEU B 1 13 ? -12.922 -19.984 -18.047 1 85.75 13 LEU B CA 1
ATOM 2715 C C . LEU B 1 13 ? -11.664 -19.156 -18.312 1 85.75 13 LEU B C 1
ATOM 2717 O O . LEU B 1 13 ? -10.797 -19.562 -19.078 1 85.75 13 LEU B O 1
ATOM 2721 N N . GLY B 1 14 ? -11.516 -17.906 -17.969 1 84.75 14 GLY B N 1
ATOM 2722 C CA . GLY B 1 14 ? -10.305 -17.109 -17.938 1 84.75 14 GLY B CA 1
ATOM 2723 C C . GLY B 1 14 ? -9.727 -16.953 -16.531 1 84.75 14 GLY B C 1
ATOM 2724 O O . GLY B 1 14 ? -9.992 -17.766 -15.656 1 84.75 14 GLY B O 1
ATOM 2725 N N . PHE B 1 15 ? -8.781 -16.109 -16.406 1 86.56 15 PHE B N 1
ATOM 2726 C CA . PHE B 1 15 ? -8.289 -15.742 -15.094 1 86.56 15 PHE B CA 1
ATOM 2727 C C . PHE B 1 15 ? -8.961 -14.461 -14.602 1 86.56 15 PHE B C 1
ATOM 2729 O O . PHE B 1 15 ? -8.391 -13.375 -14.695 1 86.56 15 PHE B O 1
ATOM 2736 N N . SER B 1 16 ? -10.148 -14.578 -14.25 1 84.38 16 SER B N 1
ATOM 2737 C CA . SER B 1 16 ? -10.93 -13.461 -13.734 1 84.38 16 SER B CA 1
ATOM 2738 C C . SER B 1 16 ? -11.695 -13.852 -12.469 1 84.38 16 SER B C 1
ATOM 2740 O O . SER B 1 16 ? -11.844 -15.039 -12.18 1 84.38 16 SER B O 1
ATOM 2742 N N . HIS B 1 17 ? -12.125 -12.867 -11.867 1 87.25 17 HIS B N 1
ATOM 2743 C CA . HIS B 1 17 ? -12.867 -13.102 -10.633 1 87.25 17 HIS B CA 1
ATOM 2744 C C . HIS B 1 17 ? -14.273 -13.617 -10.922 1 87.25 17 HIS B C 1
ATOM 2746 O O . HIS B 1 17 ? -15.055 -12.938 -11.594 1 87.25 17 HIS B O 1
ATOM 2752 N N . VAL B 1 18 ? -14.477 -14.828 -10.461 1 88.62 18 VAL B N 1
ATOM 2753 C CA . VAL B 1 18 ? -15.805 -15.445 -10.422 1 88.62 18 VAL B CA 1
ATOM 2754 C C . VAL B 1 18 ? -16.203 -15.711 -8.977 1 88.62 18 VAL B C 1
ATOM 2756 O O . VAL B 1 18 ? -15.477 -16.391 -8.242 1 88.62 18 VAL B O 1
ATOM 2759 N N . ARG B 1 19 ? -17.344 -15.281 -8.633 1 89.88 19 ARG B N 1
ATOM 2760 C CA . ARG B 1 19 ? -17.781 -15.383 -7.246 1 89.88 19 ARG B CA 1
ATOM 2761 C C . ARG B 1 19 ? -17.938 -16.844 -6.828 1 89.88 19 ARG B C 1
ATOM 2763 O O . ARG B 1 19 ? -18.578 -17.625 -7.531 1 89.88 19 ARG B O 1
ATOM 2770 N N . SER B 1 20 ? -17.328 -17.109 -5.723 1 94.56 20 SER B N 1
ATOM 2771 C CA . SER B 1 20 ? -17.562 -18.422 -5.129 1 94.56 20 SER B CA 1
ATOM 2772 C C . SER B 1 20 ? -18.828 -18.422 -4.293 1 94.56 20 SER B C 1
ATOM 2774 O O . SER B 1 20 ? -19.516 -17.406 -4.176 1 94.56 20 SER B O 1
ATOM 2776 N N . ASP B 1 21 ? -19.172 -19.594 -3.766 1 96.94 21 ASP B N 1
ATOM 2777 C CA . ASP B 1 21 ? -20.391 -19.719 -2.957 1 96.94 21 ASP B CA 1
ATOM 2778 C C . ASP B 1 21 ? -20.156 -19.234 -1.531 1 96.94 21 ASP B C 1
ATOM 2780 O O . ASP B 1 21 ? -21 -18.547 -0.954 1 96.94 21 ASP B O 1
ATOM 2784 N N . TYR B 1 22 ? -18.984 -19.594 -1.055 1 98.38 22 TYR B N 1
ATOM 2785 C CA . TYR B 1 22 ? -18.703 -19.312 0.346 1 98.38 22 TYR B CA 1
ATOM 2786 C C . TYR B 1 22 ? -17.312 -18.703 0.505 1 98.38 22 TYR B C 1
ATOM 2788 O O . TYR B 1 22 ? -16.453 -18.859 -0.366 1 98.38 22 TYR B O 1
ATOM 2796 N N . MET B 1 23 ? -17.125 -17.953 1.579 1 98.75 23 MET B N 1
ATOM 2797 C CA . MET B 1 23 ? -15.828 -17.469 2.023 1 98.75 23 MET B CA 1
ATOM 2798 C C . MET B 1 23 ? -15.641 -17.703 3.518 1 98.75 23 MET B C 1
ATOM 2800 O O . MET B 1 23 ? -16.609 -17.953 4.238 1 98.75 23 MET B O 1
ATOM 2804 N N . PHE B 1 24 ? -14.438 -17.797 3.939 1 98.81 24 PHE B N 1
ATOM 2805 C CA . PHE B 1 24 ? -14.078 -17.969 5.344 1 98.81 24 PHE B CA 1
ATOM 2806 C C . PHE B 1 24 ? -13.594 -16.656 5.945 1 98.81 24 PHE B C 1
ATOM 2808 O O . PHE B 1 24 ? -12.883 -15.891 5.293 1 98.81 24 PHE B O 1
ATOM 2815 N N . THR B 1 25 ? -14.016 -16.344 7.18 1 98.56 25 THR B N 1
ATOM 2816 C CA . THR B 1 25 ? -13.57 -15.133 7.871 1 98.56 25 THR B CA 1
ATOM 2817 C C . THR B 1 25 ? -13.227 -15.445 9.328 1 98.56 25 THR B C 1
ATOM 2819 O O . THR B 1 25 ? -13.953 -16.172 10 1 98.56 25 THR B O 1
ATOM 2822 N N . ALA B 1 26 ? -12.109 -14.961 9.766 1 97.94 26 ALA B N 1
ATOM 2823 C CA . ALA B 1 26 ? -11.719 -14.969 11.172 1 97.94 26 ALA B CA 1
ATOM 2824 C C . ALA B 1 26 ? -11.188 -13.602 11.602 1 97.94 26 ALA B C 1
ATOM 2826 O O . ALA B 1 26 ? -10.461 -12.945 10.844 1 97.94 26 ALA B O 1
ATOM 2827 N N . LYS B 1 27 ? -11.508 -13.133 12.766 1 96.38 27 LYS B N 1
ATOM 2828 C CA . LYS B 1 27 ? -11.062 -11.844 13.281 1 96.38 27 LYS B CA 1
ATOM 2829 C C . LYS B 1 27 ? -10.188 -12.016 14.523 1 96.38 27 LYS B C 1
ATOM 2831 O O . LYS B 1 27 ? -10.305 -13.016 15.234 1 96.38 27 LYS B O 1
ATOM 2836 N N . SER B 1 28 ? -9.297 -11.109 14.586 1 93.06 28 SER B N 1
ATOM 2837 C CA . SER B 1 28 ? -8.492 -11.086 15.797 1 93.06 28 SER B CA 1
ATOM 2838 C C . SER B 1 28 ? -8.961 -9.992 16.75 1 93.06 28 SER B C 1
ATOM 2840 O O . SER B 1 28 ? -9.516 -8.977 16.312 1 93.06 28 SER B O 1
ATOM 2842 N N . SER B 1 29 ? -8.828 -10.289 18.031 1 76.25 29 SER B N 1
ATOM 2843 C CA . SER B 1 29 ? -9.125 -9.281 19.047 1 76.25 29 SER B CA 1
ATOM 2844 C C . SER B 1 29 ? -7.891 -8.445 19.375 1 76.25 29 SER B C 1
ATOM 2846 O O . SER B 1 29 ? -6.809 -8.688 18.828 1 76.25 29 SER B O 1
ATOM 2848 N N . SER B 1 30 ? -8.102 -7.551 20.219 1 69.56 30 SER B N 1
ATOM 2849 C CA . SER B 1 30 ? -7.027 -6.664 20.641 1 69.56 30 SER B CA 1
ATOM 2850 C C . SER B 1 30 ? -5.93 -7.438 21.375 1 69.56 30 SER B C 1
ATOM 2852 O O . SER B 1 30 ? -4.793 -6.969 21.469 1 69.56 30 SER B O 1
ATOM 2854 N N . GLU B 1 31 ? -6.188 -8.625 21.641 1 71 31 GLU B N 1
ATOM 2855 C CA . GLU B 1 31 ? -5.195 -9.422 22.359 1 71 31 GLU B CA 1
ATOM 2856 C C . GLU B 1 31 ? -4.43 -10.336 21.406 1 71 31 GLU B C 1
ATOM 2858 O O . GLU B 1 31 ? -3.701 -11.227 21.844 1 71 31 GLU B O 1
ATOM 2863 N N . ALA B 1 32 ? -4.594 -10.094 20.203 1 69.94 32 ALA B N 1
ATOM 2864 C CA . ALA B 1 32 ? -3.809 -10.68 19.109 1 69.94 32 ALA B CA 1
ATOM 2865 C C . ALA B 1 32 ? -4.148 -12.156 18.922 1 69.94 32 ALA B C 1
ATOM 2867 O O . ALA B 1 32 ? -3.328 -12.93 18.438 1 69.94 32 ALA B O 1
ATOM 2868 N N . ASN B 1 33 ? -5.281 -12.555 19.453 1 85.75 33 ASN B N 1
ATOM 2869 C CA . ASN B 1 33 ? -5.73 -13.922 19.219 1 85.75 33 ASN B CA 1
ATOM 2870 C C . ASN B 1 33 ? -6.859 -13.969 18.203 1 85.75 33 ASN B C 1
ATOM 2872 O O . ASN B 1 33 ? -7.789 -13.156 18.25 1 85.75 33 ASN B O 1
ATOM 2876 N N . PHE B 1 34 ? -6.703 -14.891 17.234 1 93.75 34 PHE B N 1
ATOM 2877 C CA . PHE B 1 34 ? -7.77 -15.055 16.25 1 93.75 34 PHE B CA 1
ATOM 2878 C C . PHE B 1 34 ? -8.867 -15.961 16.781 1 93.75 34 PHE B C 1
ATOM 2880 O O . PHE B 1 34 ? -8.586 -16.969 17.438 1 93.75 34 PHE B O 1
ATOM 2887 N N . GLU B 1 35 ? -10.086 -15.617 16.516 1 92.69 35 GLU B N 1
ATOM 2888 C CA . GLU B 1 35 ? -11.219 -16.5 16.75 1 92.69 35 GLU B CA 1
ATOM 2889 C C . GLU B 1 35 ? -11.219 -17.672 15.781 1 92.69 35 GLU B C 1
ATOM 2891 O O . GLU B 1 35 ? -10.445 -17.688 14.82 1 92.69 35 GLU B O 1
ATOM 2896 N N . GLN B 1 36 ? -12.023 -18.656 16.062 1 92.38 36 GLN B N 1
ATOM 2897 C CA . GLN B 1 36 ? -12.07 -19.859 15.242 1 92.38 36 GLN B CA 1
ATOM 2898 C C . GLN B 1 36 ? -12.43 -19.531 13.797 1 92.38 36 GLN B C 1
ATOM 2900 O O . GLN B 1 36 ? -11.938 -20.188 12.867 1 92.38 36 GLN B O 1
ATOM 2905 N N . GLY B 1 37 ? -13.164 -18.547 13.531 1 95.88 37 GLY B N 1
ATOM 2906 C CA . GLY B 1 37 ? -13.641 -18.203 12.203 1 95.88 37 GLY B CA 1
ATOM 2907 C C . GLY B 1 37 ? -14.922 -18.906 11.82 1 95.88 37 GLY B C 1
ATOM 2908 O O . GLY B 1 37 ? -15.453 -19.703 12.594 1 95.88 37 GLY B O 1
ATOM 2909 N N . TYR B 1 38 ? -15.461 -18.516 10.656 1 97.81 38 TYR B N 1
ATOM 2910 C CA . TYR B 1 38 ? -16.719 -19.078 10.18 1 97.81 38 TYR B CA 1
ATOM 2911 C C . TYR B 1 38 ? -16.828 -18.953 8.664 1 97.81 38 TYR B C 1
ATOM 2913 O O . TYR B 1 38 ? -16.203 -18.094 8.062 1 97.81 38 TYR B O 1
ATOM 2921 N N . LEU B 1 39 ? -17.594 -19.859 8.125 1 98.38 39 LEU B N 1
ATOM 2922 C CA . LEU B 1 39 ? -17.984 -19.766 6.723 1 98.38 39 LEU B CA 1
ATOM 2923 C C . LEU B 1 39 ? -19.219 -18.891 6.559 1 98.38 39 LEU B C 1
ATOM 2925 O O . LEU B 1 39 ? -20.125 -18.938 7.383 1 98.38 39 LEU B O 1
ATOM 2929 N N . SER B 1 40 ? -19.203 -18.094 5.586 1 98.38 40 SER B N 1
ATOM 2930 C CA . SER B 1 40 ? -20.375 -17.344 5.156 1 98.38 40 SER B CA 1
ATOM 2931 C C . SER B 1 40 ? -20.516 -17.375 3.639 1 98.38 40 SER B C 1
ATOM 2933 O O . SER B 1 40 ? -19.578 -17.688 2.924 1 98.38 40 SER B O 1
ATOM 2935 N N . ARG B 1 41 ? -21.75 -17.156 3.193 1 98.31 41 ARG B N 1
ATOM 2936 C CA . ARG B 1 41 ? -21.875 -16.969 1.754 1 98.31 41 ARG B CA 1
ATOM 2937 C C . ARG B 1 41 ? -20.953 -15.852 1.266 1 98.31 41 ARG B C 1
ATOM 2939 O O . ARG B 1 41 ? -20.766 -14.844 1.952 1 98.31 41 ARG B O 1
ATOM 2946 N N . TYR B 1 42 ? -20.406 -16.109 0.073 1 98.25 42 TYR B N 1
ATOM 2947 C CA . TYR B 1 42 ? -19.594 -15.039 -0.497 1 98.25 42 TYR B CA 1
ATOM 2948 C C . TYR B 1 42 ? -20.391 -13.742 -0.608 1 98.25 42 TYR B C 1
ATOM 2950 O O . TYR B 1 42 ? -21.547 -13.75 -1.053 1 98.25 42 TYR B O 1
ATOM 2958 N N . GLY B 1 43 ? -19.812 -12.648 -0.229 1 97.69 43 GLY B N 1
ATOM 2959 C CA . GLY B 1 43 ? -20.422 -11.328 -0.307 1 97.69 43 GLY B CA 1
ATOM 2960 C C . GLY B 1 43 ? -19.516 -10.219 0.176 1 97.69 43 GLY B C 1
ATOM 2961 O O . GLY B 1 43 ? -18.375 -10.461 0.578 1 97.69 43 GLY B O 1
ATOM 2962 N N . ASN B 1 44 ? -20.047 -9.078 0.097 1 97.88 44 ASN B N 1
ATOM 2963 C CA . ASN B 1 44 ? -19.281 -7.922 0.562 1 97.88 44 ASN B CA 1
ATOM 2964 C C . ASN B 1 44 ? -19 -8 2.061 1 97.88 44 ASN B C 1
ATOM 2966 O O . ASN B 1 44 ? -19.812 -8.539 2.818 1 97.88 44 ASN B O 1
ATOM 2970 N N . ILE B 1 45 ? -17.891 -7.484 2.441 1 97.94 45 ILE B N 1
ATOM 2971 C CA . ILE B 1 45 ? -17.547 -7.434 3.859 1 97.94 45 ILE B CA 1
ATOM 2972 C C . ILE B 1 45 ? -17.719 -6.004 4.375 1 97.94 45 ILE B C 1
ATOM 2974 O O . ILE B 1 45 ? -17.656 -5.047 3.602 1 97.94 45 ILE B O 1
ATOM 2978 N N . GLU B 1 46 ? -17.859 -5.891 5.668 1 97.31 46 GLU B N 1
ATOM 2979 C CA . GLU B 1 46 ? -17.984 -4.594 6.328 1 97.31 46 GLU B CA 1
ATOM 2980 C C . GLU B 1 46 ? -16.656 -4.141 6.918 1 97.31 46 GLU B C 1
ATOM 2982 O O . GLU B 1 46 ? -15.984 -4.906 7.613 1 97.31 46 GLU B O 1
ATOM 2987 N N . LEU B 1 47 ? -16.281 -2.916 6.668 1 97.75 47 LEU B N 1
ATOM 2988 C CA . LEU B 1 47 ? -15.047 -2.34 7.199 1 97.75 47 LEU B CA 1
ATOM 2989 C C . LEU B 1 47 ? -15.281 -0.916 7.691 1 97.75 47 LEU B C 1
ATOM 2991 O O . LEU B 1 47 ? -15.984 -0.138 7.043 1 97.75 47 LEU B O 1
ATOM 2995 N N . ASN B 1 48 ? -14.734 -0.649 8.844 1 97.88 48 ASN B N 1
ATOM 2996 C CA . ASN B 1 48 ? -14.719 0.744 9.273 1 97.88 48 ASN B CA 1
ATOM 2997 C C . ASN B 1 48 ? -13.992 1.637 8.273 1 97.88 48 ASN B C 1
ATOM 2999 O O . ASN B 1 48 ? -12.914 1.283 7.789 1 97.88 48 ASN B O 1
ATOM 3003 N N . PRO B 1 49 ? -14.578 2.809 7.922 1 98.06 49 PRO B N 1
ATOM 3004 C CA . PRO B 1 49 ? -13.875 3.711 7.004 1 98.06 49 PRO B CA 1
ATOM 3005 C C . PRO B 1 49 ? -12.477 4.074 7.488 1 98.06 49 PRO B C 1
ATOM 3007 O O . PRO B 1 49 ? -11.602 4.383 6.676 1 98.06 49 PRO B O 1
ATOM 3010 N N . ALA B 1 50 ? -12.227 4.004 8.781 1 98.25 50 ALA B N 1
ATOM 3011 C CA . ALA B 1 50 ? -10.938 4.367 9.359 1 98.25 50 ALA B CA 1
ATOM 3012 C C . ALA B 1 50 ? -10.039 3.143 9.523 1 98.25 50 ALA B C 1
ATOM 3014 O O . ALA B 1 50 ? -9.008 3.205 10.195 1 98.25 50 ALA B O 1
ATOM 3015 N N . ALA B 1 51 ? -10.453 2.012 8.945 1 98.12 51 ALA B N 1
ATOM 3016 C CA . ALA B 1 51 ? -9.641 0.803 9.039 1 98.12 51 ALA B CA 1
ATOM 3017 C C . ALA B 1 51 ? -8.227 1.048 8.508 1 98.12 51 ALA B C 1
ATOM 3019 O O . ALA B 1 51 ? -8.055 1.714 7.484 1 98.12 51 ALA B O 1
ATOM 3020 N N . VAL B 1 52 ? -7.234 0.479 9.133 1 98.25 52 VAL B N 1
ATOM 3021 C CA . VAL B 1 52 ? -5.832 0.74 8.836 1 98.25 52 VAL B CA 1
ATOM 3022 C C . VAL B 1 52 ? -5.512 0.27 7.414 1 98.25 52 VAL B C 1
ATOM 3024 O O . VAL B 1 52 ? -4.711 0.895 6.711 1 98.25 52 VAL B O 1
ATOM 3027 N N . ILE B 1 53 ? -6.172 -0.749 6.922 1 98.75 53 ILE B N 1
ATOM 3028 C CA . ILE B 1 53 ? -5.914 -1.209 5.562 1 98.75 53 ILE B CA 1
ATOM 3029 C C . ILE B 1 53 ? -6.348 -0.136 4.566 1 98.75 53 ILE B C 1
ATOM 3031 O O . ILE B 1 53 ? -5.695 0.069 3.541 1 98.75 53 ILE B O 1
ATOM 3035 N N . LEU B 1 54 ? -7.438 0.594 4.852 1 98.81 54 LEU B N 1
ATOM 3036 C CA . LEU B 1 54 ? -7.973 1.576 3.916 1 98.81 54 LEU B CA 1
ATOM 3037 C C . LEU B 1 54 ? -7.176 2.875 3.977 1 98.81 54 LEU B C 1
ATOM 3039 O O . LEU B 1 54 ? -7.164 3.646 3.016 1 98.81 54 LEU B O 1
ATOM 3043 N N . ASN B 1 55 ? -6.551 3.061 5.105 1 98.69 55 ASN B N 1
ATOM 3044 C CA . ASN B 1 55 ? -5.93 4.359 5.336 1 98.69 55 ASN B CA 1
ATOM 3045 C C . ASN B 1 55 ? -4.41 4.277 5.238 1 98.69 55 ASN B C 1
ATOM 3047 O O . ASN B 1 55 ? -3.754 5.25 4.855 1 98.69 55 ASN B O 1
ATOM 3051 N N . TYR B 1 56 ? -3.871 3.113 5.516 1 98.62 56 TYR B N 1
ATOM 3052 C CA . TYR B 1 56 ? -2.418 3.045 5.617 1 98.62 56 TYR B CA 1
ATOM 3053 C C . TYR B 1 56 ? -1.886 1.769 4.977 1 98.62 56 TYR B C 1
ATOM 3055 O O . TYR B 1 56 ? -0.71 1.43 5.133 1 98.62 56 TYR B O 1
ATOM 3063 N N . GLY B 1 57 ? -2.707 0.975 4.324 1 98.75 57 GLY B N 1
ATOM 3064 C CA . GLY B 1 57 ? -2.297 -0.113 3.451 1 98.75 57 GLY B CA 1
ATOM 3065 C C . GLY B 1 57 ? -1.754 -1.312 4.207 1 98.75 57 GLY B C 1
ATOM 3066 O O . GLY B 1 57 ? -0.948 -2.076 3.672 1 98.75 57 GLY B O 1
ATOM 3067 N N . GLN B 1 58 ? -2.17 -1.514 5.438 1 98.75 58 GLN B N 1
ATOM 3068 C CA . GLN B 1 58 ? -1.666 -2.654 6.195 1 98.75 58 GLN B CA 1
ATOM 3069 C C . GLN B 1 58 ? -2.383 -3.941 5.797 1 98.75 58 GLN B C 1
ATOM 3071 O O . GLN B 1 58 ? -3.391 -4.309 6.406 1 98.75 58 GLN B O 1
ATOM 3076 N N . GLY B 1 59 ? -1.822 -4.637 4.801 1 98.81 59 GLY B N 1
ATOM 3077 C CA . GLY B 1 59 ? -2.422 -5.863 4.301 1 98.81 59 GLY B CA 1
ATOM 3078 C C . GLY B 1 59 ? -1.434 -6.754 3.572 1 98.81 59 GLY B C 1
ATOM 3079 O O . GLY B 1 59 ? -0.509 -6.262 2.92 1 98.81 59 GLY B O 1
ATOM 3080 N N . ILE B 1 60 ? -1.622 -8.047 3.689 1 98.81 60 ILE B N 1
ATOM 3081 C CA . ILE B 1 60 ? -0.859 -9.047 2.953 1 98.81 60 ILE B CA 1
ATOM 3082 C C . ILE B 1 60 ? -1.807 -10.094 2.375 1 98.81 60 ILE B C 1
ATOM 3084 O O . ILE B 1 60 ? -2.916 -10.281 2.879 1 98.81 60 ILE B O 1
ATOM 3088 N N . ILE B 1 61 ? -1.352 -10.75 1.319 1 98.81 61 ILE B N 1
ATOM 3089 C CA . ILE B 1 61 ? -2.195 -11.711 0.624 1 98.81 61 ILE B CA 1
ATOM 3090 C C . ILE B 1 61 ? -1.402 -12.984 0.343 1 98.81 61 ILE B C 1
ATOM 3092 O O . ILE B 1 61 ? -0.175 -13 0.471 1 98.81 61 ILE B O 1
ATOM 3096 N N . GLU B 1 62 ? -2.07 -13.984 0.06 1 98.75 62 GLU B N 1
ATOM 3097 C CA . GLU B 1 62 ? -1.53 -15.203 -0.536 1 98.75 62 GLU B CA 1
ATOM 3098 C C . GLU B 1 62 ? -2.322 -15.617 -1.773 1 98.75 62 GLU B C 1
ATOM 3100 O O . GLU B 1 62 ? -3.422 -15.102 -2.01 1 98.75 62 GLU B O 1
ATOM 3105 N N . GLY B 1 63 ? -1.77 -16.359 -2.59 1 97.94 63 GLY B N 1
ATOM 3106 C CA . GLY B 1 63 ? -2.361 -17.047 -3.725 1 97.94 63 GLY B CA 1
ATOM 3107 C C . GLY B 1 63 ? -2.02 -18.531 -3.766 1 97.94 63 GLY B C 1
ATOM 3108 O O . GLY B 1 63 ? -0.849 -18.906 -3.672 1 97.94 63 GLY B O 1
ATOM 3109 N N . MET B 1 64 ? -2.986 -19.281 -3.867 1 98.31 64 MET B N 1
ATOM 3110 C CA . MET B 1 64 ? -2.791 -20.719 -3.957 1 98.31 64 MET B CA 1
ATOM 3111 C C . MET B 1 64 ? -3.898 -21.375 -4.781 1 98.31 64 MET B C 1
ATOM 3113 O O . MET B 1 64 ? -4.789 -20.688 -5.281 1 98.31 64 MET B O 1
ATOM 3117 N N . LYS B 1 65 ? -3.789 -22.641 -5.023 1 97.62 65 LYS B N 1
ATOM 3118 C CA . LYS B 1 65 ? -4.754 -23.297 -5.895 1 97.62 65 LYS B CA 1
ATOM 3119 C C . LYS B 1 65 ? -5.172 -24.656 -5.324 1 97.62 65 LYS B C 1
ATOM 3121 O O . LYS B 1 65 ? -4.363 -25.344 -4.703 1 97.62 65 LYS B O 1
ATOM 3126 N N . ALA B 1 66 ? -6.406 -24.969 -5.508 1 97.94 66 ALA B N 1
ATOM 3127 C CA . ALA B 1 66 ? -6.93 -26.312 -5.336 1 97.94 66 ALA B CA 1
ATOM 3128 C C . ALA B 1 66 ? -7.227 -26.969 -6.684 1 97.94 66 ALA B C 1
ATOM 3130 O O . ALA B 1 66 ? -7.777 -26.328 -7.582 1 97.94 66 ALA B O 1
ATOM 3131 N N . TYR B 1 67 ? -6.855 -28.219 -6.777 1 97 67 TYR B N 1
ATOM 3132 C CA . TYR B 1 67 ? -7 -28.969 -8.016 1 97 67 TYR B CA 1
ATOM 3133 C C . TYR B 1 67 ? -7.879 -30.188 -7.812 1 97 67 TYR B C 1
ATOM 3135 O O . TYR B 1 67 ? -7.875 -30.797 -6.734 1 97 67 TYR B O 1
ATOM 3143 N N . ARG B 1 68 ? -8.578 -30.469 -8.828 1 95.94 68 ARG B N 1
ATOM 3144 C CA . ARG B 1 68 ? -9.281 -31.75 -8.867 1 95.94 68 ARG B CA 1
ATOM 3145 C C . ARG B 1 68 ? -8.523 -32.781 -9.711 1 95.94 68 ARG B C 1
ATOM 3147 O O . ARG B 1 68 ? -8.273 -32.531 -10.898 1 95.94 68 ARG B O 1
ATOM 3154 N N . GLY B 1 69 ? -8.141 -33.875 -9.086 1 93.88 69 GLY B N 1
ATOM 3155 C CA . GLY B 1 69 ? -7.473 -34.938 -9.812 1 93.88 69 GLY B CA 1
ATOM 3156 C C . GLY B 1 69 ? -8.422 -35.781 -10.633 1 93.88 69 GLY B C 1
ATOM 3157 O O . GLY B 1 69 ? -9.641 -35.719 -10.484 1 93.88 69 GLY B O 1
ATOM 3158 N N . GLU B 1 70 ? -7.855 -36.625 -11.469 1 93.06 70 GLU B N 1
ATOM 3159 C CA . GLU B 1 70 ? -8.648 -37.5 -12.297 1 93.06 70 GLU B CA 1
ATOM 3160 C C . GLU B 1 70 ? -9.453 -38.5 -11.445 1 93.06 70 GLU B C 1
ATOM 3162 O O . GLU B 1 70 ? -10.516 -38.969 -11.852 1 93.06 70 GLU B O 1
ATOM 3167 N N . ASP B 1 71 ? -8.984 -38.719 -10.32 1 92.06 71 ASP B N 1
ATOM 3168 C CA . ASP B 1 71 ? -9.648 -39.688 -9.422 1 92.06 71 ASP B CA 1
ATOM 3169 C C . ASP B 1 71 ? -10.68 -38.969 -8.547 1 92.06 71 ASP B C 1
ATOM 3171 O O . ASP B 1 71 ? -11.25 -39.594 -7.637 1 92.06 71 ASP B O 1
ATOM 3175 N N . GLY B 1 72 ? -10.82 -37.656 -8.703 1 91.31 72 GLY B N 1
ATOM 3176 C CA . GLY B 1 72 ? -11.859 -36.906 -8 1 91.31 72 GLY B CA 1
ATOM 3177 C C . GLY B 1 72 ? -11.367 -36.25 -6.727 1 91.31 72 GLY B C 1
ATOM 3178 O O . GLY B 1 72 ? -12.062 -35.406 -6.141 1 91.31 72 GLY B O 1
ATOM 3179 N N . ARG B 1 73 ? -10.148 -36.625 -6.348 1 94.5 73 ARG B N 1
ATOM 3180 C CA . ARG B 1 73 ? -9.594 -36 -5.152 1 94.5 73 ARG B CA 1
ATOM 3181 C C . ARG B 1 73 ? -9.391 -34.5 -5.359 1 94.5 73 ARG B C 1
ATOM 3183 O O . ARG B 1 73 ? -9.055 -34.062 -6.461 1 94.5 73 ARG B O 1
ATOM 3190 N N . VAL B 1 74 ? -9.672 -33.75 -4.363 1 97.38 74 VAL B N 1
ATOM 3191 C CA . VAL B 1 74 ? -9.336 -32.312 -4.363 1 97.38 74 VAL B CA 1
ATOM 3192 C C . VAL B 1 74 ? -8.031 -32.094 -3.602 1 97.38 74 VAL B C 1
ATOM 3194 O O . VAL B 1 74 ? -7.891 -32.531 -2.457 1 97.38 74 VAL B O 1
ATOM 3197 N N . LEU B 1 75 ? -7.098 -31.453 -4.242 1 97.88 75 LEU B N 1
ATOM 3198 C CA . LEU B 1 75 ? -5.727 -31.359 -3.746 1 97.88 75 LEU B CA 1
ATOM 3199 C C . LEU B 1 75 ? -5.309 -29.906 -3.572 1 97.88 75 LEU B C 1
ATOM 3201 O O . LEU B 1 75 ? -5.559 -29.078 -4.449 1 97.88 75 LEU B O 1
ATOM 3205 N N . LEU B 1 76 ? -4.766 -29.641 -2.398 1 98.25 76 LEU B N 1
ATOM 3206 C CA . LEU B 1 76 ? -4.09 -28.359 -2.168 1 98.25 76 LEU B CA 1
ATOM 3207 C C . LEU B 1 76 ? -2.584 -28.5 -2.373 1 98.25 76 LEU B C 1
ATOM 3209 O O . LEU B 1 76 ? -1.998 -29.531 -2.008 1 98.25 76 LEU B O 1
ATOM 3213 N N . PHE B 1 77 ? -2.008 -27.516 -2.93 1 98.06 77 PHE B N 1
ATOM 3214 C CA . PHE B 1 77 ? -0.58 -27.562 -3.225 1 98.06 77 PHE B CA 1
ATOM 3215 C C . PHE B 1 77 ? 0.208 -26.75 -2.197 1 98.06 77 PHE B C 1
ATOM 3217 O O . PHE B 1 77 ? 0.097 -25.531 -2.145 1 98.06 77 PHE B O 1
ATOM 3224 N N . ARG B 1 78 ? 0.982 -27.375 -1.331 1 98.38 78 ARG B N 1
ATOM 3225 C CA . ARG B 1 78 ? 1.949 -26.891 -0.353 1 98.38 78 ARG B CA 1
ATOM 3226 C C . ARG B 1 78 ? 1.36 -25.766 0.485 1 98.38 78 ARG B C 1
ATOM 3228 O O . ARG B 1 78 ? 1.977 -24.703 0.634 1 98.38 78 ARG B O 1
ATOM 3235 N N . PRO B 1 79 ? 0.166 -26.016 1.126 1 98.56 79 PRO B N 1
ATOM 3236 C CA . PRO B 1 79 ? -0.501 -24.938 1.868 1 98.56 79 PRO B CA 1
ATOM 3237 C C . PRO B 1 79 ? 0.309 -24.469 3.07 1 98.56 79 PRO B C 1
ATOM 3239 O O . PRO B 1 79 ? 0.184 -23.312 3.484 1 98.56 79 PRO B O 1
ATOM 3242 N N . GLU B 1 80 ? 1.172 -25.281 3.607 1 98.5 80 GLU B N 1
ATOM 3243 C CA . GLU B 1 80 ? 1.984 -24.906 4.762 1 98.5 80 GLU B CA 1
ATOM 3244 C C . GLU B 1 80 ? 2.951 -23.781 4.41 1 98.5 80 GLU B C 1
ATOM 3246 O O . GLU B 1 80 ? 3.248 -22.922 5.25 1 98.5 80 GLU B O 1
ATOM 3251 N N . LEU B 1 81 ? 3.479 -23.812 3.189 1 98.75 81 LEU B N 1
ATOM 3252 C CA . LEU B 1 81 ? 4.418 -22.766 2.771 1 98.75 81 LEU B CA 1
ATOM 3253 C C . LEU B 1 81 ? 3.715 -21.422 2.646 1 98.75 81 LEU B C 1
ATOM 3255 O O . LEU B 1 81 ? 4.293 -20.391 2.979 1 98.75 81 LEU B O 1
ATOM 3259 N N . ASN B 1 82 ? 2.463 -21.469 2.137 1 98.88 82 ASN B N 1
ATOM 3260 C CA . ASN B 1 82 ? 1.694 -20.219 2.107 1 98.88 82 ASN B CA 1
ATOM 3261 C C . ASN B 1 82 ? 1.423 -19.703 3.516 1 98.88 82 ASN B C 1
ATOM 3263 O O . ASN B 1 82 ? 1.536 -18.5 3.768 1 98.88 82 ASN B O 1
ATOM 3267 N N . ALA B 1 83 ? 1.085 -20.594 4.398 1 98.81 83 ALA B N 1
ATOM 3268 C CA . ALA B 1 83 ? 0.811 -20.219 5.781 1 98.81 83 ALA B CA 1
ATOM 3269 C C . ALA B 1 83 ? 2.039 -19.578 6.43 1 98.81 83 ALA B C 1
ATOM 3271 O O . ALA B 1 83 ? 1.938 -18.531 7.066 1 98.81 83 ALA B O 1
ATOM 3272 N N . MET B 1 84 ? 3.141 -20.188 6.23 1 98.75 84 MET B N 1
ATOM 3273 C CA . MET B 1 84 ? 4.383 -19.688 6.809 1 98.75 84 MET B CA 1
ATOM 3274 C C . MET B 1 84 ? 4.766 -18.344 6.191 1 98.75 84 MET B C 1
ATOM 3276 O O . MET B 1 84 ? 5.23 -17.438 6.895 1 98.75 84 MET B O 1
ATOM 3280 N N . ARG B 1 85 ? 4.605 -18.266 4.914 1 98.62 85 ARG B N 1
ATOM 3281 C CA . ARG B 1 85 ? 4.93 -17 4.254 1 98.62 85 ARG B CA 1
ATOM 3282 C C . ARG B 1 85 ? 4.027 -15.875 4.746 1 98.62 85 ARG B C 1
ATOM 3284 O O . ARG B 1 85 ? 4.473 -14.734 4.902 1 98.62 85 ARG B O 1
ATOM 3291 N N . MET B 1 86 ? 2.75 -16.188 4.977 1 98.69 86 MET B N 1
ATOM 3292 C CA . MET B 1 86 ? 1.877 -15.156 5.547 1 98.69 86 MET B CA 1
ATOM 3293 C C . MET B 1 86 ? 2.363 -14.734 6.93 1 98.69 86 MET B C 1
ATOM 3295 O O . MET B 1 86 ? 2.352 -13.555 7.262 1 98.69 86 MET B O 1
ATOM 3299 N N . LYS B 1 87 ? 2.742 -15.68 7.711 1 98.38 87 LYS B N 1
ATOM 3300 C CA . LYS B 1 87 ? 3.234 -15.391 9.055 1 98.38 87 LYS B CA 1
ATOM 3301 C C . LYS B 1 87 ? 4.449 -14.469 9.008 1 98.38 87 LYS B C 1
ATOM 3303 O O . LYS B 1 87 ? 4.527 -13.5 9.766 1 98.38 87 LYS B O 1
ATOM 3308 N N . ILE B 1 88 ? 5.359 -14.727 8.133 1 98.19 88 ILE B N 1
ATOM 3309 C CA . ILE B 1 88 ? 6.566 -13.922 7.969 1 98.19 88 ILE B CA 1
ATOM 3310 C C . ILE B 1 88 ? 6.188 -12.508 7.52 1 98.19 88 ILE B C 1
ATOM 3312 O O . ILE B 1 88 ? 6.703 -11.523 8.047 1 98.19 88 ILE B O 1
ATOM 3316 N N . GLY B 1 89 ? 5.324 -12.453 6.5 1 98.38 89 GLY B N 1
ATOM 3317 C CA . GLY B 1 89 ? 4.859 -11.156 6.035 1 98.38 89 GLY B CA 1
ATOM 3318 C C . GLY B 1 89 ? 4.148 -10.352 7.113 1 98.38 89 GLY B C 1
ATOM 3319 O O . GLY B 1 89 ? 4.332 -9.141 7.215 1 98.38 89 GLY B O 1
ATOM 3320 N N . ALA B 1 90 ? 3.332 -11.039 7.895 1 98.19 90 ALA B N 1
ATOM 3321 C CA . ALA B 1 90 ? 2.613 -10.383 8.984 1 98.19 90 ALA B CA 1
ATOM 3322 C C . ALA B 1 90 ? 3.586 -9.773 9.992 1 98.19 90 ALA B C 1
ATOM 3324 O O . ALA B 1 90 ? 3.398 -8.641 10.438 1 98.19 90 ALA B O 1
ATOM 3325 N N . GLU B 1 91 ? 4.551 -10.492 10.328 1 97.62 91 GLU B N 1
ATOM 3326 C CA . GLU B 1 91 ? 5.555 -9.977 11.258 1 97.62 91 GLU B CA 1
ATOM 3327 C C . GLU B 1 91 ? 6.211 -8.711 10.719 1 97.62 91 GLU B C 1
ATOM 3329 O O . GLU B 1 91 ? 6.344 -7.723 11.438 1 97.62 91 GLU B O 1
ATOM 3334 N N . ARG B 1 92 ? 6.594 -8.703 9.492 1 97.69 92 ARG B N 1
ATOM 3335 C CA . ARG B 1 92 ? 7.238 -7.555 8.859 1 97.69 92 ARG B CA 1
ATOM 3336 C C . ARG B 1 92 ? 6.301 -6.352 8.828 1 97.69 92 ARG B C 1
ATOM 3338 O O . ARG B 1 92 ? 6.746 -5.207 8.945 1 97.69 92 ARG B O 1
ATOM 3345 N N . MET B 1 93 ? 5.012 -6.602 8.703 1 97.81 93 MET B N 1
ATOM 3346 C CA . MET B 1 93 ? 4.02 -5.531 8.602 1 97.81 93 MET B CA 1
ATOM 3347 C C . MET B 1 93 ? 3.441 -5.195 9.969 1 97.81 93 MET B C 1
ATOM 3349 O O . MET B 1 93 ? 2.43 -4.496 10.062 1 97.81 93 MET B O 1
ATOM 3353 N N . CYS B 1 94 ? 4.035 -5.766 11.031 1 97 94 CYS B N 1
ATOM 3354 C CA . CYS B 1 94 ? 3.627 -5.52 12.414 1 97 94 CYS B CA 1
ATOM 3355 C C . CYS B 1 94 ? 2.182 -5.941 12.633 1 97 94 CYS B C 1
ATOM 3357 O O . CYS B 1 94 ? 1.396 -5.199 13.227 1 97 94 CYS B O 1
ATOM 3359 N N . MET B 1 95 ? 1.842 -7.113 12.188 1 97.12 95 MET B N 1
ATOM 3360 C CA . MET B 1 95 ? 0.501 -7.668 12.352 1 97.12 95 MET B CA 1
ATOM 3361 C C . MET B 1 95 ? 0.547 -8.984 13.125 1 97.12 95 MET B C 1
ATOM 3363 O O . MET B 1 95 ? 1.54 -9.711 13.062 1 97.12 95 MET B O 1
ATOM 3367 N N . HIS B 1 96 ? -0.562 -9.219 13.758 1 95.62 96 HIS B N 1
ATOM 3368 C CA . HIS B 1 96 ? -0.787 -10.586 14.203 1 95.62 96 HIS B CA 1
ATOM 3369 C C . HIS B 1 96 ? -1.247 -11.477 13.047 1 95.62 96 HIS B C 1
ATOM 3371 O O . HIS B 1 96 ? -1.973 -11.016 12.164 1 95.62 96 HIS B O 1
ATOM 3377 N N . SER B 1 97 ? -0.803 -12.68 13.141 1 96.25 97 SER B N 1
ATOM 3378 C CA . SER B 1 97 ? -1.177 -13.617 12.086 1 96.25 97 SER B CA 1
ATOM 3379 C C . SER B 1 97 ? -1.872 -14.844 12.664 1 96.25 97 SER B C 1
ATOM 3381 O O . SER B 1 97 ? -1.627 -15.219 13.812 1 96.25 97 SER B O 1
ATOM 3383 N N . PRO B 1 98 ? -2.791 -15.438 11.883 1 97 98 PRO B N 1
ATOM 3384 C CA . PRO B 1 98 ? -3.219 -16.781 12.297 1 97 98 PRO B CA 1
ATOM 3385 C C . PRO B 1 98 ? -2.061 -17.766 12.367 1 97 98 PRO B C 1
ATOM 3387 O O . PRO B 1 98 ? -1.025 -17.562 11.727 1 97 98 PRO B O 1
ATOM 3390 N N . SER B 1 99 ? -2.244 -18.797 13.273 1 96.81 99 SER B N 1
ATOM 3391 C CA . SER B 1 99 ? -1.274 -19.891 13.242 1 96.81 99 SER B CA 1
ATOM 3392 C C . SER B 1 99 ? -1.298 -20.625 11.906 1 96.81 99 SER B C 1
ATOM 3394 O O . SER B 1 99 ? -2.246 -20.469 11.133 1 96.81 99 SER B O 1
ATOM 3396 N N . VAL B 1 100 ? -0.253 -21.359 11.656 1 98.06 100 VAL B N 1
ATOM 3397 C CA . VAL B 1 100 ? -0.178 -22.156 10.438 1 98.06 100 VAL B CA 1
ATOM 3398 C C . VAL B 1 100 ? -1.393 -23.078 10.352 1 98.06 100 VAL B C 1
ATOM 3400 O O . VAL B 1 100 ? -2.033 -23.172 9.297 1 98.06 100 VAL B O 1
ATOM 3403 N N . GLN B 1 101 ? -1.755 -23.688 11.43 1 97.56 101 GLN B N 1
ATOM 3404 C CA . GLN B 1 101 ? -2.887 -24.609 11.469 1 97.56 101 GLN B CA 1
ATOM 3405 C C . GLN B 1 101 ? -4.199 -23.891 11.188 1 97.56 101 GLN B C 1
ATOM 3407 O O . GLN B 1 101 ? -5.039 -24.375 10.43 1 97.56 101 GLN B O 1
ATOM 3412 N N . HIS B 1 102 ? -4.371 -22.75 11.836 1 97.81 102 HIS B N 1
ATOM 3413 C CA . HIS B 1 102 ? -5.586 -21.953 11.648 1 97.81 102 HIS B CA 1
ATOM 3414 C C . HIS B 1 102 ? -5.73 -21.516 10.195 1 97.81 102 HIS B C 1
ATOM 3416 O O . HIS B 1 102 ? -6.828 -21.547 9.641 1 97.81 102 HIS B O 1
ATOM 3422 N N . PHE B 1 103 ? -4.625 -21.125 9.594 1 98.62 103 PHE B N 1
ATOM 3423 C CA . PHE B 1 103 ? -4.594 -20.75 8.188 1 98.62 103 PHE B CA 1
ATOM 3424 C C . PHE B 1 103 ? -5.055 -21.922 7.316 1 98.62 103 PHE B C 1
ATOM 3426 O O . PHE B 1 103 ? -5.957 -21.766 6.492 1 98.62 103 PHE B O 1
ATOM 3433 N N . ILE B 1 104 ? -4.469 -23.031 7.504 1 98.44 104 ILE B N 1
ATOM 3434 C CA . ILE B 1 104 ? -4.742 -24.203 6.676 1 98.44 104 ILE B CA 1
ATOM 3435 C C . ILE B 1 104 ? -6.195 -24.641 6.863 1 98.44 104 ILE B C 1
ATOM 3437 O O . ILE B 1 104 ? -6.871 -25 5.895 1 98.44 104 ILE B O 1
ATOM 3441 N N . GLU B 1 105 ? -6.691 -24.562 8.07 1 98.06 105 GLU B N 1
ATOM 3442 C CA . GLU B 1 105 ? -8.078 -24.922 8.336 1 98.06 105 GLU B CA 1
ATOM 3443 C C . GLU B 1 105 ? -9.047 -24 7.609 1 98.06 105 GLU B C 1
ATOM 3445 O O . GLU B 1 105 ? -10.055 -24.453 7.055 1 98.06 105 GLU B O 1
ATOM 3450 N N . GLY B 1 106 ? -8.773 -22.688 7.664 1 98.56 106 GLY B N 1
ATOM 3451 C CA . GLY B 1 106 ? -9.602 -21.75 6.926 1 98.56 106 GLY B CA 1
ATOM 3452 C C . GLY B 1 106 ? -9.625 -22.016 5.434 1 98.56 106 GLY B C 1
ATOM 3453 O O . GLY B 1 106 ? -10.688 -21.969 4.805 1 98.56 106 GLY B O 1
ATOM 3454 N N . VAL B 1 107 ? -8.453 -22.359 4.883 1 98.75 107 VAL B N 1
ATOM 3455 C CA . VAL B 1 107 ? -8.344 -22.672 3.463 1 98.75 107 VAL B CA 1
ATOM 3456 C C . VAL B 1 107 ? -9.117 -23.953 3.154 1 98.75 107 VAL B C 1
ATOM 3458 O O . VAL B 1 107 ? -9.898 -24 2.199 1 98.75 107 VAL B O 1
ATOM 3461 N N . LYS B 1 108 ? -8.953 -24.969 3.973 1 98.38 108 LYS B N 1
ATOM 3462 C CA . LYS B 1 108 ? -9.633 -26.25 3.783 1 98.38 108 LYS B CA 1
ATOM 3463 C C . LYS B 1 108 ? -11.148 -26.062 3.795 1 98.38 108 LYS B C 1
ATOM 3465 O O . LYS B 1 108 ? -11.852 -26.594 2.924 1 98.38 108 LYS B O 1
ATOM 3470 N N . GLN B 1 109 ? -11.625 -25.344 4.766 1 98.44 109 GLN B N 1
ATOM 3471 C CA . GLN B 1 109 ? -13.062 -25.109 4.871 1 98.44 109 GLN B CA 1
ATOM 3472 C C . GLN B 1 109 ? -13.594 -24.391 3.641 1 98.44 109 GLN B C 1
ATOM 3474 O O . GLN B 1 109 ? -14.68 -24.703 3.146 1 98.44 109 GLN B O 1
ATOM 3479 N N . THR B 1 110 ? -12.836 -23.469 3.178 1 98.62 110 THR B N 1
ATOM 3480 C CA . THR B 1 110 ? -13.242 -22.703 1.999 1 98.62 110 THR B CA 1
ATOM 3481 C C . THR B 1 110 ? -13.336 -23.609 0.776 1 98.62 110 THR B C 1
ATOM 3483 O O . THR B 1 110 ? -14.305 -23.547 0.017 1 98.62 110 THR B O 1
ATOM 3486 N N . VAL B 1 111 ? -12.336 -24.469 0.592 1 98.38 111 VAL B N 1
ATOM 3487 C CA . VAL B 1 111 ? -12.305 -25.359 -0.559 1 98.38 111 VAL B CA 1
ATOM 3488 C C . VAL B 1 111 ? -13.469 -26.344 -0.477 1 98.38 111 VAL B C 1
ATOM 3490 O O . VAL B 1 111 ? -14.18 -26.562 -1.461 1 98.38 111 VAL B O 1
ATOM 3493 N N . ILE B 1 112 ? -13.68 -26.922 0.698 1 97.62 112 ILE B N 1
ATOM 3494 C CA . ILE B 1 112 ? -14.742 -27.906 0.887 1 97.62 112 ILE B CA 1
ATOM 3495 C C . ILE B 1 112 ? -16.094 -27.266 0.603 1 97.62 112 ILE B C 1
ATOM 3497 O O . ILE B 1 112 ? -16.922 -27.844 -0.11 1 97.62 112 ILE B O 1
ATOM 3501 N N . ALA B 1 113 ? -16.297 -26.078 1.098 1 97.88 113 ALA B N 1
ATOM 3502 C CA . ALA B 1 113 ? -17.562 -25.391 0.943 1 97.88 113 ALA B CA 1
ATOM 3503 C C . ALA B 1 113 ? -17.797 -24.984 -0.511 1 97.88 113 ALA B C 1
ATOM 3505 O O . ALA B 1 113 ? -18.938 -24.734 -0.918 1 97.88 113 ALA B O 1
ATOM 3506 N N . ASN B 1 114 ? -16.734 -24.906 -1.256 1 97.69 114 ASN B N 1
ATOM 3507 C CA . ASN B 1 114 ? -16.828 -24.516 -2.66 1 97.69 114 ASN B CA 1
ATOM 3508 C C . ASN B 1 114 ? -16.422 -25.656 -3.584 1 97.69 114 ASN B C 1
ATOM 3510 O O . ASN B 1 114 ? -15.898 -25.422 -4.672 1 97.69 114 ASN B O 1
ATOM 3514 N N . ARG B 1 115 ? -16.547 -26.828 -3.145 1 96.62 115 ARG B N 1
ATOM 3515 C CA . ARG B 1 115 ? -16.047 -28.016 -3.854 1 96.62 115 ARG B CA 1
ATOM 3516 C C . ARG B 1 115 ? -16.609 -28.078 -5.27 1 96.62 115 ARG B C 1
ATOM 3518 O O . ARG B 1 115 ? -15.906 -28.484 -6.199 1 96.62 115 ARG B O 1
ATOM 3525 N N . ARG B 1 116 ? -17.797 -27.672 -5.484 1 96.12 116 ARG B N 1
ATOM 3526 C CA . ARG B 1 116 ? -18.453 -27.734 -6.789 1 96.12 116 ARG B CA 1
ATOM 3527 C C . ARG B 1 116 ? -17.828 -26.75 -7.766 1 96.12 116 ARG B C 1
ATOM 3529 O O . ARG B 1 116 ? -18.078 -26.828 -8.977 1 96.12 116 ARG B O 1
ATOM 3536 N N . LEU B 1 117 ? -17.062 -25.828 -7.227 1 96.88 117 LEU B N 1
ATOM 3537 C CA . LEU B 1 117 ? -16.453 -24.797 -8.062 1 96.88 117 LEU B CA 1
ATOM 3538 C C . LEU B 1 117 ? -15 -25.156 -8.375 1 96.88 117 LEU B C 1
ATOM 3540 O O . LEU B 1 117 ? -14.312 -24.406 -9.07 1 96.88 117 LEU B O 1
ATOM 3544 N N . VAL B 1 118 ? -14.5 -26.234 -7.77 1 96.81 118 VAL B N 1
ATOM 3545 C CA . VAL B 1 118 ? -13.211 -26.734 -8.227 1 96.81 118 VAL B CA 1
ATOM 3546 C C . VAL B 1 118 ? -13.359 -27.344 -9.617 1 96.81 118 VAL B C 1
ATOM 3548 O O . VAL B 1 118 ? -14.086 -28.312 -9.812 1 96.81 118 VAL B O 1
ATOM 3551 N N . PRO B 1 119 ? -12.711 -26.797 -10.562 1 95.88 119 PRO B N 1
ATOM 3552 C CA . PRO B 1 119 ? -12.906 -27.219 -11.953 1 95.88 119 PRO B CA 1
ATOM 3553 C C . PRO B 1 119 ? -12.641 -28.719 -12.156 1 95.88 119 PRO B C 1
ATOM 3555 O O . PRO B 1 119 ? -11.859 -29.312 -11.414 1 95.88 119 PRO B O 1
ATOM 3558 N N . PRO B 1 120 ? -13.297 -29.281 -13.188 1 94.75 120 PRO B N 1
ATOM 3559 C CA . PRO B 1 120 ? -12.938 -30.656 -13.578 1 94.75 120 PRO B CA 1
ATOM 3560 C C . PRO B 1 120 ? -11.477 -30.781 -13.984 1 94.75 120 PRO B C 1
ATOM 3562 O O . PRO B 1 120 ? -10.836 -29.781 -14.336 1 94.75 120 PRO B O 1
ATOM 3565 N N . PRO B 1 121 ? -10.977 -32.062 -13.883 1 93.19 121 PRO B N 1
ATOM 3566 C CA . PRO B 1 121 ? -9.578 -32.25 -14.273 1 93.19 121 PRO B CA 1
ATOM 3567 C C . PRO B 1 121 ? -9.266 -31.688 -15.656 1 93.19 121 PRO B C 1
ATOM 3569 O O . PRO B 1 121 ? -10.008 -31.922 -16.609 1 93.19 121 PRO B O 1
ATOM 3572 N N . GLY B 1 122 ? -8.25 -30.938 -15.68 1 89.94 122 GLY B N 1
ATOM 3573 C CA . GLY B 1 122 ? -7.781 -30.391 -16.953 1 89.94 122 GLY B CA 1
ATOM 3574 C C . GLY B 1 122 ? -8.453 -29.078 -17.312 1 89.94 122 GLY B C 1
ATOM 3575 O O . GLY B 1 122 ? -8.078 -28.438 -18.297 1 89.94 122 GLY B O 1
ATOM 3576 N N . LYS B 1 123 ? -9.383 -28.578 -16.578 1 92.19 123 LYS B N 1
ATOM 3577 C CA . LYS B 1 123 ? -10.148 -27.391 -16.953 1 92.19 123 LYS B CA 1
ATOM 3578 C C . LYS B 1 123 ? -9.797 -26.203 -16.062 1 92.19 123 LYS B C 1
ATOM 3580 O O . LYS B 1 123 ? -10.484 -25.188 -16.078 1 92.19 123 LYS B O 1
ATOM 3585 N N . GLY B 1 124 ? -8.773 -26.391 -15.289 1 93.5 124 GLY B N 1
ATOM 3586 C CA . GLY B 1 124 ? -8.359 -25.281 -14.438 1 93.5 124 GLY B CA 1
ATOM 3587 C C . GLY B 1 124 ? -8.234 -25.672 -12.977 1 93.5 124 GLY B C 1
ATOM 3588 O O . GLY B 1 124 ? -7.891 -26.812 -12.656 1 93.5 124 GLY B O 1
ATOM 3589 N N . SER B 1 125 ? -8.328 -24.719 -12.078 1 96.19 125 SER B N 1
ATOM 3590 C CA . SER B 1 125 ? -8.211 -24.891 -10.633 1 96.19 125 SER B CA 1
ATOM 3591 C C . SER B 1 125 ? -9.094 -23.891 -9.891 1 96.19 125 SER B C 1
ATOM 3593 O O . SER B 1 125 ? -9.633 -22.953 -10.492 1 96.19 125 SER B O 1
ATOM 3595 N N . LEU B 1 126 ? -9.352 -24.141 -8.703 1 97.12 126 LEU B N 1
ATOM 3596 C CA . LEU B 1 126 ? -9.906 -23.109 -7.82 1 97.12 126 LEU B CA 1
ATOM 3597 C C . LEU B 1 126 ? -8.797 -22.266 -7.207 1 97.12 126 LEU B C 1
ATOM 3599 O O . LEU B 1 126 ? -8.055 -22.734 -6.344 1 97.12 126 LEU B O 1
ATOM 3603 N N . TYR B 1 127 ? -8.672 -21.078 -7.754 1 97.38 127 TYR B N 1
ATOM 3604 C CA . TYR B 1 127 ? -7.723 -20.125 -7.184 1 97.38 127 TYR B CA 1
ATOM 3605 C C . TYR B 1 127 ? -8.203 -19.625 -5.824 1 97.38 127 TYR B C 1
ATOM 3607 O O . TYR B 1 127 ? -9.359 -19.219 -5.68 1 97.38 127 TYR B O 1
ATOM 3615 N N . LEU B 1 128 ? -7.379 -19.75 -4.816 1 98.38 128 LEU B N 1
ATOM 3616 C CA . LEU B 1 128 ? -7.691 -19.312 -3.461 1 98.38 128 LEU B CA 1
ATOM 3617 C C . LEU B 1 128 ? -6.906 -18.062 -3.094 1 98.38 128 LEU B C 1
ATOM 3619 O O . LEU B 1 128 ? -5.719 -17.953 -3.404 1 98.38 128 LEU B O 1
ATOM 3623 N N . ARG B 1 129 ? -7.57 -17.141 -2.455 1 98.56 129 ARG B N 1
ATOM 3624 C CA . ARG B 1 129 ? -6.992 -15.867 -2.064 1 98.56 129 ARG B CA 1
ATOM 3625 C C . ARG B 1 129 ? -7.141 -15.633 -0.565 1 98.56 129 ARG B C 1
ATOM 3627 O O . ARG B 1 129 ? -8.109 -15.008 -0.123 1 98.56 129 ARG B O 1
ATOM 3634 N N . PRO B 1 130 ? -6.199 -16.172 0.268 1 98.88 130 PRO B N 1
ATOM 3635 C CA . PRO B 1 130 ? -6.152 -15.727 1.661 1 98.88 130 PRO B CA 1
ATOM 3636 C C . PRO B 1 130 ? -5.695 -14.273 1.8 1 98.88 130 PRO B C 1
ATOM 3638 O O . PRO B 1 130 ? -4.715 -13.867 1.175 1 98.88 130 PRO B O 1
ATOM 3641 N N . LEU B 1 131 ? -6.402 -13.523 2.59 1 98.75 131 LEU B N 1
ATOM 3642 C CA . LEU B 1 131 ? -6.078 -12.141 2.926 1 98.75 131 LEU B CA 1
ATOM 3643 C C . LEU B 1 131 ? -5.91 -11.969 4.434 1 98.75 131 LEU B C 1
ATOM 3645 O O . LEU B 1 131 ? -6.641 -12.586 5.215 1 98.75 131 LEU B O 1
ATOM 3649 N N . LEU B 1 132 ? -4.98 -11.203 4.844 1 98.81 132 LEU B N 1
ATOM 3650 C CA . LEU B 1 132 ? -4.828 -10.711 6.207 1 98.81 132 LEU B CA 1
ATOM 3651 C C . LEU B 1 132 ? -4.625 -9.195 6.219 1 98.81 132 LEU B C 1
ATOM 3653 O O . LEU B 1 132 ? -3.688 -8.688 5.602 1 98.81 132 LEU B O 1
ATOM 3657 N N . PHE B 1 133 ? -5.512 -8.469 6.93 1 98.56 133 PHE B N 1
ATOM 3658 C CA . PHE B 1 133 ? -5.375 -7.02 6.848 1 98.56 133 PHE B CA 1
ATOM 3659 C C . PHE B 1 133 ? -5.828 -6.363 8.148 1 98.56 133 PHE B C 1
ATOM 3661 O O . PHE B 1 133 ? -6.582 -6.953 8.922 1 98.56 133 PHE B O 1
ATOM 3668 N N . GLY B 1 134 ? -5.262 -5.145 8.43 1 97.75 134 GLY B N 1
ATOM 3669 C CA . GLY B 1 134 ? -5.668 -4.352 9.578 1 97.75 134 GLY B CA 1
ATOM 3670 C C . GLY B 1 134 ? -7.066 -3.779 9.438 1 97.75 134 GLY B C 1
ATOM 3671 O O . GLY B 1 134 ? -7.266 -2.762 8.773 1 97.75 134 GLY B O 1
ATOM 3672 N N . SER B 1 135 ? -8.031 -4.383 10.141 1 97.38 135 SER B N 1
ATOM 3673 C CA . SER B 1 135 ? -9.43 -3.984 10.031 1 97.38 135 SER B CA 1
ATOM 3674 C C . SER B 1 135 ? -9.812 -3.008 11.141 1 97.38 135 SER B C 1
ATOM 3676 O O . SER B 1 135 ? -10.859 -2.367 11.07 1 97.38 135 SER B O 1
ATOM 3678 N N . GLY B 1 136 ? -8.953 -2.895 12.148 1 95.62 136 GLY B N 1
ATOM 3679 C CA . GLY B 1 136 ? -9.211 -1.933 13.203 1 95.62 136 GLY B CA 1
ATOM 3680 C C . GLY B 1 136 ? -9.078 -0.492 12.75 1 95.62 136 GLY B C 1
ATOM 3681 O O . GLY B 1 136 ? -8.234 -0.18 11.898 1 95.62 136 GLY B O 1
ATOM 3682 N N . ALA B 1 137 ? -9.797 0.382 13.383 1 95.56 137 ALA B N 1
ATOM 3683 C CA . ALA B 1 137 ? -9.805 1.801 13.039 1 95.56 137 ALA B CA 1
ATOM 3684 C C . ALA B 1 137 ? -8.617 2.527 13.656 1 95.56 137 ALA B C 1
ATOM 3686 O O . ALA B 1 137 ? -8.219 2.223 14.781 1 95.56 137 ALA B O 1
ATOM 3687 N N . SER B 1 138 ? -8.094 3.436 12.906 1 93.75 138 SER B N 1
ATOM 3688 C CA . SER B 1 138 ? -7.043 4.316 13.398 1 93.75 138 SER B CA 1
ATOM 3689 C C . SER B 1 138 ? -6.965 5.598 12.57 1 93.75 138 SER B C 1
ATOM 3691 O O . SER B 1 138 ? -7.242 5.59 11.375 1 93.75 138 SER B O 1
ATOM 3693 N N . LEU B 1 139 ? -6.586 6.715 13.219 1 93.19 139 LEU B N 1
ATOM 3694 C CA . LEU B 1 139 ? -6.297 7.957 12.508 1 93.19 139 LEU B CA 1
ATOM 3695 C C . LEU B 1 139 ? -4.793 8.203 12.438 1 93.19 139 LEU B C 1
ATOM 3697 O O . LEU B 1 139 ? -4.348 9.141 11.773 1 93.19 139 LEU B O 1
ATOM 3701 N N . SER B 1 140 ? -4.047 7.336 13.07 1 90.81 140 SER B N 1
ATOM 3702 C CA . SER B 1 140 ? -2.6 7.496 13.133 1 90.81 140 SER B CA 1
ATOM 3703 C C . SER B 1 140 ? -1.885 6.367 12.398 1 90.81 140 SER B C 1
ATOM 3705 O O . SER B 1 140 ? -2.43 5.273 12.25 1 90.81 140 SER B O 1
ATOM 3707 N N . VAL B 1 141 ? -0.691 6.711 12.016 1 93.12 141 VAL B N 1
ATOM 3708 C CA . VAL B 1 141 ? 0.152 5.691 11.398 1 93.12 141 VAL B CA 1
ATOM 3709 C C . VAL B 1 141 ? 0.671 4.734 12.469 1 93.12 141 VAL B C 1
ATOM 3711 O O . VAL B 1 141 ? 1.707 4.992 13.094 1 93.12 141 VAL B O 1
ATOM 3714 N N . ALA B 1 142 ? 0.019 3.684 12.641 1 94.19 142 ALA B N 1
ATOM 3715 C CA . ALA B 1 142 ? 0.332 2.648 13.625 1 94.19 142 ALA B CA 1
ATOM 3716 C C . ALA B 1 142 ? -0.333 1.324 13.258 1 94.19 142 ALA B C 1
ATOM 3718 O O . ALA B 1 142 ? -1.3 1.299 12.492 1 94.19 142 ALA B O 1
ATOM 3719 N N . PRO B 1 143 ? 0.246 0.241 13.758 1 95.38 143 PRO B N 1
ATOM 3720 C CA . PRO B 1 143 ? -0.428 -1.036 13.516 1 95.38 143 PRO B CA 1
ATOM 3721 C C . PRO B 1 143 ? -1.861 -1.057 14.047 1 95.38 143 PRO B C 1
ATOM 3723 O O . PRO B 1 143 ? -2.146 -0.462 15.086 1 95.38 143 PRO B O 1
ATOM 3726 N N . ALA B 1 144 ? -2.691 -1.717 13.305 1 95.62 144 ALA B N 1
ATOM 3727 C CA . ALA B 1 144 ? -4.074 -1.869 13.742 1 95.62 144 ALA B CA 1
ATOM 3728 C C . ALA B 1 144 ? -4.156 -2.668 15.039 1 95.62 144 ALA B C 1
ATOM 3730 O O . ALA B 1 144 ? -3.227 -3.404 15.383 1 95.62 144 ALA B O 1
ATOM 3731 N N . LEU B 1 145 ? -5.293 -2.51 15.695 1 92.88 145 LEU B N 1
ATOM 3732 C CA . LEU B 1 145 ? -5.52 -3.281 16.906 1 92.88 145 LEU B CA 1
ATOM 3733 C C . LEU B 1 145 ? -6.352 -4.523 16.625 1 92.88 145 LEU B C 1
ATOM 3735 O O . LEU B 1 145 ? -6.422 -5.438 17.453 1 92.88 145 LEU B O 1
ATOM 3739 N N . GLU B 1 146 ? -6.988 -4.5 15.477 1 95.5 146 GLU B N 1
ATOM 3740 C CA . GLU B 1 146 ? -7.797 -5.629 15.031 1 95.5 146 GLU B CA 1
ATOM 3741 C C . GLU B 1 146 ? -7.449 -6.027 13.602 1 95.5 146 GLU B C 1
ATOM 3743 O O . GLU B 1 146 ? -7.203 -5.168 12.75 1 95.5 146 GLU B O 1
ATOM 3748 N N . TYR B 1 147 ? -7.52 -7.379 13.414 1 97.44 147 TYR B N 1
ATOM 3749 C CA . TYR B 1 147 ? -7.184 -7.91 12.102 1 97.44 147 TYR B CA 1
ATOM 3750 C C . TYR B 1 147 ? -8.266 -8.859 11.602 1 97.44 147 TYR B C 1
ATOM 3752 O O . TYR B 1 147 ? -8.992 -9.453 12.406 1 97.44 147 TYR B O 1
ATOM 3760 N N . THR B 1 148 ? -8.398 -8.938 10.32 1 98.31 148 THR B N 1
ATOM 3761 C CA . THR B 1 148 ? -9.289 -9.883 9.656 1 98.31 148 THR B CA 1
ATOM 3762 C C . THR B 1 148 ? -8.508 -10.82 8.742 1 98.31 148 THR B C 1
ATOM 3764 O O . THR B 1 148 ? -7.691 -10.359 7.938 1 98.31 148 THR B O 1
ATOM 3767 N N . PHE B 1 149 ? -8.648 -12.102 9.016 1 98.75 149 PHE B N 1
ATOM 3768 C CA . PHE B 1 149 ? -8.195 -13.156 8.117 1 98.75 149 PHE B CA 1
ATOM 3769 C C . PHE B 1 149 ? -9.352 -13.688 7.277 1 98.75 149 PHE B C 1
ATOM 3771 O O . PHE B 1 149 ? -10.367 -14.125 7.816 1 98.75 149 PHE B O 1
ATOM 3778 N N . LEU B 1 150 ? -9.227 -13.562 5.906 1 98.81 150 LEU B N 1
ATOM 3779 C CA . LEU B 1 150 ? -10.312 -13.891 4.992 1 98.81 150 LEU B CA 1
ATOM 3780 C C . LEU B 1 150 ? -9.805 -14.758 3.842 1 98.81 150 LEU B C 1
ATOM 3782 O O . LEU B 1 150 ? -8.727 -14.508 3.299 1 98.81 150 LEU B O 1
ATOM 3786 N N . VAL B 1 151 ? -10.547 -15.805 3.508 1 98.88 151 VAL B N 1
ATOM 3787 C CA . VAL B 1 151 ? -10.203 -16.641 2.361 1 98.88 151 VAL B CA 1
ATOM 3788 C C . VAL B 1 151 ? -11.391 -16.719 1.406 1 98.88 151 VAL B C 1
ATOM 3790 O O . VAL B 1 151 ? -12.508 -17.047 1.818 1 98.88 151 VAL B O 1
ATOM 3793 N N . PHE B 1 152 ? -11.18 -16.391 0.162 1 98.69 152 PHE B N 1
ATOM 3794 C CA . PHE B 1 152 ? -12.164 -16.641 -0.883 1 98.69 152 PHE B CA 1
ATOM 3795 C C . PHE B 1 152 ? -11.523 -17.312 -2.088 1 98.69 152 PHE B C 1
ATOM 3797 O O . PHE B 1 152 ? -10.312 -17.516 -2.115 1 98.69 152 PHE B O 1
ATOM 3804 N N . GLY B 1 153 ? -12.336 -17.781 -3.002 1 97.56 153 GLY B N 1
ATOM 3805 C CA . GLY B 1 153 ? -11.797 -18.438 -4.184 1 97.56 153 GLY B CA 1
ATOM 3806 C C . GLY B 1 153 ? -12.531 -18.078 -5.457 1 97.56 153 GLY B C 1
ATOM 3807 O O . GLY B 1 153 ? -13.57 -17.406 -5.41 1 97.56 153 GLY B O 1
ATOM 3808 N N . SER B 1 154 ? -11.922 -18.438 -6.508 1 97.19 154 SER B N 1
ATOM 3809 C CA . SER B 1 154 ? -12.469 -18.266 -7.848 1 97.19 154 SER B CA 1
ATOM 3810 C C . SER B 1 154 ? -11.961 -19.359 -8.789 1 97.19 154 SER B C 1
ATOM 3812 O O . SER B 1 154 ? -10.75 -19.594 -8.883 1 97.19 154 SER B O 1
ATOM 3814 N N . PRO B 1 155 ? -12.922 -20.062 -9.461 1 96.62 155 PRO B N 1
ATOM 3815 C CA . PRO B 1 155 ? -12.414 -20.953 -10.508 1 96.62 155 PRO B CA 1
ATOM 3816 C C . PRO B 1 155 ? -11.727 -20.203 -11.641 1 96.62 155 PRO B C 1
ATOM 3818 O O . PRO B 1 155 ? -12.234 -19.172 -12.109 1 96.62 155 PRO B O 1
ATOM 3821 N N . VAL B 1 156 ? -10.578 -20.703 -11.984 1 94.25 156 VAL B N 1
ATOM 3822 C CA . VAL B 1 156 ? -9.82 -20.016 -13.023 1 94.25 156 VAL B CA 1
ATOM 3823 C C . VAL B 1 156 ? -9.172 -21.047 -13.945 1 94.25 156 VAL B C 1
ATOM 3825 O O . VAL B 1 156 ? -8.992 -22.203 -13.57 1 94.25 156 VAL B O 1
ATOM 3828 N N . GLN B 1 157 ? -8.922 -20.578 -15.078 1 87.75 157 GLN B N 1
ATOM 3829 C CA . GLN B 1 157 ? -7.941 -21.219 -15.945 1 87.75 157 GLN B CA 1
ATOM 3830 C C . GLN B 1 157 ? -6.594 -20.5 -15.875 1 87.75 157 GLN B C 1
ATOM 3832 O O . GLN B 1 157 ? -6.402 -19.609 -15.055 1 87.75 157 GLN B O 1
ATOM 3837 N N . ASN B 1 158 ? -5.738 -21.109 -16.75 1 72.81 158 ASN B N 1
ATOM 3838 C CA . ASN B 1 158 ? -4.395 -20.531 -16.688 1 72.81 158 ASN B CA 1
ATOM 3839 C C . ASN B 1 158 ? -4.395 -19.047 -17.031 1 72.81 158 ASN B C 1
ATOM 3841 O O . ASN B 1 158 ? -5.188 -18.609 -17.859 1 72.81 158 ASN B O 1
ATOM 3845 N N . TYR B 1 159 ? -3.654 -18.375 -16.297 1 62.66 159 TYR B N 1
ATOM 3846 C CA . TYR B 1 159 ? -3.504 -16.938 -16.484 1 62.66 159 TYR B CA 1
ATOM 3847 C C . TYR B 1 159 ? -3.176 -16.594 -17.938 1 62.66 159 TYR B C 1
ATOM 3849 O O . TYR B 1 159 ? -3.766 -15.688 -18.516 1 62.66 159 TYR B O 1
ATOM 3857 N N . PHE B 1 160 ? -2.234 -17.422 -18.391 1 59.53 160 PHE B N 1
ATOM 3858 C CA . PHE B 1 160 ? -1.939 -17.266 -19.812 1 59.53 160 PHE B CA 1
ATOM 3859 C C . PHE B 1 160 ? -2.559 -18.406 -20.625 1 59.53 160 PHE B C 1
ATOM 3861 O O . PHE B 1 160 ? -2.422 -19.578 -20.266 1 59.53 160 PHE B O 1
ATOM 3868 N N . LYS B 1 161 ? -3.691 -18.328 -21.328 1 53.44 161 LYS B N 1
ATOM 3869 C CA . LYS B 1 161 ? -4.461 -19.281 -22.109 1 53.44 161 LYS B CA 1
ATOM 3870 C C . LYS B 1 161 ? -3.543 -20.234 -22.891 1 53.44 161 LYS B C 1
ATOM 3872 O O . LYS B 1 161 ? -2.457 -19.828 -23.312 1 53.44 161 LYS B O 1
ATOM 3877 N N . GLU B 1 162 ? -3.863 -21.547 -22.766 1 45.19 162 GLU B N 1
ATOM 3878 C CA . GLU B 1 162 ? -3.229 -22.547 -23.625 1 45.19 162 GLU B CA 1
ATOM 3879 C C . GLU B 1 162 ? -3.264 -22.125 -25.094 1 45.19 162 GLU B C 1
ATOM 3881 O O . GLU B 1 162 ? -4.277 -21.609 -25.562 1 45.19 162 GLU B O 1
ATOM 3886 N N . GLY B 1 163 ? -2.189 -22.156 -25.719 1 45.66 163 GLY B N 1
ATOM 3887 C CA . GLY B 1 163 ? -2.064 -21.641 -27.078 1 45.66 163 GLY B CA 1
ATOM 3888 C C . GLY B 1 163 ? -1.641 -20.188 -27.109 1 45.66 163 GLY B C 1
ATOM 3889 O O . GLY B 1 163 ? -1.467 -19.609 -28.188 1 45.66 163 GLY B O 1
ATOM 3890 N N . THR B 1 164 ? -1.836 -19.641 -25.844 1 54 164 THR B N 1
ATOM 3891 C CA . THR B 1 164 ? -1.498 -18.219 -25.75 1 54 164 THR B CA 1
ATOM 3892 C C . THR B 1 164 ? 0.014 -18.016 -25.797 1 54 164 THR B C 1
ATOM 3894 O O . THR B 1 164 ? 0.776 -18.891 -25.391 1 54 164 THR B O 1
ATOM 3897 N N . ALA B 1 165 ? 0.307 -16.906 -26.375 1 68.94 165 ALA B N 1
ATOM 3898 C CA . ALA B 1 165 ? 1.564 -16.312 -26.812 1 68.94 165 ALA B CA 1
ATOM 3899 C C . ALA B 1 165 ? 2.512 -16.094 -25.641 1 68.94 165 ALA B C 1
ATOM 3901 O O . ALA B 1 165 ? 2.076 -15.734 -24.547 1 68.94 165 ALA B O 1
ATOM 3902 N N . ALA B 1 166 ? 3.588 -16.719 -25.656 1 89.94 166 ALA B N 1
ATOM 3903 C CA . ALA B 1 166 ? 4.754 -16.406 -24.828 1 89.94 166 ALA B CA 1
ATOM 3904 C C . ALA B 1 166 ? 4.758 -14.945 -24.422 1 89.94 166 ALA B C 1
ATOM 3906 O O . ALA B 1 166 ? 4.234 -14.094 -25.141 1 89.94 166 ALA B O 1
ATOM 3907 N N . LEU B 1 167 ? 5.074 -14.758 -23.203 1 94.94 167 LEU B N 1
ATOM 3908 C CA . LEU B 1 167 ? 5.121 -13.398 -22.688 1 94.94 167 LEU B CA 1
ATOM 3909 C C . LEU B 1 167 ? 6.113 -12.547 -23.469 1 94.94 167 LEU B C 1
ATOM 3911 O O . LEU B 1 167 ? 7.18 -13.031 -23.859 1 94.94 167 LEU B O 1
ATOM 3915 N N . ASN B 1 168 ? 5.727 -11.422 -23.719 1 96.62 168 ASN B N 1
ATOM 3916 C CA . ASN B 1 168 ? 6.594 -10.367 -24.234 1 96.62 168 ASN B CA 1
ATOM 3917 C C . ASN B 1 168 ? 6.828 -9.281 -23.188 1 96.62 168 ASN B C 1
ATOM 3919 O O . ASN B 1 168 ? 5.922 -8.5 -22.891 1 96.62 168 ASN B O 1
ATOM 3923 N N . LEU B 1 169 ? 8.086 -9.172 -22.703 1 98.25 169 LEU B N 1
ATOM 3924 C CA . LEU B 1 169 ? 8.352 -8.336 -21.531 1 98.25 169 LEU B CA 1
ATOM 3925 C C . LEU B 1 169 ? 9.133 -7.082 -21.938 1 98.25 169 LEU B C 1
ATOM 3927 O O . LEU B 1 169 ? 9.898 -7.102 -22.891 1 98.25 169 LEU B O 1
ATOM 3931 N N . TYR B 1 170 ? 8.898 -6.039 -21.203 1 98.56 170 TYR B N 1
ATOM 3932 C CA . TYR B 1 170 ? 9.664 -4.801 -21.297 1 98.56 170 TYR B CA 1
ATOM 3933 C C . TYR B 1 170 ? 10.508 -4.598 -20.031 1 98.56 170 TYR B C 1
ATOM 3935 O O . TYR B 1 170 ? 10.008 -4.711 -18.922 1 98.56 170 TYR B O 1
ATOM 3943 N N . VAL B 1 171 ? 11.773 -4.301 -20.188 1 98.62 171 VAL B N 1
ATOM 3944 C CA . VAL B 1 171 ? 12.625 -4.012 -19.047 1 98.62 171 VAL B CA 1
ATOM 3945 C C . VAL B 1 171 ? 12.453 -2.551 -18.625 1 98.62 171 VAL B C 1
ATOM 3947 O O . VAL B 1 171 ? 12.727 -1.639 -19.406 1 98.62 171 VAL B O 1
ATOM 3950 N N . GLU B 1 172 ? 11.945 -2.34 -17.453 1 96.62 172 GLU B N 1
ATOM 3951 C CA . GLU B 1 172 ? 11.75 -1.011 -16.875 1 96.62 172 GLU B CA 1
ATOM 3952 C C . GLU B 1 172 ? 13.023 -0.501 -16.219 1 96.62 172 GLU B C 1
ATOM 3954 O O . GLU B 1 172 ? 13.586 -1.171 -15.344 1 96.62 172 GLU B O 1
ATOM 3959 N N . GLU B 1 173 ? 13.477 0.704 -16.547 1 92.38 173 GLU B N 1
ATOM 3960 C CA . GLU B 1 173 ? 14.766 1.206 -16.062 1 92.38 173 GLU B CA 1
ATOM 3961 C C . GLU B 1 173 ? 14.57 2.332 -15.055 1 92.38 173 GLU B C 1
ATOM 3963 O O . GLU B 1 173 ? 15.508 2.689 -14.336 1 92.38 173 GLU B O 1
ATOM 3968 N N . VAL B 1 174 ? 13.43 2.889 -15.016 1 90.12 174 VAL B N 1
ATOM 3969 C CA . VAL B 1 174 ? 13.227 4.102 -14.227 1 90.12 174 VAL B CA 1
ATOM 3970 C C . VAL B 1 174 ? 12.523 3.754 -12.914 1 90.12 174 VAL B C 1
ATOM 3972 O O . VAL B 1 174 ? 12.969 4.168 -11.844 1 90.12 174 VAL B O 1
ATOM 3975 N N . VAL B 1 175 ? 11.5 2.975 -12.977 1 92.44 175 VAL B N 1
ATOM 3976 C CA . VAL B 1 175 ? 10.688 2.635 -11.812 1 92.44 175 VAL B CA 1
ATOM 3977 C C . VAL B 1 175 ? 11.141 1.299 -11.234 1 92.44 175 VAL B C 1
ATOM 3979 O O . VAL B 1 175 ? 11 0.255 -11.875 1 92.44 175 VAL B O 1
ATOM 3982 N N . PRO B 1 176 ? 11.648 1.361 -10.078 1 92.25 176 PRO B N 1
ATOM 3983 C CA . PRO B 1 176 ? 11.938 0.078 -9.438 1 92.25 176 PRO B CA 1
ATOM 3984 C C . PRO B 1 176 ? 10.703 -0.564 -8.812 1 92.25 176 PRO B C 1
ATOM 3986 O O . PRO B 1 176 ? 9.773 0.14 -8.414 1 92.25 176 PRO B O 1
ATOM 3989 N N . ARG B 1 177 ? 10.742 -1.855 -8.711 1 94.81 177 ARG B N 1
ATOM 3990 C CA . ARG B 1 177 ? 9.656 -2.57 -8.055 1 94.81 177 ARG B CA 1
ATOM 3991 C C . ARG B 1 177 ? 9.836 -2.576 -6.543 1 94.81 177 ARG B C 1
ATOM 3993 O O . ARG B 1 177 ? 8.859 -2.576 -5.793 1 94.81 177 ARG B O 1
ATOM 4000 N N . ALA B 1 178 ? 11.078 -2.609 -6.094 1 94.44 178 ALA B N 1
ATOM 4001 C CA . ALA B 1 178 ? 11.406 -2.775 -4.68 1 94.44 178 ALA B CA 1
ATOM 4002 C C . ALA B 1 178 ? 12.781 -2.186 -4.363 1 94.44 178 ALA B C 1
ATOM 4004 O O . ALA B 1 178 ? 13.562 -1.897 -5.273 1 94.44 178 ALA B O 1
ATOM 4005 N N . TYR B 1 179 ? 13.023 -2.023 -3.123 1 93 179 TYR B N 1
ATOM 4006 C CA . TYR B 1 179 ? 14.297 -1.519 -2.619 1 93 179 TYR B CA 1
ATOM 4007 C C . TYR B 1 179 ? 14.758 -2.318 -1.409 1 93 179 TYR B C 1
ATOM 4009 O O . TYR B 1 179 ? 13.945 -2.902 -0.692 1 93 179 TYR B O 1
ATOM 4017 N N . ILE B 1 180 ? 16.094 -2.295 -1.241 1 93.19 180 ILE B N 1
ATOM 4018 C CA . ILE B 1 180 ? 16.641 -2.957 -0.068 1 93.19 180 ILE B CA 1
ATOM 4019 C C . ILE B 1 180 ? 16.094 -2.316 1.201 1 93.19 180 ILE B C 1
ATOM 4021 O O . ILE B 1 180 ? 16.031 -1.09 1.311 1 93.19 180 ILE B O 1
ATOM 4025 N N . GLY B 1 181 ? 15.68 -3.156 2.125 1 93.19 181 GLY B N 1
ATOM 4026 C CA . GLY B 1 181 ? 15.078 -2.666 3.355 1 93.19 181 GLY B CA 1
ATOM 4027 C C . GLY B 1 181 ? 13.57 -2.496 3.262 1 93.19 181 GLY B C 1
ATOM 4028 O O . GLY B 1 181 ? 12.898 -2.342 4.281 1 93.19 181 GLY B O 1
ATOM 4029 N N . GLY B 1 182 ? 13.008 -2.518 2.043 1 94.88 182 GLY B N 1
ATOM 4030 C CA . GLY B 1 182 ? 11.57 -2.381 1.834 1 94.88 182 GLY B CA 1
ATOM 4031 C C . GLY B 1 182 ? 10.82 -3.686 2.002 1 94.88 182 GLY B C 1
ATOM 4032 O O . GLY B 1 182 ? 11.227 -4.551 2.779 1 94.88 182 GLY B O 1
ATOM 4033 N N . THR B 1 183 ? 9.695 -3.758 1.293 1 96.69 183 THR B N 1
ATOM 4034 C CA . THR B 1 183 ? 8.812 -4.898 1.513 1 96.69 183 THR B CA 1
ATOM 4035 C C . THR B 1 183 ? 8.797 -5.812 0.288 1 96.69 183 THR B C 1
ATOM 4037 O O . THR B 1 183 ? 7.871 -6.609 0.117 1 96.69 183 THR B O 1
ATOM 4040 N N . GLY B 1 184 ? 9.734 -5.75 -0.524 1 96.69 184 GLY B N 1
ATOM 4041 C CA . GLY B 1 184 ? 9.773 -6.543 -1.744 1 96.69 184 GLY B CA 1
ATOM 4042 C C . GLY B 1 184 ? 9.828 -8.039 -1.486 1 96.69 184 GLY B C 1
ATOM 4043 O O . GLY B 1 184 ? 9.414 -8.828 -2.334 1 96.69 184 GLY B O 1
ATOM 4044 N N . GLY B 1 185 ? 10.273 -8.414 -0.331 1 97.5 185 GLY B N 1
ATOM 4045 C CA . GLY B 1 185 ? 10.445 -9.828 -0.01 1 97.5 185 GLY B CA 1
ATOM 4046 C C . GLY B 1 185 ? 9.219 -10.445 0.633 1 97.5 185 GLY B C 1
ATOM 4047 O O . GLY B 1 185 ? 9.211 -11.633 0.955 1 97.5 185 GLY B O 1
ATOM 4048 N N . ILE B 1 186 ? 8.227 -9.656 0.87 1 97.56 186 ILE B N 1
ATOM 4049 C CA . ILE B 1 186 ? 6.977 -10.188 1.405 1 97.56 186 ILE B CA 1
ATOM 4050 C C . ILE B 1 186 ? 5.836 -9.898 0.433 1 97.56 186 ILE B C 1
ATOM 4052 O O . ILE B 1 186 ? 5.945 -9.023 -0.424 1 97.56 186 ILE B O 1
ATOM 4056 N N . LYS B 1 187 ? 4.746 -10.656 0.557 1 98.44 187 LYS B N 1
ATOM 4057 C CA . LYS B 1 187 ? 3.631 -10.508 -0.37 1 98.44 187 LYS B CA 1
ATOM 4058 C C . LYS B 1 187 ? 2.635 -9.461 0.135 1 98.44 187 LYS B C 1
ATOM 4060 O O . LYS B 1 187 ? 1.448 -9.758 0.294 1 98.44 187 LYS B O 1
ATOM 4065 N N . ALA B 1 188 ? 3.105 -8.266 0.291 1 98.62 188 ALA B N 1
ATOM 4066 C CA . ALA B 1 188 ? 2.33 -7.129 0.789 1 98.62 188 ALA B CA 1
ATOM 4067 C C . ALA B 1 188 ? 1.526 -6.477 -0.334 1 98.62 188 ALA B C 1
ATOM 4069 O O . ALA B 1 188 ? 2.023 -6.324 -1.453 1 98.62 188 ALA B O 1
ATOM 4070 N N . ILE B 1 189 ? 0.274 -6.035 0.01 1 98.62 189 ILE B N 1
ATOM 4071 C CA . ILE B 1 189 ? -0.577 -5.422 -1.004 1 98.62 189 ILE B CA 1
ATOM 4072 C C . ILE B 1 189 ? 0.053 -4.113 -1.485 1 98.62 189 ILE B C 1
ATOM 4074 O O . ILE B 1 189 ? -0.222 -3.658 -2.598 1 98.62 189 ILE B O 1
ATOM 4078 N N . THR B 1 190 ? 0.958 -3.582 -0.717 1 98.06 190 THR B N 1
ATOM 4079 C CA . THR B 1 190 ? 1.549 -2.275 -0.984 1 98.06 190 THR B CA 1
ATOM 4080 C C . THR B 1 190 ? 2.596 -2.371 -2.09 1 98.06 190 THR B C 1
ATOM 4082 O O . THR B 1 190 ? 3.107 -1.353 -2.559 1 98.06 190 THR B O 1
ATOM 4085 N N . ASN B 1 191 ? 2.916 -3.537 -2.6 1 97.81 191 ASN B N 1
ATOM 4086 C CA . ASN B 1 191 ? 3.939 -3.711 -3.625 1 97.81 191 ASN B CA 1
ATOM 4087 C C . ASN B 1 191 ? 3.35 -3.619 -5.031 1 97.81 191 ASN B C 1
ATOM 4089 O O . ASN B 1 191 ? 4.082 -3.623 -6.02 1 97.81 191 ASN B O 1
ATOM 4093 N N . TYR B 1 192 ? 2.049 -3.455 -5.191 1 98 192 TYR B N 1
ATOM 4094 C CA . TYR B 1 192 ? 1.455 -3.732 -6.492 1 98 192 TYR B CA 1
ATOM 4095 C C . TYR B 1 192 ? 0.968 -2.451 -7.156 1 98 192 TYR B C 1
ATOM 4097 O O . TYR B 1 192 ? 1.363 -2.137 -8.281 1 98 192 TYR B O 1
ATOM 4105 N N . SER B 1 193 ? 0.23 -1.673 -6.418 1 97.69 193 SER B N 1
ATOM 4106 C CA . SER B 1 193 ? -0.346 -0.489 -7.047 1 97.69 193 SER B CA 1
ATOM 4107 C C . SER B 1 193 ? 0.733 0.525 -7.406 1 97.69 193 SER B C 1
ATOM 4109 O O . SER B 1 193 ? 0.598 1.26 -8.391 1 97.69 193 SER B O 1
ATOM 4111 N N . PRO B 1 194 ? 1.88 0.599 -6.703 1 97 194 PRO B N 1
ATOM 4112 C CA . PRO B 1 194 ? 2.906 1.584 -7.051 1 97 194 PRO B CA 1
ATOM 4113 C C . PRO B 1 194 ? 3.502 1.35 -8.438 1 97 194 PRO B C 1
ATOM 4115 O O . PRO B 1 194 ? 4.109 2.254 -9.016 1 97 194 PRO B O 1
ATOM 4118 N N . VAL B 1 195 ? 3.348 0.172 -9.016 1 97.25 195 VAL B N 1
ATOM 4119 C CA . VAL B 1 195 ? 3.986 -0.082 -10.305 1 97.25 195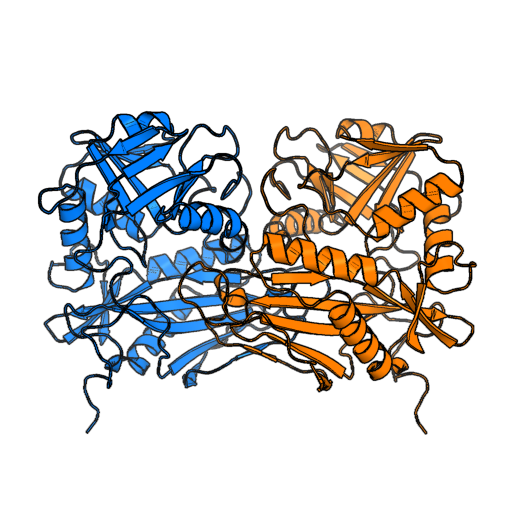 VAL B CA 1
ATOM 4120 C C . VAL B 1 195 ? 2.93 -0.122 -11.406 1 97.25 195 VAL B C 1
ATOM 4122 O O . VAL B 1 195 ? 3.238 -0.436 -12.562 1 97.25 195 VAL B O 1
ATOM 4125 N N . LEU B 1 196 ? 1.688 0.22 -11.094 1 97.62 196 LEU B N 1
ATOM 4126 C CA . LEU B 1 196 ? 0.609 0.157 -12.07 1 97.62 196 LEU B CA 1
ATOM 4127 C C . LEU B 1 196 ? 0.901 1.068 -13.258 1 97.62 196 LEU B C 1
ATOM 4129 O O . LEU B 1 196 ? 0.574 0.732 -14.398 1 97.62 196 LEU B O 1
ATOM 4133 N N . GLU B 1 197 ? 1.475 2.211 -12.992 1 96.75 197 GLU B N 1
ATOM 4134 C CA . GLU B 1 197 ? 1.771 3.131 -14.086 1 96.75 197 GLU B CA 1
ATOM 4135 C C . GLU B 1 197 ? 2.775 2.525 -15.062 1 96.75 197 GLU B C 1
ATOM 4137 O O . GLU B 1 197 ? 2.619 2.65 -16.281 1 96.75 197 GLU B O 1
ATOM 4142 N N . ALA B 1 198 ? 3.84 1.908 -14.547 1 97.12 198 ALA B N 1
ATOM 4143 C CA . ALA B 1 198 ? 4.82 1.232 -15.391 1 97.12 198 ALA B CA 1
ATOM 4144 C C . ALA B 1 198 ? 4.164 0.12 -16.203 1 97.12 198 ALA B C 1
ATOM 4146 O O . ALA B 1 198 ? 4.445 -0.031 -17.391 1 97.12 198 ALA B O 1
ATOM 4147 N N . MET B 1 199 ? 3.318 -0.603 -15.594 1 97.31 199 MET B N 1
ATOM 4148 C CA . MET B 1 199 ? 2.615 -1.689 -16.266 1 97.31 199 MET B CA 1
ATOM 4149 C C . MET B 1 199 ? 1.71 -1.149 -17.375 1 97.31 199 MET B C 1
ATOM 4151 O O . MET B 1 199 ? 1.686 -1.688 -18.484 1 97.31 199 MET B O 1
ATOM 4155 N N . ARG B 1 200 ? 0.964 -0.133 -16.984 1 96.25 200 ARG B N 1
ATOM 4156 C CA . ARG B 1 200 ? 0.065 0.479 -17.969 1 96.25 200 ARG B CA 1
ATOM 4157 C C . ARG B 1 200 ? 0.835 0.984 -19.172 1 96.25 200 ARG B C 1
ATOM 4159 O O . ARG B 1 200 ? 0.405 0.791 -20.312 1 96.25 200 ARG B O 1
ATOM 4166 N N . SER B 1 201 ? 1.965 1.657 -18.953 1 96.56 201 SER B N 1
ATOM 4167 C CA . SER B 1 201 ? 2.809 2.162 -20.031 1 96.56 201 SER B CA 1
ATOM 4168 C C . SER B 1 201 ? 3.295 1.028 -20.938 1 96.56 201 SER B C 1
ATOM 4170 O O . SER B 1 201 ? 3.238 1.136 -22.156 1 96.56 201 SER B O 1
ATOM 4172 N N . ALA B 1 202 ? 3.746 -0.061 -20.375 1 97 202 ALA B N 1
ATOM 4173 C CA . ALA B 1 202 ? 4.219 -1.215 -21.125 1 97 202 ALA B CA 1
ATOM 4174 C C . ALA B 1 202 ? 3.082 -1.841 -21.938 1 97 202 ALA B C 1
ATOM 4176 O O . ALA B 1 202 ? 3.246 -2.15 -23.109 1 97 202 ALA B O 1
ATOM 4177 N N . LYS B 1 203 ? 1.965 -1.992 -21.281 1 96.25 203 LYS B N 1
ATOM 4178 C CA . LYS B 1 203 ? 0.807 -2.584 -21.953 1 96.25 203 LYS B CA 1
ATOM 4179 C C . LYS B 1 203 ? 0.373 -1.745 -23.156 1 96.25 203 LYS B C 1
ATOM 4181 O O . LYS B 1 203 ? 0.008 -2.289 -24.203 1 96.25 203 LYS B O 1
ATOM 4186 N N . SER B 1 204 ? 0.389 -0.433 -23 1 96.62 204 SER B N 1
ATOM 4187 C CA . SER B 1 204 ? -0.016 0.466 -24.062 1 96.62 204 SER B CA 1
ATOM 4188 C C . SER B 1 204 ? 0.917 0.346 -25.266 1 96.62 204 SER B C 1
ATOM 4190 O O . SER B 1 204 ? 0.563 0.75 -26.375 1 96.62 204 SER B O 1
ATOM 4192 N N . ARG B 1 205 ? 2.105 -0.217 -25.094 1 96.5 205 ARG B N 1
ATOM 4193 C CA . ARG B 1 205 ? 3.082 -0.4 -26.156 1 96.5 205 ARG B CA 1
ATOM 4194 C C . ARG B 1 205 ? 3.1 -1.846 -26.641 1 96.5 205 ARG B C 1
ATOM 4196 O O . ARG B 1 205 ? 3.977 -2.236 -27.422 1 96.5 205 ARG B O 1
ATOM 4203 N N . GLY B 1 206 ? 2.182 -2.684 -26.078 1 95.81 206 GLY B N 1
ATOM 4204 C CA . GLY B 1 206 ? 1.985 -4.027 -26.594 1 95.81 206 GLY B CA 1
ATOM 4205 C C . GLY B 1 206 ? 2.725 -5.09 -25.812 1 95.81 206 GLY B C 1
ATOM 4206 O O . GLY B 1 206 ? 2.75 -6.258 -26.203 1 95.81 206 GLY B O 1
ATOM 4207 N N . PHE B 1 207 ? 3.328 -4.73 -24.75 1 96.88 207 PHE B N 1
ATOM 4208 C CA . PHE B 1 207 ? 4.043 -5.699 -23.938 1 96.88 207 PHE B CA 1
ATOM 4209 C C . PHE B 1 207 ? 3.094 -6.398 -22.969 1 96.88 207 PHE B C 1
ATOM 4211 O O . PHE B 1 207 ? 2.076 -5.832 -22.562 1 96.88 207 PHE B O 1
ATOM 4218 N N . SER B 1 208 ? 3.449 -7.652 -22.609 1 95.06 208 SER B N 1
ATOM 4219 C CA . SER B 1 208 ? 2.652 -8.445 -21.688 1 95.06 208 SER B CA 1
ATOM 4220 C C . SER B 1 208 ? 2.822 -7.945 -20.25 1 95.06 208 SER B C 1
ATOM 4222 O O . SER B 1 208 ? 1.888 -8.016 -19.453 1 95.06 208 SER B O 1
ATOM 4224 N N . ASP B 1 209 ? 3.971 -7.539 -19.906 1 96.56 209 ASP B N 1
ATOM 4225 C CA . ASP B 1 209 ? 4.312 -7.172 -18.531 1 96.56 209 ASP B CA 1
ATOM 4226 C C . ASP B 1 209 ? 5.68 -6.496 -18.469 1 96.56 209 ASP B C 1
ATOM 4228 O O . ASP B 1 209 ? 6.277 -6.195 -19.5 1 96.56 209 ASP B O 1
ATOM 4232 N N . VAL B 1 210 ? 6.09 -6.219 -17.281 1 98.25 210 VAL B N 1
ATOM 4233 C CA . VAL B 1 210 ? 7.309 -5.445 -17.062 1 98.25 210 VAL B CA 1
ATOM 4234 C C . VAL B 1 210 ? 8.312 -6.273 -16.266 1 98.25 210 VAL B C 1
ATOM 4236 O O . VAL B 1 210 ? 7.949 -6.938 -15.289 1 98.25 210 VAL B O 1
ATOM 4239 N N . LEU B 1 211 ? 9.547 -6.336 -16.719 1 98.69 211 LEU B N 1
ATOM 4240 C CA . LEU B 1 211 ? 10.68 -6.852 -15.961 1 98.69 211 LEU B CA 1
ATOM 4241 C C . LEU B 1 211 ? 11.453 -5.715 -15.297 1 98.69 211 LEU B C 1
ATOM 4243 O O . LEU B 1 211 ? 11.883 -4.773 -15.969 1 98.69 211 LEU B O 1
ATOM 4247 N N . TYR B 1 212 ? 11.711 -5.832 -14.008 1 98.38 212 TYR B N 1
ATOM 4248 C CA . TYR B 1 212 ? 12.289 -4.723 -13.258 1 98.38 212 TYR B CA 1
ATOM 4249 C C . TYR B 1 212 ? 13.758 -4.98 -12.945 1 98.38 212 TYR B C 1
ATOM 4251 O O . TYR B 1 212 ? 14.164 -6.129 -12.758 1 98.38 212 TYR B O 1
ATOM 4259 N N . LEU B 1 213 ? 14.484 -3.906 -12.844 1 97.69 213 LEU B N 1
ATOM 4260 C CA . LEU B 1 213 ? 15.883 -3.938 -12.43 1 97.69 213 LEU B CA 1
ATOM 4261 C C . LEU B 1 213 ? 16.016 -3.562 -10.953 1 97.69 213 LEU B C 1
ATOM 4263 O O . LEU B 1 213 ? 15.117 -2.955 -10.383 1 97.69 213 LEU B O 1
ATOM 4267 N N . ASP B 1 214 ? 17.125 -3.982 -10.359 1 95.31 214 ASP B N 1
ATOM 4268 C CA . ASP B 1 214 ? 17.375 -3.617 -8.969 1 95.31 214 ASP B CA 1
ATOM 4269 C C . ASP B 1 214 ? 17.562 -2.109 -8.82 1 95.31 214 ASP B C 1
ATOM 4271 O O . ASP B 1 214 ? 18.203 -1.472 -9.648 1 95.31 214 ASP B O 1
ATOM 4275 N N . ALA B 1 215 ? 17.031 -1.584 -7.789 1 92.25 215 ALA B N 1
ATOM 4276 C CA . ALA B 1 215 ? 17.094 -0.146 -7.543 1 92.25 215 ALA B CA 1
ATOM 4277 C C . ALA B 1 215 ? 18.5 0.292 -7.188 1 92.25 215 ALA B C 1
ATOM 4279 O O . ALA B 1 215 ? 18.891 1.43 -7.457 1 92.25 215 ALA B O 1
ATOM 4280 N N . GLU B 1 216 ? 19.203 -0.552 -6.586 1 89 216 GLU B N 1
ATOM 4281 C CA . GLU B 1 216 ? 20.516 -0.241 -6.047 1 89 216 GLU B CA 1
ATOM 4282 C C . GLU B 1 216 ? 21.484 0.14 -7.16 1 89 216 GLU B C 1
ATOM 4284 O O . GLU B 1 216 ? 22.25 1.104 -7.027 1 89 216 GLU B O 1
ATOM 4289 N N . THR B 1 217 ? 21.469 -0.631 -8.25 1 92.38 217 THR B N 1
ATOM 4290 C CA . THR B 1 217 ? 22.469 -0.418 -9.289 1 92.38 217 THR B CA 1
ATOM 4291 C C . THR B 1 217 ? 21.812 -0.15 -10.641 1 92.38 217 THR B C 1
ATOM 4293 O O . THR B 1 217 ? 22.438 0.396 -11.547 1 92.38 217 THR B O 1
ATOM 4296 N N . GLY B 1 218 ? 20.594 -0.626 -10.805 1 94.44 218 GLY B N 1
ATOM 4297 C CA . GLY B 1 218 ? 19.938 -0.546 -12.094 1 94.44 218 GLY B CA 1
ATOM 4298 C C . GLY B 1 218 ? 20.531 -1.477 -13.133 1 94.44 218 GLY B C 1
ATOM 4299 O O . GLY B 1 218 ? 20.359 -1.263 -14.336 1 94.44 218 GLY B O 1
ATOM 4300 N N . LYS B 1 219 ? 21.219 -2.523 -12.656 1 97 219 LYS B N 1
ATOM 4301 C CA . LYS B 1 219 ? 21.969 -3.33 -13.617 1 97 219 LYS B CA 1
ATOM 4302 C C . LYS B 1 219 ? 21.516 -4.789 -13.57 1 97 219 LYS B C 1
ATOM 4304 O O . LYS B 1 219 ? 21.797 -5.555 -14.5 1 97 219 LYS B O 1
ATOM 4309 N N . ASN B 1 220 ? 20.922 -5.188 -12.508 1 97.94 220 ASN B N 1
ATOM 4310 C CA . ASN B 1 220 ? 20.531 -6.582 -12.328 1 97.94 220 ASN B CA 1
ATOM 4311 C C . ASN B 1 220 ? 19.016 -6.746 -12.422 1 97.94 220 ASN B C 1
ATOM 4313 O O . ASN B 1 220 ? 18.266 -5.926 -11.891 1 97.94 220 ASN B O 1
ATOM 4317 N N . ILE B 1 221 ? 18.609 -7.859 -13.078 1 98.44 221 ILE B N 1
ATOM 4318 C CA . ILE B 1 221 ? 17.172 -8.117 -13.148 1 98.44 221 ILE B CA 1
ATOM 4319 C C . ILE B 1 221 ? 16.688 -8.664 -11.805 1 98.44 221 ILE B C 1
ATOM 4321 O O . ILE B 1 221 ? 17.422 -9.359 -11.109 1 98.44 221 ILE B O 1
ATOM 4325 N N . GLU B 1 222 ? 15.516 -8.344 -11.414 1 97.88 222 GLU B N 1
ATOM 4326 C CA . GLU B 1 222 ? 14.914 -8.875 -10.188 1 97.88 222 GLU B CA 1
ATOM 4327 C C . GLU B 1 222 ? 13.711 -9.766 -10.508 1 97.88 222 GLU B C 1
ATOM 4329 O O . GLU B 1 222 ? 13.852 -10.984 -10.594 1 97.88 222 GLU B O 1
ATOM 4334 N N . GLU B 1 223 ? 12.555 -9.203 -10.742 1 97.88 223 GLU B N 1
ATOM 4335 C CA . GLU B 1 223 ? 11.391 -10.023 -11.07 1 97.88 223 GLU B CA 1
ATOM 4336 C C . GLU B 1 223 ? 10.375 -9.242 -11.898 1 97.88 223 GLU B C 1
ATOM 4338 O O . GLU B 1 223 ? 10.578 -8.055 -12.172 1 97.88 223 GLU B O 1
ATOM 4343 N N . VAL B 1 224 ? 9.398 -9.953 -12.445 1 97.38 224 VAL B N 1
ATOM 4344 C CA . VAL B 1 224 ? 8.289 -9.391 -13.195 1 97.38 224 VAL B CA 1
ATOM 4345 C C . VAL B 1 224 ? 7.211 -8.898 -12.234 1 97.38 224 VAL B C 1
ATOM 4347 O O . VAL B 1 224 ? 7.301 -9.125 -11.023 1 97.38 224 VAL B O 1
ATOM 4350 N N . SER B 1 225 ? 6.211 -8.133 -12.664 1 95.88 225 SER B N 1
ATOM 4351 C CA . SER B 1 225 ? 5.27 -7.43 -11.797 1 95.88 225 SER B CA 1
ATOM 4352 C C . SER B 1 225 ? 4.609 -8.391 -10.812 1 95.88 225 SER B C 1
ATOM 4354 O O . SER B 1 225 ? 4.316 -8.008 -9.672 1 95.88 225 SER B O 1
ATOM 4356 N N . GLY B 1 226 ? 4.352 -9.594 -11.195 1 94 226 GLY B N 1
ATOM 4357 C CA . GLY B 1 226 ? 3.674 -10.531 -10.32 1 94 226 GLY B CA 1
ATOM 4358 C C . GLY B 1 226 ? 4.25 -11.938 -10.391 1 94 226 GLY B C 1
ATOM 4359 O O . GLY B 1 226 ? 3.566 -12.906 -10.062 1 94 226 GLY B O 1
ATOM 4360 N N . SER B 1 227 ? 5.562 -12.094 -10.867 1 96.62 227 SER B N 1
ATOM 4361 C CA . SER B 1 227 ? 6.137 -13.422 -11.023 1 96.62 227 SER B CA 1
ATOM 4362 C C . SER B 1 227 ? 7.66 -13.375 -10.961 1 96.62 227 SER B C 1
ATOM 4364 O O . SER B 1 227 ? 8.266 -12.32 -11.172 1 96.62 227 SER B O 1
ATOM 4366 N N . ASN B 1 228 ? 8.258 -14.477 -10.641 1 98.56 228 ASN B N 1
ATOM 4367 C CA . ASN B 1 228 ? 9.711 -14.641 -10.703 1 98.56 228 ASN B CA 1
ATOM 4368 C C . ASN B 1 228 ? 10.18 -14.945 -12.125 1 98.56 228 ASN B C 1
ATOM 4370 O O . ASN B 1 228 ? 9.367 -15.258 -12.992 1 98.56 228 ASN B O 1
ATOM 4374 N N . ILE B 1 229 ? 11.492 -14.852 -12.352 1 98.75 229 ILE B N 1
ATOM 4375 C CA . ILE B 1 229 ? 12.008 -15.055 -13.703 1 98.75 229 ILE B CA 1
ATOM 4376 C C . ILE B 1 229 ? 13.203 -16 -13.664 1 98.75 229 ILE B C 1
ATOM 4378 O O . ILE B 1 229 ? 13.977 -16 -12.703 1 98.75 229 ILE B O 1
ATOM 4382 N N . PHE B 1 230 ? 13.359 -16.797 -14.703 1 98.88 230 PHE B N 1
ATOM 4383 C CA . PHE B 1 230 ? 14.438 -17.766 -14.859 1 98.88 230 PHE B CA 1
ATOM 4384 C C . PHE B 1 230 ? 15.039 -17.688 -16.266 1 98.88 230 PHE B C 1
ATOM 4386 O O . PHE B 1 230 ? 14.32 -17.469 -17.234 1 98.88 230 PHE B O 1
ATOM 4393 N N . LEU B 1 231 ? 16.312 -17.906 -16.344 1 98.88 231 LEU B N 1
ATOM 4394 C CA . LEU B 1 231 ? 17.047 -18.031 -17.594 1 98.88 231 LEU B CA 1
ATOM 4395 C C . LEU B 1 231 ? 17.594 -19.453 -17.75 1 98.88 231 LEU B C 1
ATOM 4397 O O . LEU B 1 231 ? 18.156 -20 -16.812 1 98.88 231 LEU B O 1
ATOM 4401 N N . VAL B 1 232 ? 17.438 -20.016 -18.906 1 98.81 232 VAL B N 1
ATOM 4402 C CA . VAL B 1 232 ? 18.047 -21.312 -19.219 1 98.81 232 VAL B CA 1
ATOM 4403 C C . VAL B 1 232 ? 19.281 -21.109 -20.094 1 98.81 232 VAL B C 1
ATOM 4405 O O . VAL B 1 232 ? 19.188 -20.578 -21.203 1 98.81 232 VAL B O 1
ATOM 4408 N N . LYS B 1 233 ? 20.391 -21.469 -19.578 1 97.81 233 LYS B N 1
ATOM 4409 C CA . LYS B 1 233 ? 21.688 -21.422 -20.25 1 97.81 233 LYS B CA 1
ATOM 4410 C C . LYS B 1 233 ? 22.328 -22.812 -20.312 1 97.81 233 LYS B C 1
ATOM 4412 O O . LYS B 1 233 ? 23.125 -23.172 -19.438 1 97.81 233 LYS B O 1
ATOM 4417 N N . GLY B 1 234 ? 22.094 -23.516 -21.422 1 95.62 234 GLY B N 1
ATOM 4418 C CA . GLY B 1 234 ? 22.531 -24.891 -21.469 1 95.62 234 GLY B CA 1
ATOM 4419 C C . GLY B 1 234 ? 21.859 -25.766 -20.422 1 95.62 234 GLY B C 1
ATOM 4420 O O . GLY B 1 234 ? 20.641 -25.828 -20.344 1 95.62 234 GLY B O 1
ATOM 4421 N N . ASN B 1 235 ? 22.703 -26.391 -19.672 1 97.75 235 ASN B N 1
ATOM 4422 C CA . ASN B 1 235 ? 22.172 -27.25 -18.609 1 97.75 235 ASN B CA 1
ATOM 4423 C C . ASN B 1 235 ? 22.016 -26.484 -17.297 1 97.75 235 ASN B C 1
ATOM 4425 O O . ASN B 1 235 ? 21.688 -27.078 -16.266 1 97.75 235 ASN B O 1
ATOM 4429 N N . THR B 1 236 ? 22.219 -25.203 -17.359 1 98.69 236 THR B N 1
ATOM 4430 C CA . THR B 1 236 ? 22.141 -24.375 -16.172 1 98.69 236 THR B CA 1
ATOM 4431 C C . THR B 1 236 ? 20.922 -23.469 -16.219 1 98.69 236 THR B C 1
ATOM 4433 O O . THR B 1 236 ? 20.656 -22.812 -17.234 1 98.69 236 THR B O 1
ATOM 4436 N N . ILE B 1 237 ? 20.188 -23.516 -15.141 1 98.88 237 ILE B N 1
ATOM 4437 C CA . ILE B 1 237 ? 19.062 -22.609 -14.953 1 98.88 237 ILE B CA 1
ATOM 4438 C C . ILE B 1 237 ? 19.422 -21.547 -13.914 1 98.88 237 ILE B C 1
ATOM 4440 O O . ILE B 1 237 ? 19.812 -21.891 -12.789 1 98.88 237 ILE B O 1
ATOM 4444 N N . VAL B 1 238 ? 19.297 -20.25 -14.312 1 98.88 238 VAL B N 1
ATOM 4445 C CA . VAL B 1 238 ? 19.719 -19.156 -13.453 1 98.88 238 VAL B CA 1
ATOM 4446 C C . VAL B 1 238 ? 18.5 -18.312 -13.055 1 98.88 238 VAL B C 1
ATOM 4448 O O . VAL B 1 238 ? 17.625 -18.047 -13.883 1 98.88 238 VAL B O 1
ATOM 4451 N N . THR B 1 239 ? 18.422 -17.922 -11.789 1 98.94 239 THR B N 1
ATOM 4452 C CA . THR B 1 239 ? 17.359 -17.031 -11.305 1 98.94 239 THR B CA 1
ATOM 4453 C C . THR B 1 239 ? 17.906 -16.078 -10.25 1 98.94 239 THR B C 1
ATOM 4455 O O . THR B 1 239 ? 18.828 -16.422 -9.508 1 98.94 239 THR B O 1
ATOM 4458 N N . PRO B 1 240 ? 17.375 -14.844 -10.227 1 98.75 240 PRO B N 1
ATOM 4459 C CA . PRO B 1 240 ? 17.828 -13.922 -9.18 1 98.75 240 PRO B CA 1
ATOM 4460 C C . PRO B 1 240 ? 17.656 -14.484 -7.773 1 98.75 240 PRO B C 1
ATOM 4462 O O . PRO B 1 240 ? 16.625 -15.117 -7.484 1 98.75 240 PRO B O 1
ATOM 4465 N N . ALA B 1 241 ? 18.625 -14.234 -6.898 1 98.12 241 ALA B N 1
ATOM 4466 C CA . ALA B 1 241 ? 18.531 -14.648 -5.5 1 98.12 241 ALA B CA 1
ATOM 4467 C C . ALA B 1 241 ? 17.5 -13.805 -4.75 1 98.12 241 ALA B C 1
ATOM 4469 O O . ALA B 1 241 ? 17.312 -12.633 -5.062 1 98.12 241 ALA B O 1
ATOM 4470 N N . THR B 1 242 ? 16.844 -14.406 -3.73 1 96.56 242 THR B N 1
ATOM 4471 C CA . THR B 1 242 ? 15.898 -13.688 -2.896 1 96.56 242 THR B CA 1
ATOM 4472 C C . THR B 1 242 ? 16.609 -13.016 -1.719 1 96.56 242 THR B C 1
ATOM 4474 O O . THR B 1 242 ? 17.031 -13.695 -0.78 1 96.56 242 THR B O 1
ATOM 4477 N N . ASN B 1 243 ? 16.828 -11.734 -1.751 1 92.38 243 ASN B N 1
ATOM 4478 C CA . ASN B 1 243 ? 17.578 -11.016 -0.727 1 92.38 243 ASN B CA 1
ATOM 4479 C C . ASN B 1 243 ? 16.766 -9.875 -0.131 1 92.38 243 ASN B C 1
ATOM 4481 O O . ASN B 1 243 ? 17.312 -8.836 0.233 1 92.38 243 ASN B O 1
ATOM 4485 N N . GLY B 1 244 ? 15.469 -10.078 -0.218 1 94.44 244 GLY B N 1
ATOM 4486 C CA . GLY B 1 244 ? 14.633 -9.07 0.415 1 94.44 244 GLY B CA 1
ATOM 4487 C C . GLY B 1 244 ? 13.891 -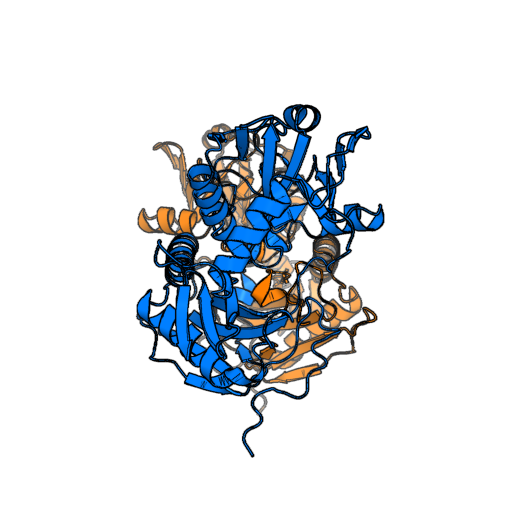8.195 -0.581 1 94.44 244 GLY B C 1
ATOM 4488 O O . GLY B 1 244 ? 12.93 -7.516 -0.224 1 94.44 244 GLY B O 1
ATOM 4489 N N . THR B 1 245 ? 14.312 -8.164 -1.874 1 96.19 245 THR B N 1
ATOM 4490 C CA . THR B 1 245 ? 13.672 -7.328 -2.885 1 96.19 245 THR B CA 1
ATOM 4491 C C . THR B 1 245 ? 12.867 -8.18 -3.859 1 96.19 245 THR B C 1
ATOM 4493 O O . THR B 1 245 ? 12.125 -7.652 -4.688 1 96.19 245 THR B O 1
ATOM 4496 N N . ILE B 1 246 ? 13.039 -9.453 -3.781 1 97.75 246 ILE B N 1
ATOM 4497 C CA . ILE B 1 246 ? 12.359 -10.414 -4.641 1 97.75 246 ILE B CA 1
ATOM 4498 C C . ILE B 1 246 ? 11.539 -11.383 -3.789 1 97.75 246 ILE B C 1
ATOM 4500 O O . ILE B 1 246 ? 12.008 -11.867 -2.756 1 97.75 246 ILE B O 1
ATOM 4504 N N . LEU B 1 247 ? 10.305 -11.555 -4.207 1 98.31 247 LEU B N 1
ATOM 4505 C CA . LEU B 1 247 ? 9.453 -12.469 -3.453 1 98.31 247 LEU B CA 1
ATOM 4506 C C . LEU B 1 247 ? 9.945 -13.906 -3.58 1 98.31 247 LEU B C 1
ATOM 4508 O O . LEU B 1 247 ? 10.25 -14.367 -4.684 1 98.31 247 LEU B O 1
ATOM 4512 N N . GLY B 1 248 ? 10.086 -14.578 -2.461 1 98.06 248 GLY B N 1
ATOM 4513 C CA . GLY B 1 248 ? 10.367 -16 -2.494 1 98.06 248 GLY B CA 1
ATOM 4514 C C . GLY B 1 248 ? 9.164 -16.844 -2.895 1 98.06 248 GLY B C 1
ATOM 4515 O O . GLY B 1 248 ? 8.516 -17.453 -2.045 1 98.06 248 GLY B O 1
ATOM 4516 N N . GLY B 1 249 ? 8.898 -16.953 -4.133 1 98.31 249 GLY B N 1
ATOM 4517 C CA . GLY B 1 249 ? 7.73 -17.656 -4.633 1 98.31 249 GLY B CA 1
ATOM 4518 C C . GLY B 1 249 ? 7.746 -19.141 -4.297 1 98.31 249 GLY B C 1
ATOM 4519 O O . GLY B 1 249 ? 8.805 -19.781 -4.328 1 98.31 249 GLY B O 1
ATOM 4520 N N . ILE B 1 250 ? 6.594 -19.625 -4.035 1 98.69 250 ILE B N 1
ATOM 4521 C CA . ILE B 1 250 ? 6.465 -21.047 -3.732 1 98.69 250 ILE B CA 1
ATOM 4522 C C . ILE B 1 250 ? 6.574 -21.859 -5.02 1 98.69 250 ILE B C 1
ATOM 4524 O O . ILE B 1 250 ? 7.199 -22.922 -5.039 1 98.69 250 ILE B O 1
ATOM 4528 N N . THR B 1 251 ? 5.945 -21.344 -6.105 1 98.31 251 THR B N 1
ATOM 4529 C CA . THR B 1 251 ? 6.145 -21.969 -7.406 1 98.31 251 THR B CA 1
ATOM 4530 C C . THR B 1 251 ? 7.621 -21.953 -7.797 1 98.31 251 THR B C 1
ATOM 4532 O O . THR B 1 251 ? 8.148 -22.938 -8.297 1 98.31 251 THR B O 1
ATOM 4535 N N . ARG B 1 252 ? 8.281 -20.828 -7.609 1 98.69 252 ARG B N 1
ATOM 4536 C CA . ARG B 1 252 ? 9.719 -20.703 -7.844 1 98.69 252 ARG B CA 1
ATOM 4537 C C . ARG B 1 252 ? 10.492 -21.797 -7.102 1 98.69 252 ARG B C 1
ATOM 4539 O O . ARG B 1 252 ? 11.312 -22.5 -7.695 1 98.69 252 ARG B O 1
ATOM 4546 N N . LYS B 1 253 ? 10.227 -21.891 -5.789 1 98.69 253 LYS B N 1
ATOM 4547 C CA . LYS B 1 253 ? 10.891 -22.891 -4.953 1 98.69 253 LYS B CA 1
ATOM 4548 C C . LYS B 1 253 ? 10.664 -24.297 -5.496 1 98.69 253 LYS B C 1
ATOM 4550 O O . LYS B 1 253 ? 11.594 -25.109 -5.547 1 98.69 253 LYS B O 1
ATOM 4555 N N . SER B 1 254 ? 9.484 -24.609 -5.855 1 98.81 254 SER B N 1
ATOM 4556 C CA . SER B 1 254 ? 9.117 -25.922 -6.363 1 98.81 254 SER B CA 1
ATOM 4557 C C . SER B 1 254 ? 9.82 -26.219 -7.684 1 98.81 254 SER B C 1
ATOM 4559 O O . SER B 1 254 ? 10.336 -27.328 -7.879 1 98.81 254 SER B O 1
ATOM 4561 N N . VAL B 1 255 ? 9.852 -25.266 -8.547 1 98.62 255 VAL B N 1
ATOM 4562 C CA . VAL B 1 255 ? 10.461 -25.438 -9.859 1 98.62 255 VAL B CA 1
ATOM 4563 C C . VAL B 1 255 ? 11.969 -25.656 -9.695 1 98.62 255 VAL B C 1
ATOM 4565 O O . VAL B 1 255 ? 12.562 -26.453 -10.43 1 98.62 255 VAL B O 1
ATOM 4568 N N . ILE B 1 256 ? 12.602 -24.953 -8.781 1 98.88 256 ILE B N 1
ATOM 4569 C CA . ILE B 1 256 ? 14.023 -25.156 -8.516 1 98.88 256 ILE B CA 1
ATOM 4570 C C . ILE B 1 256 ? 14.266 -26.609 -8.086 1 98.88 256 ILE B C 1
ATOM 4572 O O . ILE B 1 256 ? 15.164 -27.266 -8.609 1 98.88 256 ILE B O 1
ATOM 4576 N N . GLU B 1 257 ? 13.438 -27.125 -7.184 1 98.69 257 GLU B N 1
ATOM 4577 C CA . GLU B 1 257 ? 13.594 -28.5 -6.707 1 98.69 257 GLU B CA 1
ATOM 4578 C C . GLU B 1 257 ? 13.367 -29.5 -7.832 1 98.69 257 GLU B C 1
ATOM 4580 O O . GLU B 1 257 ? 14.109 -30.469 -7.961 1 98.69 257 GLU B O 1
ATOM 4585 N N . ILE B 1 258 ? 12.344 -29.281 -8.617 1 98.62 258 ILE B N 1
ATOM 4586 C CA . ILE B 1 258 ? 12.055 -30.141 -9.75 1 98.62 258 ILE B CA 1
ATOM 4587 C C . ILE B 1 258 ? 13.234 -30.141 -10.719 1 98.62 258 ILE B C 1
ATOM 4589 O O . ILE B 1 258 ? 13.641 -31.203 -11.211 1 98.62 258 ILE B O 1
ATOM 4593 N N . ALA B 1 259 ? 13.758 -28.953 -11.023 1 98.81 259 ALA B N 1
ATOM 4594 C CA . ALA B 1 259 ? 14.891 -28.844 -11.938 1 98.81 259 ALA B CA 1
ATOM 4595 C C . ALA B 1 259 ? 16.094 -29.641 -11.445 1 98.81 259 ALA B C 1
ATOM 4597 O O . ALA B 1 259 ? 16.734 -30.359 -12.219 1 98.81 259 ALA B O 1
ATOM 4598 N N . LEU B 1 260 ? 16.406 -29.5 -10.164 1 98.69 260 LEU B N 1
ATOM 4599 C CA . LEU B 1 260 ? 17.5 -30.266 -9.57 1 98.69 260 LEU B CA 1
ATOM 4600 C C . LEU B 1 260 ? 17.266 -31.766 -9.703 1 98.69 260 LEU B C 1
ATOM 4602 O O . LEU B 1 260 ? 18.172 -32.5 -10.055 1 98.69 260 LEU B O 1
ATOM 4606 N N . ASP B 1 261 ? 16.047 -32.219 -9.453 1 98.12 261 ASP B N 1
ATOM 4607 C CA . ASP B 1 261 ? 15.695 -33.625 -9.562 1 98.12 261 ASP B CA 1
ATOM 4608 C C . ASP B 1 261 ? 15.883 -34.125 -10.992 1 98.12 261 ASP B C 1
ATOM 4610 O O . ASP B 1 261 ? 16.203 -35.281 -11.211 1 98.12 261 ASP B O 1
ATOM 4614 N N . LEU B 1 262 ? 15.68 -33.281 -11.953 1 97.81 262 LEU B N 1
ATOM 4615 C CA . LEU B 1 262 ? 15.766 -33.625 -13.359 1 97.81 262 LEU B CA 1
ATOM 4616 C C . LEU B 1 262 ? 17.203 -33.562 -13.852 1 97.81 262 LEU B C 1
ATOM 4618 O O . LEU B 1 262 ? 17.484 -33.875 -15.016 1 97.81 262 LEU B O 1
ATOM 4622 N N . GLY B 1 263 ? 18.109 -33.094 -12.992 1 98.31 263 GLY B N 1
ATOM 4623 C CA . GLY B 1 263 ? 19.531 -33.125 -13.32 1 98.31 263 GLY B CA 1
ATOM 4624 C C . GLY B 1 263 ? 20.094 -31.797 -13.773 1 98.31 263 GLY B C 1
ATOM 4625 O O . GLY B 1 263 ? 21.266 -31.703 -14.141 1 98.31 263 GLY B O 1
ATOM 4626 N N . TYR B 1 264 ? 19.297 -30.781 -13.742 1 98.69 264 TYR B N 1
ATOM 4627 C CA . TYR B 1 264 ? 19.797 -29.453 -14.086 1 98.69 264 TYR B CA 1
ATOM 4628 C C . TYR B 1 264 ? 20.625 -28.875 -12.938 1 98.69 264 TYR B C 1
ATOM 4630 O O . TYR B 1 264 ? 20.438 -29.25 -11.781 1 98.69 264 TYR B O 1
ATOM 4638 N N . LYS B 1 265 ? 21.531 -28 -13.328 1 98.75 265 LYS B N 1
ATOM 4639 C CA . LYS B 1 265 ? 22.141 -27.125 -12.344 1 98.75 265 LYS B CA 1
ATOM 4640 C C . LYS B 1 265 ? 21.328 -25.859 -12.148 1 98.75 265 LYS B C 1
ATOM 4642 O O . LYS B 1 265 ? 20.844 -25.266 -13.125 1 98.75 265 LYS B O 1
ATOM 4647 N N . VAL B 1 266 ? 21.141 -25.5 -10.914 1 98.88 266 VAL B N 1
ATOM 4648 C CA . VAL B 1 266 ? 20.375 -24.281 -10.656 1 98.88 266 VAL B CA 1
ATOM 4649 C C . VAL B 1 266 ? 21.25 -23.297 -9.891 1 98.88 266 VAL B C 1
ATOM 4651 O O . VAL B 1 266 ? 21.875 -23.641 -8.891 1 98.88 266 VAL B O 1
ATOM 4654 N N . GLU B 1 267 ? 21.344 -22 -10.359 1 98.88 267 GLU B N 1
ATOM 4655 C CA . GLU B 1 267 ? 22.062 -20.922 -9.703 1 98.88 267 GLU B CA 1
ATOM 4656 C C . GLU B 1 267 ? 21.109 -19.828 -9.227 1 98.88 267 GLU B C 1
ATOM 4658 O O . GLU B 1 267 ? 20.375 -19.25 -10.031 1 98.88 267 GLU B O 1
ATOM 4663 N N . GLU B 1 268 ? 21.125 -19.594 -7.953 1 98.75 268 GLU B N 1
ATOM 4664 C CA . GLU B 1 268 ? 20.469 -18.422 -7.383 1 98.75 268 GLU B CA 1
ATOM 4665 C C . GLU B 1 268 ? 21.484 -17.328 -7.062 1 98.75 268 GLU B C 1
ATOM 4667 O O . GLU B 1 268 ? 22.234 -17.438 -6.094 1 98.75 268 GLU B O 1
ATOM 4672 N N . ARG B 1 269 ? 21.469 -16.297 -7.84 1 98.44 269 ARG B N 1
ATOM 4673 C CA . ARG B 1 269 ? 22.469 -15.242 -7.719 1 98.44 269 ARG B CA 1
ATOM 4674 C C . ARG B 1 269 ? 21.984 -13.961 -8.383 1 98.44 269 ARG B C 1
ATOM 4676 O O . ARG B 1 269 ? 20.906 -13.938 -8.992 1 98.44 269 ARG B O 1
ATOM 4683 N N . SER B 1 270 ? 22.766 -12.906 -8.195 1 98.19 270 SER B N 1
ATOM 4684 C CA . SER B 1 270 ? 22.516 -11.719 -8.992 1 98.19 270 SER B CA 1
ATOM 4685 C C . SER B 1 270 ? 22.656 -12 -10.484 1 98.19 270 SER B C 1
ATOM 4687 O O . SER B 1 270 ? 23.578 -12.703 -10.898 1 98.19 270 SER B O 1
ATOM 4689 N N . VAL B 1 271 ? 21.703 -11.523 -11.273 1 98.69 271 VAL B N 1
ATOM 4690 C CA . VAL B 1 271 ? 21.703 -11.75 -12.711 1 98.69 271 VAL B CA 1
ATOM 4691 C C . VAL B 1 271 ? 21.75 -10.414 -13.445 1 98.69 271 VAL B C 1
ATOM 4693 O O . VAL B 1 271 ? 20.766 -9.664 -13.438 1 98.69 271 VAL B O 1
ATOM 4696 N N . ALA B 1 272 ? 22.844 -10.164 -14.125 1 98.62 272 ALA B N 1
ATOM 4697 C CA . ALA B 1 272 ? 22.969 -8.922 -14.891 1 98.62 272 ALA B CA 1
ATOM 4698 C C . ALA B 1 272 ? 21.984 -8.898 -16.047 1 98.62 272 ALA B C 1
ATOM 4700 O O . ALA B 1 272 ? 21.766 -9.922 -16.703 1 98.62 272 ALA B O 1
ATOM 4701 N N . VAL B 1 273 ? 21.438 -7.703 -16.328 1 98.56 273 VAL B N 1
ATOM 4702 C CA . VAL B 1 273 ? 20.453 -7.551 -17.391 1 98.56 273 VAL B CA 1
ATOM 4703 C C . VAL B 1 273 ? 21.062 -8.008 -18.719 1 98.56 273 VAL B C 1
ATOM 4705 O O . VAL B 1 273 ? 20.359 -8.57 -19.562 1 98.56 273 VAL B O 1
ATOM 4708 N N . GLU B 1 274 ? 22.312 -7.934 -18.891 1 98 274 GLU B N 1
ATOM 4709 C CA . GLU B 1 274 ? 23 -8.32 -20.109 1 98 274 GLU B CA 1
ATOM 4710 C C . GLU B 1 274 ? 22.953 -9.836 -20.312 1 98 274 GLU B C 1
ATOM 4712 O O . GLU B 1 274 ? 23.062 -10.32 -21.438 1 98 274 GLU B O 1
ATOM 4717 N N . GLU B 1 275 ? 22.75 -10.57 -19.281 1 98.44 275 GLU B N 1
ATOM 4718 C CA . GLU B 1 275 ? 22.703 -12.023 -19.375 1 98.44 275 GLU B CA 1
ATOM 4719 C C . GLU B 1 275 ? 21.453 -12.484 -20.125 1 98.44 275 GLU B C 1
ATOM 4721 O O . GLU B 1 275 ? 21.391 -13.641 -20.562 1 98.44 275 GLU B O 1
ATOM 4726 N N . LEU B 1 276 ? 20.516 -11.625 -20.266 1 98.44 276 LEU B N 1
ATOM 4727 C CA . LEU B 1 276 ? 19.297 -11.953 -21.016 1 98.44 276 LEU B CA 1
ATOM 4728 C C . LEU B 1 276 ? 19.625 -12.359 -22.438 1 98.44 276 LEU B C 1
ATOM 4730 O O . LEU B 1 276 ? 18.969 -13.234 -23.016 1 98.44 276 LEU B O 1
ATOM 4734 N N . LYS B 1 277 ? 20.672 -11.781 -22.953 1 97.62 277 LYS B N 1
ATOM 4735 C CA . LYS B 1 277 ? 21.031 -12.031 -24.344 1 97.62 277 LYS B CA 1
ATOM 4736 C C . LYS B 1 277 ? 21.672 -13.406 -24.516 1 97.62 277 LYS B C 1
ATOM 4738 O O . LYS B 1 277 ? 21.797 -13.922 -25.625 1 97.62 277 LYS B O 1
ATOM 4743 N N . GLU B 1 278 ? 22.031 -13.977 -23.406 1 97.44 278 GLU B N 1
ATOM 4744 C CA . GLU B 1 278 ? 22.766 -15.242 -23.438 1 97.44 278 GLU B CA 1
ATOM 4745 C C . GLU B 1 278 ? 21.844 -16.422 -23.203 1 97.44 278 GLU B C 1
ATOM 4747 O O . GLU B 1 278 ? 22.25 -17.578 -23.391 1 97.44 278 GLU B O 1
ATOM 4752 N N . ALA B 1 279 ? 20.656 -16.219 -22.828 1 98.38 279 ALA B N 1
ATOM 4753 C CA . ALA B 1 279 ? 19.734 -17.297 -22.453 1 98.38 279 ALA B CA 1
ATOM 4754 C C . ALA B 1 279 ? 19.094 -17.922 -23.688 1 98.38 279 ALA B C 1
ATOM 4756 O O . ALA B 1 279 ? 18.75 -17.219 -24.641 1 98.38 279 ALA B O 1
ATOM 4757 N N . ARG B 1 280 ? 18.922 -19.188 -23.672 1 97.94 280 ARG B N 1
ATOM 4758 C CA . ARG B 1 280 ? 18.203 -19.891 -24.719 1 97.94 280 ARG B CA 1
ATOM 4759 C C . ARG B 1 280 ? 16.688 -19.812 -24.484 1 97.94 280 ARG B C 1
ATOM 4761 O O . ARG B 1 280 ? 15.922 -19.688 -25.438 1 97.94 280 ARG B O 1
ATOM 4768 N N . GLU B 1 281 ? 16.328 -20.062 -23.312 1 98.19 281 GLU B N 1
ATOM 4769 C CA . GLU B 1 281 ? 14.953 -19.953 -22.844 1 98.19 281 GLU B CA 1
ATOM 4770 C C . GLU B 1 281 ? 14.852 -19.031 -21.625 1 98.19 281 GLU B C 1
ATOM 4772 O O . GLU B 1 281 ? 15.805 -18.891 -20.875 1 98.19 281 GLU B O 1
ATOM 4777 N N . VAL B 1 282 ? 13.75 -18.328 -21.562 1 98.62 282 VAL B N 1
ATOM 4778 C CA . VAL B 1 282 ? 13.367 -17.578 -20.375 1 98.62 282 VAL B CA 1
ATOM 4779 C C . VAL B 1 282 ? 11.945 -17.938 -19.969 1 98.62 282 VAL B C 1
ATOM 4781 O O . VAL B 1 282 ? 11.078 -18.156 -20.828 1 98.62 282 VAL B O 1
ATOM 4784 N N . PHE B 1 283 ? 11.727 -18.109 -18.688 1 98 283 PHE B N 1
ATOM 4785 C CA . PHE B 1 283 ? 10.367 -18.375 -18.234 1 98 283 PHE B CA 1
ATOM 4786 C C . PHE B 1 283 ? 10.109 -17.703 -16.891 1 98 283 PHE B C 1
ATOM 4788 O O . PHE B 1 283 ? 11.047 -17.328 -16.188 1 98 283 PHE B O 1
ATOM 4795 N N . CYS B 1 284 ? 8.859 -17.469 -16.594 1 97.56 284 CYS B N 1
ATOM 4796 C CA . CYS B 1 284 ? 8.398 -16.891 -15.328 1 97.56 284 CYS B CA 1
ATOM 4797 C C . CYS B 1 284 ? 7.656 -17.938 -14.492 1 97.56 284 CYS B C 1
ATOM 4799 O O . CYS B 1 284 ? 7.129 -18.906 -15.039 1 97.56 284 CYS B O 1
ATOM 4801 N N . THR B 1 285 ? 7.688 -17.734 -13.203 1 97.62 285 THR B N 1
ATOM 4802 C CA . THR B 1 285 ? 6.926 -18.594 -12.312 1 97.62 285 THR B CA 1
ATOM 4803 C C . THR B 1 285 ? 6.098 -17.781 -11.336 1 97.62 285 THR B C 1
ATOM 4805 O O . THR B 1 285 ? 6.535 -16.719 -10.875 1 97.62 285 THR B O 1
ATOM 4808 N N . GLY B 1 286 ? 4.949 -18.203 -11 1 96.5 286 GLY B N 1
ATOM 4809 C CA . GLY B 1 286 ? 4.008 -17.688 -10.023 1 96.5 286 GLY B CA 1
ATOM 4810 C C . GLY B 1 286 ? 2.771 -18.547 -9.859 1 96.5 286 GLY B C 1
ATOM 4811 O O . GLY B 1 286 ? 2.461 -19.359 -10.727 1 96.5 286 GLY B O 1
ATOM 4812 N N . THR B 1 287 ? 2.074 -18.328 -8.805 1 96.06 287 THR B N 1
ATOM 4813 C CA . THR B 1 287 ? 0.885 -19.125 -8.562 1 96.06 287 THR B CA 1
ATOM 4814 C C . THR B 1 287 ? -0.136 -18.938 -9.68 1 96.06 287 THR B C 1
ATOM 4816 O O . THR B 1 287 ? -0.647 -19.922 -10.234 1 96.06 287 THR B O 1
ATOM 4819 N N . ALA B 1 288 ? -0.409 -17.734 -10.062 1 92.06 288 ALA B N 1
ATOM 4820 C CA . ALA B 1 288 ? -1.37 -17.453 -11.125 1 92.06 288 ALA B CA 1
ATOM 4821 C C . ALA B 1 288 ? -0.836 -17.906 -12.484 1 92.06 288 ALA B C 1
ATOM 4823 O O . ALA B 1 288 ? -1.529 -18.594 -13.234 1 92.06 288 ALA B O 1
ATOM 4824 N N . THR B 1 289 ? 0.426 -17.688 -12.719 1 90.5 289 THR B N 1
ATOM 4825 C CA . THR B 1 289 ? 1.003 -17.891 -14.047 1 90.5 289 THR B CA 1
ATOM 4826 C C . THR B 1 289 ? 1.484 -19.328 -14.211 1 90.5 289 THR B C 1
ATOM 4828 O O . THR B 1 289 ? 1.646 -19.812 -15.336 1 90.5 289 THR B O 1
ATOM 4831 N N . GLY B 1 290 ? 1.674 -20.047 -13.133 1 93.81 290 GLY B N 1
ATOM 4832 C CA . GLY B 1 290 ? 2.377 -21.312 -13.258 1 93.81 290 GLY B CA 1
ATOM 4833 C C . GLY B 1 290 ? 3.809 -21.156 -13.734 1 93.81 290 GLY B C 1
ATOM 4834 O O . GLY B 1 290 ? 4.578 -20.375 -13.156 1 93.81 290 GLY B O 1
ATOM 4835 N N . VAL B 1 291 ? 4.156 -21.953 -14.727 1 96.06 291 VAL B N 1
ATOM 4836 C CA . VAL B 1 291 ? 5.406 -21.812 -15.461 1 96.06 291 VAL B CA 1
ATOM 4837 C C . VAL B 1 291 ? 5.117 -21.297 -16.875 1 96.06 291 VAL B C 1
ATOM 4839 O O . VAL B 1 291 ? 4.586 -22.031 -17.703 1 96.06 291 VAL B O 1
ATOM 4842 N N . ALA B 1 292 ? 5.473 -20.047 -17.094 1 95 292 ALA B N 1
ATOM 4843 C CA . ALA B 1 292 ? 5.078 -19.406 -18.344 1 95 292 ALA B CA 1
ATOM 4844 C C . ALA B 1 292 ? 6.301 -19.047 -19.188 1 95 292 ALA B C 1
ATOM 4846 O O . ALA B 1 292 ? 7.234 -18.406 -18.703 1 95 292 ALA B O 1
ATOM 4847 N N . SER B 1 293 ? 6.27 -19.406 -20.453 1 96.31 293 SER B N 1
ATOM 4848 C CA . SER B 1 293 ? 7.363 -19.109 -21.359 1 96.31 293 SER B CA 1
ATOM 4849 C C . SER B 1 293 ? 7.414 -17.609 -21.688 1 96.31 293 SER B C 1
ATOM 4851 O O . SER B 1 293 ? 6.375 -16.969 -21.812 1 96.31 293 SER B O 1
ATOM 4853 N N . VAL B 1 294 ? 8.602 -17.156 -21.797 1 97.38 294 VAL B N 1
ATOM 4854 C CA . VAL B 1 294 ? 8.836 -15.805 -22.312 1 97.38 294 VAL B CA 1
ATOM 4855 C C . VAL B 1 294 ? 9.352 -15.875 -23.75 1 97.38 294 VAL B C 1
ATOM 4857 O O . VAL B 1 294 ? 10.375 -16.5 -24.016 1 97.38 294 VAL B O 1
ATOM 4860 N N . GLY B 1 295 ? 8.594 -15.234 -24.609 1 97.12 295 GLY B N 1
ATOM 4861 C CA . GLY B 1 295 ? 8.984 -15.258 -26 1 97.12 295 GLY B CA 1
ATOM 4862 C C . GLY B 1 295 ? 10 -14.195 -26.359 1 97.12 295 GLY B C 1
ATOM 4863 O O . GLY B 1 295 ? 10.828 -14.398 -27.25 1 97.12 295 GLY B O 1
ATOM 4864 N N . SER B 1 296 ? 9.867 -13.078 -25.688 1 98 296 SER B N 1
ATOM 4865 C CA . SER B 1 296 ? 10.82 -12.008 -25.969 1 98 296 SER B CA 1
ATOM 4866 C C . SER B 1 296 ? 10.906 -11.016 -24.812 1 98 296 SER B C 1
ATOM 4868 O O . SER B 1 296 ? 9.977 -10.898 -24.016 1 98 296 SER B O 1
ATOM 4870 N N . ILE B 1 297 ? 12.047 -10.352 -24.75 1 98.75 297 ILE B N 1
ATOM 4871 C CA . ILE B 1 297 ? 12.281 -9.25 -23.828 1 98.75 297 ILE B CA 1
ATOM 4872 C C . ILE B 1 297 ? 12.922 -8.078 -24.578 1 98.75 297 ILE B C 1
ATOM 4874 O O . ILE B 1 297 ? 13.875 -8.266 -25.328 1 98.75 297 ILE B O 1
ATOM 4878 N N . THR B 1 298 ? 12.344 -6.918 -24.391 1 98.62 298 THR B N 1
ATOM 4879 C CA . THR B 1 298 ? 12.891 -5.707 -25 1 98.62 298 THR B CA 1
ATOM 4880 C C . THR B 1 298 ? 13.586 -4.848 -23.953 1 98.62 298 THR B C 1
ATOM 4882 O O . THR B 1 298 ? 12.984 -4.457 -22.953 1 98.62 298 THR B O 1
ATOM 4885 N N . PHE B 1 299 ? 14.859 -4.637 -24.172 1 98.19 299 PHE B N 1
ATOM 4886 C CA . PHE B 1 299 ? 15.703 -3.803 -23.312 1 98.19 299 PHE B CA 1
ATOM 4887 C C . PHE B 1 299 ? 16.422 -2.74 -24.141 1 98.19 299 PHE B C 1
ATOM 4889 O O . PHE B 1 299 ? 17.156 -3.064 -25.078 1 98.19 299 PHE B O 1
ATOM 4896 N N . GLN B 1 300 ? 16.172 -1.472 -23.828 1 96.19 300 GLN B N 1
ATOM 4897 C CA . GLN B 1 300 ? 16.797 -0.351 -24.531 1 96.19 300 GLN B CA 1
ATOM 4898 C C . GLN B 1 300 ? 16.641 -0.488 -26.047 1 96.19 300 GLN B C 1
ATOM 4900 O O . GLN B 1 300 ? 17.625 -0.412 -26.781 1 96.19 300 GLN B O 1
ATOM 4905 N N . ASN B 1 301 ? 15.492 -0.737 -26.453 1 93.81 301 ASN B N 1
ATOM 4906 C CA . ASN B 1 301 ? 15.07 -0.803 -27.844 1 93.81 301 ASN B CA 1
ATOM 4907 C C . ASN B 1 301 ? 15.664 -2.012 -28.562 1 93.81 301 ASN B C 1
ATOM 4909 O O . ASN B 1 301 ? 15.68 -2.07 -29.797 1 93.81 301 ASN B O 1
ATOM 4913 N N . THR B 1 302 ? 16.188 -2.92 -27.875 1 97.5 302 THR B N 1
ATOM 4914 C CA . THR B 1 302 ? 16.656 -4.18 -28.453 1 97.5 302 THR B CA 1
ATOM 4915 C C . THR B 1 302 ? 15.773 -5.34 -27.984 1 97.5 302 THR B C 1
ATOM 4917 O O . THR B 1 302 ? 15.672 -5.613 -26.797 1 97.5 302 THR B O 1
ATOM 4920 N N . ARG B 1 303 ? 15.227 -5.965 -28.938 1 98.12 303 ARG B N 1
ATOM 4921 C CA . ARG B 1 303 ? 14.352 -7.102 -28.672 1 98.12 303 ARG B CA 1
ATOM 4922 C C . ARG B 1 303 ? 15.117 -8.414 -28.766 1 98.12 303 ARG B C 1
ATOM 4924 O O . ARG B 1 303 ? 15.742 -8.695 -29.797 1 98.12 303 ARG B O 1
ATOM 4931 N N . THR B 1 304 ? 15.164 -9.172 -27.734 1 98.5 304 THR B N 1
ATOM 4932 C CA . THR B 1 304 ? 15.75 -10.508 -27.719 1 98.5 304 THR B CA 1
ATOM 4933 C C . THR B 1 304 ? 14.664 -11.578 -27.719 1 98.5 304 THR B C 1
ATOM 4935 O O . THR B 1 304 ? 13.727 -11.516 -26.922 1 98.5 304 THR B O 1
ATOM 4938 N N . GLU B 1 305 ? 14.805 -12.562 -28.578 1 98.12 305 GLU B N 1
ATOM 4939 C CA . GLU B 1 305 ? 13.836 -13.641 -28.672 1 98.12 305 GLU B CA 1
ATOM 4940 C C . GLU B 1 305 ? 14.352 -14.914 -28.016 1 98.12 305 GLU B C 1
ATOM 4942 O O . GLU B 1 305 ? 15.555 -15.172 -28 1 98.12 305 GLU B O 1
ATOM 4947 N N . TYR B 1 306 ? 13.445 -15.719 -27.516 1 97.94 306 TYR B N 1
ATOM 4948 C CA . TYR B 1 306 ? 13.797 -16.953 -26.812 1 97.94 306 TYR B CA 1
ATOM 4949 C C . TYR B 1 306 ? 13.031 -18.141 -27.391 1 97.94 306 TYR B C 1
ATOM 4951 O O . TYR B 1 306 ? 11.984 -17.969 -28.031 1 97.94 306 TYR B O 1
ATOM 4959 N N . LYS B 1 307 ? 13.633 -19.25 -27.188 1 95.81 307 LYS B N 1
ATOM 4960 C CA . LYS B 1 307 ? 12.977 -20.469 -27.641 1 95.81 307 LYS B CA 1
ATOM 4961 C C . LYS B 1 307 ? 11.734 -20.781 -26.812 1 95.81 307 LYS B C 1
ATOM 4963 O O . LYS B 1 307 ? 11.773 -20.688 -25.578 1 95.81 307 LYS B O 1
ATOM 4968 N N . VAL B 1 308 ? 10.688 -21.062 -27.562 1 94.06 308 VAL B N 1
ATOM 4969 C CA . VAL B 1 308 ? 9.438 -21.5 -26.938 1 94.06 308 VAL B CA 1
ATOM 4970 C C . VAL B 1 308 ? 8.961 -22.781 -27.594 1 94.06 308 VAL B C 1
ATOM 4972 O O . VAL B 1 308 ? 9.414 -23.141 -28.688 1 94.06 308 VAL B O 1
ATOM 4975 N N . GLY B 1 309 ? 8.086 -23.531 -26.906 1 89 309 GLY B N 1
ATOM 4976 C CA . GLY B 1 309 ? 7.535 -24.719 -27.547 1 89 309 GLY B CA 1
ATOM 4977 C C . GLY B 1 309 ? 7.5 -25.922 -26.641 1 89 309 GLY B C 1
ATOM 4978 O O . GLY B 1 309 ? 8 -25.875 -25.516 1 89 309 GLY B O 1
ATOM 4979 N N . ASP B 1 310 ? 7.102 -27 -27.125 1 87.25 310 ASP B N 1
ATOM 4980 C CA . ASP B 1 310 ? 6.805 -28.203 -26.344 1 87.25 310 ASP B CA 1
ATOM 4981 C C . ASP B 1 310 ? 8.086 -28.906 -25.922 1 87.25 310 ASP B C 1
ATOM 4983 O O . ASP B 1 310 ? 8.125 -29.578 -24.875 1 87.25 310 ASP B O 1
ATOM 4987 N N . ALA B 1 311 ? 9.102 -28.781 -26.672 1 90.12 311 ALA B N 1
ATOM 4988 C CA . ALA B 1 311 ? 10.352 -29.484 -26.359 1 90.12 311 ALA B CA 1
ATOM 4989 C C . ALA B 1 311 ? 11.281 -28.609 -25.531 1 90.12 311 ALA B C 1
ATOM 4991 O O . ALA B 1 311 ? 12.477 -28.891 -25.422 1 90.12 311 ALA B O 1
ATOM 4992 N N . SER B 1 312 ? 10.75 -27.703 -24.859 1 94 312 SER B N 1
ATOM 4993 C CA . SER B 1 312 ? 11.555 -26.766 -24.094 1 94 312 SER B CA 1
ATOM 4994 C C . SER B 1 312 ? 11.695 -27.219 -22.641 1 94 312 SER B C 1
ATOM 4996 O O . SER B 1 312 ? 10.891 -28.016 -22.156 1 94 312 SER B O 1
ATOM 4998 N N . VAL B 1 313 ? 12.766 -26.734 -21.984 1 97 313 VAL B N 1
ATOM 4999 C CA . VAL B 1 313 ? 12.961 -26.922 -20.547 1 97 313 VAL B CA 1
ATOM 5000 C C . VAL B 1 313 ? 11.75 -26.375 -19.781 1 97 313 VAL B C 1
ATOM 5002 O O . VAL B 1 313 ? 11.281 -27 -18.828 1 97 313 VAL B O 1
ATOM 5005 N N . THR B 1 314 ? 11.227 -25.25 -20.234 1 96.19 314 THR B N 1
ATOM 5006 C CA . THR B 1 314 ? 10.07 -24.609 -19.625 1 96.19 314 THR B CA 1
ATOM 5007 C C . THR B 1 314 ? 8.883 -25.562 -19.578 1 96.19 314 THR B C 1
ATOM 5009 O O . THR B 1 314 ? 8.242 -25.719 -18.531 1 96.19 314 THR B O 1
ATOM 5012 N N . GLN B 1 315 ? 8.641 -26.203 -20.641 1 95.12 315 GLN B N 1
ATOM 5013 C CA . GLN B 1 315 ? 7.5 -27.109 -20.734 1 95.12 315 GLN B CA 1
ATOM 5014 C C . GLN B 1 315 ? 7.727 -28.359 -19.875 1 95.12 315 GLN B C 1
ATOM 5016 O O . GLN B 1 315 ? 6.785 -28.906 -19.297 1 95.12 315 GLN B O 1
ATOM 5021 N N . GLU B 1 316 ? 8.922 -28.828 -19.891 1 96.69 316 GLU B N 1
ATOM 5022 C CA . GLU B 1 316 ? 9.242 -29.984 -19.047 1 96.69 316 GLU B CA 1
ATOM 5023 C C . GLU B 1 316 ? 8.977 -29.688 -17.578 1 96.69 316 GLU B C 1
ATOM 5025 O O . GLU B 1 316 ? 8.32 -30.484 -16.891 1 96.69 316 GLU B O 1
ATOM 5030 N N . LEU B 1 317 ? 9.477 -28.562 -17.109 1 97.69 317 LEU B N 1
ATOM 5031 C CA . LEU B 1 317 ? 9.289 -28.156 -15.727 1 97.69 317 LEU B CA 1
ATOM 5032 C C . LEU B 1 317 ? 7.805 -27.953 -15.422 1 97.69 317 LEU B C 1
ATOM 5034 O O . LEU B 1 317 ? 7.316 -28.375 -14.375 1 97.69 317 LEU B O 1
ATOM 5038 N N . ARG B 1 318 ? 7.109 -27.328 -16.328 1 96.06 318 ARG B N 1
ATOM 5039 C CA . ARG B 1 318 ? 5.676 -27.094 -16.188 1 96.06 318 ARG B CA 1
ATOM 5040 C C . ARG B 1 318 ? 4.918 -28.406 -16.047 1 96.06 318 ARG B C 1
ATOM 5042 O O . ARG B 1 318 ? 4.059 -28.547 -15.18 1 96.06 318 ARG B O 1
ATOM 5049 N N . SER B 1 319 ? 5.211 -29.328 -16.891 1 95.56 319 SER B N 1
ATOM 5050 C CA . SER B 1 319 ? 4.508 -30.609 -16.922 1 95.56 319 SER B CA 1
ATOM 5051 C C . SER B 1 319 ? 4.68 -31.359 -15.609 1 95.56 319 SER B C 1
ATOM 5053 O O . SER B 1 319 ? 3.719 -31.938 -15.086 1 95.56 319 SER B O 1
ATOM 5055 N N . VAL B 1 320 ? 5.879 -31.359 -15.117 1 97.38 320 VAL B N 1
ATOM 5056 C CA . VAL B 1 320 ? 6.137 -32.062 -13.859 1 97.38 320 VAL B CA 1
ATOM 5057 C C . VAL B 1 320 ? 5.398 -31.359 -12.719 1 97.38 320 VAL B C 1
ATOM 5059 O O . VAL B 1 320 ? 4.746 -32 -11.898 1 97.38 320 VAL B O 1
ATOM 5062 N N . LEU B 1 321 ? 5.469 -30.062 -12.656 1 97.25 321 LEU B N 1
ATOM 5063 C CA . LEU B 1 321 ? 4.801 -29.297 -11.609 1 97.25 321 LEU B CA 1
ATOM 5064 C C . LEU B 1 321 ? 3.297 -29.562 -11.617 1 97.25 321 LEU B C 1
ATOM 5066 O O . LEU B 1 321 ? 2.717 -29.906 -10.594 1 97.25 321 LEU B O 1
ATOM 5070 N N . VAL B 1 322 ? 2.688 -29.422 -12.773 1 95.62 322 VAL B N 1
ATOM 5071 C CA . VAL B 1 322 ? 1.244 -29.578 -12.914 1 95.62 322 VAL B CA 1
ATOM 5072 C C . VAL B 1 322 ? 0.858 -31.031 -12.602 1 95.62 322 VAL B C 1
ATOM 5074 O O . VAL B 1 322 ? -0.178 -31.281 -11.984 1 95.62 322 VAL B O 1
ATOM 5077 N N . GLY B 1 323 ? 1.657 -31.953 -13.078 1 96.75 323 GLY B N 1
ATOM 5078 C CA . GLY B 1 323 ? 1.398 -33.344 -12.773 1 96.75 323 GLY B CA 1
ATOM 5079 C C . GLY B 1 323 ? 1.328 -33.625 -11.281 1 96.75 323 GLY B C 1
ATOM 5080 O O . GLY B 1 323 ? 0.457 -34.375 -10.82 1 96.75 323 GLY B O 1
ATOM 5081 N N . ILE B 1 324 ? 2.275 -33.062 -10.531 1 97.62 324 ILE B N 1
ATOM 5082 C CA . ILE B 1 324 ? 2.283 -33.25 -9.086 1 97.62 324 ILE B CA 1
ATOM 5083 C C . ILE B 1 324 ? 1.063 -32.562 -8.477 1 97.62 324 ILE B C 1
ATOM 5085 O O . ILE B 1 324 ? 0.358 -33.125 -7.652 1 97.62 324 ILE B O 1
ATOM 5089 N N . GLN B 1 325 ? 0.757 -31.328 -8.898 1 97 325 GLN B N 1
ATOM 5090 C CA . GLN B 1 325 ? -0.342 -30.531 -8.367 1 97 325 GLN B CA 1
ATOM 5091 C C . GLN B 1 325 ? -1.682 -31.234 -8.578 1 97 325 GLN B C 1
ATOM 5093 O O . GLN B 1 325 ? -2.574 -31.141 -7.73 1 97 325 GLN B O 1
ATOM 5098 N N . THR B 1 326 ? -1.83 -31.984 -9.688 1 96.06 326 THR B N 1
ATOM 5099 C CA . THR B 1 326 ? -3.111 -32.562 -10.047 1 96.06 326 THR B CA 1
ATOM 5100 C C . THR B 1 326 ? -3.152 -34.062 -9.648 1 96.06 326 THR B C 1
ATOM 5102 O O . THR B 1 326 ? -4.176 -34.719 -9.82 1 96.06 326 THR B O 1
ATOM 5105 N N . GLY B 1 327 ? -2.059 -34.594 -9.227 1 95.69 327 GLY B N 1
ATOM 5106 C CA . GLY B 1 327 ? -2.002 -35.969 -8.75 1 95.69 327 GLY B CA 1
ATOM 5107 C C . GLY B 1 327 ? -1.715 -36.969 -9.852 1 95.69 327 GLY B C 1
ATOM 5108 O O . GLY B 1 327 ? -1.748 -38.156 -9.625 1 95.69 327 GLY B O 1
ATOM 5109 N N . SER B 1 328 ? -1.423 -36.531 -11.023 1 96.06 328 SER B N 1
ATOM 5110 C CA . SER B 1 328 ? -1.112 -37.438 -12.117 1 96.06 328 SER B CA 1
ATOM 5111 C C . SER B 1 328 ? 0.321 -37.938 -12.016 1 96.06 328 SER B C 1
ATOM 5113 O O . SER B 1 328 ? 0.661 -38.969 -12.609 1 96.06 328 SER B O 1
ATOM 5115 N N . ILE B 1 329 ? 1.175 -37.219 -11.406 1 95.94 329 ILE B N 1
ATOM 5116 C CA . ILE B 1 329 ? 2.52 -37.625 -11.039 1 95.94 329 ILE B CA 1
ATOM 5117 C C . ILE B 1 329 ? 2.588 -37.875 -9.531 1 95.94 329 ILE B C 1
ATOM 5119 O O . ILE B 1 329 ? 2.033 -37.094 -8.75 1 95.94 329 ILE B O 1
ATOM 5123 N N . GLN B 1 330 ? 3.234 -38.969 -9.172 1 94.56 330 GLN B N 1
ATOM 5124 C CA . GLN B 1 330 ? 3.34 -39.312 -7.754 1 94.56 330 GLN B CA 1
ATOM 5125 C C . GLN B 1 330 ? 4.066 -38.188 -6.988 1 94.56 330 GLN B C 1
ATOM 5127 O O . GLN B 1 330 ? 5.125 -37.719 -7.418 1 94.56 330 GLN B O 1
ATOM 5132 N N . ASP B 1 331 ? 3.467 -37.812 -5.93 1 95.94 331 ASP B N 1
ATOM 5133 C CA . ASP B 1 331 ? 4.066 -36.812 -5.047 1 95.94 331 ASP B CA 1
ATOM 5134 C C . ASP B 1 331 ? 5.027 -37.469 -4.055 1 95.94 331 ASP B C 1
ATOM 5136 O O . ASP B 1 331 ? 4.625 -37.844 -2.961 1 95.94 331 ASP B O 1
ATOM 5140 N N . THR B 1 332 ? 6.238 -37.469 -4.352 1 96.06 332 THR B N 1
ATOM 5141 C CA . THR B 1 332 ? 7.227 -38.125 -3.506 1 96.06 332 THR B CA 1
ATOM 5142 C C . THR B 1 332 ? 7.777 -37.156 -2.461 1 96.06 332 THR B C 1
ATOM 5144 O O . THR B 1 332 ? 8.602 -37.562 -1.629 1 96.06 332 THR B O 1
ATOM 5147 N N . LYS B 1 333 ? 7.32 -35.969 -2.416 1 96.56 333 LYS B N 1
ATOM 5148 C CA . LYS B 1 333 ? 7.906 -34.969 -1.549 1 96.56 333 LYS B CA 1
ATOM 5149 C C . LYS B 1 333 ? 6.879 -34.438 -0.552 1 96.56 333 LYS B C 1
ATOM 5151 O O . LYS B 1 333 ? 7.184 -33.531 0.252 1 96.56 333 LYS B O 1
ATOM 5156 N N . ASP B 1 334 ? 5.684 -34.906 -0.65 1 96.88 334 ASP B N 1
ATOM 5157 C CA . ASP B 1 334 ? 4.602 -34.5 0.245 1 96.88 334 ASP B CA 1
ATOM 5158 C C . ASP B 1 334 ? 4.227 -33.031 0.036 1 96.88 334 ASP B C 1
ATOM 5160 O O . ASP B 1 334 ? 4.141 -32.281 0.997 1 96.88 334 ASP B O 1
ATOM 5164 N N . TRP B 1 335 ? 4.129 -32.688 -1.267 1 98.19 335 TRP B N 1
ATOM 5165 C CA . TRP B 1 335 ? 3.799 -31.328 -1.624 1 98.19 335 TRP B CA 1
ATOM 5166 C C . TRP B 1 335 ? 2.287 -31.125 -1.664 1 98.19 335 TRP B C 1
ATOM 5168 O O . TRP B 1 335 ? 1.808 -29.984 -1.59 1 98.19 335 TRP B O 1
ATOM 5178 N N . VAL B 1 336 ? 1.536 -32.156 -1.824 1 97.5 336 VAL B N 1
ATOM 5179 C CA . VAL B 1 336 ? 0.097 -32.031 -2.033 1 97.5 336 VAL B CA 1
ATOM 5180 C C . VAL B 1 336 ? -0.65 -32.5 -0.789 1 97.5 336 VAL B C 1
ATOM 5182 O O . VAL B 1 336 ? -0.262 -33.5 -0.161 1 97.5 336 VAL B O 1
ATOM 5185 N N . LEU B 1 337 ? -1.666 -31.75 -0.425 1 97.38 337 LEU B N 1
ATOM 5186 C CA . LEU B 1 337 ? -2.561 -32.094 0.678 1 97.38 337 LEU B CA 1
ATOM 5187 C C . LEU B 1 337 ? -3.957 -32.406 0.163 1 97.38 337 LEU B C 1
ATOM 5189 O O . LEU B 1 337 ? -4.613 -31.562 -0.449 1 97.38 337 LEU B O 1
ATOM 5193 N N . GLU B 1 338 ? -4.395 -33.594 0.427 1 96.5 338 GLU B N 1
ATOM 5194 C CA . GLU B 1 338 ? -5.742 -34 0.037 1 96.5 338 GLU B CA 1
ATOM 5195 C C . GLU B 1 338 ? -6.785 -33.438 0.988 1 96.5 338 GLU B C 1
ATOM 5197 O O . GLU B 1 338 ? -6.652 -33.562 2.209 1 96.5 338 GLU B O 1
ATOM 5202 N N . ILE B 1 339 ? -7.852 -32.781 0.491 1 92.38 339 ILE B N 1
ATOM 5203 C CA . ILE B 1 339 ? -8.883 -32.125 1.306 1 92.38 339 ILE B CA 1
ATOM 5204 C C . ILE B 1 339 ? -10.195 -32.906 1.183 1 92.38 339 ILE B C 1
ATOM 5206 O O . ILE B 1 339 ? -11.062 -32.812 2.053 1 92.38 339 ILE B O 1
ATOM 5210 N N . ALA B 1 340 ? -10.57 -33.406 0.189 1 76 340 ALA B N 1
ATOM 5211 C CA . ALA B 1 340 ? -11.805 -34.156 -0.027 1 76 340 ALA B CA 1
ATOM 5212 C C . ALA B 1 340 ? -11.641 -35.156 -1.163 1 76 340 ALA B C 1
ATOM 5214 O O . ALA B 1 340 ? -10.781 -35 -2.031 1 76 340 ALA B O 1
#